Protein AF-0000000067831845 (afdb_homodimer)

Radius of gyration: 21.53 Å; Cα contacts (8 Å, |Δi|>4): 804; chains: 2; bounding box: 47×58×65 Å

Organism: Methylorubrum extorquens (strain ATCC 14718 / DSM 1338 / JCM 2805 / NCIMB 9133 / AM1) (NCBI:txid272630)

pLDDT: mean 91.15, std 13.41, range [24.84, 98.94]

Foldseek 3Di:
DPPVDPPVPPWWDKDKFKKKKKKKFKAPLVVVVVVDDPVVLVVLLCQLVVLLVVQCVVLVKAWDDDDSRMTMIMDTAHDLVSLLSSLQSNVVSLVRSQVSNVVVCVVVVNPMGMAMFIFIDMWIFTFPDDDPDGDTDTDDPRNVVRVCQRVDDDDVPDDAARYKYFPVSLVSYDPVCNVQWDPAWDWDADPVRHITTIIGGPD/DPPVDPPPPPWWDKDKFKKKKKKKFKAPLVVVVVVDDPVRLVVLLCQLVVLLVVQCVVLVKAWDDDDSRMTMIMDTAHDLVSLLSSLQSNVVSLVRSQVSNVVVCVVVVNPMGMAMFIFIDMWIFTFPDDDPDGDTDTDDPRNVVRVCQRVDDDDVPDDAARYKYFPVSLVSYDPVCNVQWDPAWDWDADPVRHITTIIHGPD

Sequence (406 aa):
MAALSAAADEPIPMVKKQALVWFSDVAGFSALSEQLDADGVGDVLRRVIGPQVDEIEAAGGQIDKYMGDGVMAFWLCPGDARLARAVADATGAAERAVARVNEIARREALQIGIRIGLHAGEVAVGDFGGGQRIAFTLVGQVVNAAARYEQYKPKPGARDGAIRLSDTVYGHLPRERRAGFNQDPVAFVDKHDRPFTAYLSHVMAALSAAADEPIPMVKKQALVWFSDVAGFSALSEQLDADGVGDVLRRVIGPQVDEIEAAGGQIDKYMGDGVMAFWLCPGDARLARAVADATGAAERAVARVNEIARREALQIGIRIGLHAGEVAVGDFGGGQRIAFTLVGQVVNAAARYEQYKPKPGARDGAIRLSDTVYGHLPRERRAGFNQDPVAFVDKHDRPFTAYLSHV

Secondary structure (DSSP, 8-state):
--TT------PPPPEEEEEEEEEEEEETHHHHHTTS-HHHHHHHHHHHHHHHHHHHHHTT-EEEEE-SSEEEEEEE--SHHHHHHHHHHHHHHHHHHHHHHHHHHHHHT---EEEEEEEEEEEEEEE---TT---EEEESHHHHHHHHHHH--PPTTS---SEEEEHHHHHHS-HHHHTTB-SSPEEEE-TT--EEEEEEB--/--SS------PPPPEEEEEEEEEEEEETHHHHHTTS-HHHHHHHHHHHHHHHHHHHHHTT-EEEEE-SSEEEEEEE--SHHHHHHHHHHHHHHHHHHHHHHHHHHHHHT---EEEEEEEEEEEEEEE---TT---EEEESHHHHHHHHHHH--PPTTS---SEEEEHHHHHHS-HHHHTTB-SSPEEEE-TT--EEEEEEB--

Structure (mmCIF, N/CA/C/O backbone):
data_AF-0000000067831845-model_v1
#
loop_
_entity.id
_entity.type
_entity.pdbx_description
1 polymer 'Guanylate cyclase domain-containing protein'
#
loop_
_atom_site.group_PDB
_atom_site.id
_atom_site.type_symbol
_atom_site.label_atom_id
_atom_site.label_alt_id
_atom_site.label_comp_id
_atom_site.label_asym_id
_atom_site.label_entity_id
_atom_site.label_seq_id
_atom_site.pdbx_PDB_ins_code
_atom_site.Cartn_x
_atom_site.Cartn_y
_atom_site.Cartn_z
_atom_site.occupancy
_atom_site.B_iso_or_equiv
_atom_site.auth_seq_id
_atom_site.auth_comp_id
_atom_site.auth_asym_id
_atom_site.auth_atom_id
_atom_site.pdbx_PDB_model_num
ATOM 1 N N . MET A 1 1 ? 3.047 -16.844 39.594 1 25.05 1 MET A N 1
ATOM 2 C CA . MET A 1 1 ? 3.832 -16.625 38.375 1 25.05 1 MET A CA 1
ATOM 3 C C . MET A 1 1 ? 2.965 -16.781 37.125 1 25.05 1 MET A C 1
ATOM 5 O O . MET A 1 1 ? 3.416 -16.516 36.031 1 25.05 1 MET A O 1
ATOM 9 N N . ALA A 1 2 ? 1.928 -17.766 37.062 1 28 2 ALA A N 1
ATOM 10 C CA . ALA A 1 2 ? 0.882 -18.359 36.25 1 28 2 ALA A CA 1
ATOM 11 C C . ALA A 1 2 ? -0.062 -17.297 35.688 1 28 2 ALA A C 1
ATOM 13 O O . ALA A 1 2 ? -0.855 -17.562 34.781 1 28 2 ALA A O 1
ATOM 14 N N . ALA A 1 3 ? -0.409 -16.422 36.375 1 30.39 3 ALA A N 1
ATOM 15 C CA . ALA A 1 3 ? -1.528 -15.523 36.125 1 30.39 3 ALA A CA 1
ATOM 16 C C . ALA A 1 3 ? -1.29 -14.68 34.875 1 30.39 3 ALA A C 1
ATOM 18 O O . ALA A 1 3 ? -2.119 -13.844 34.531 1 30.39 3 ALA A O 1
ATOM 19 N N . LEU A 1 4 ? -0.012 -14.328 34.594 1 33.41 4 LEU A N 1
ATOM 20 C CA . LEU A 1 4 ? 0.415 -13.5 33.469 1 33.41 4 LEU A CA 1
ATOM 21 C C . LEU A 1 4 ? 0.089 -14.18 32.156 1 33.41 4 LEU A C 1
ATOM 23 O O . LEU A 1 4 ? 0.843 -14.055 31.172 1 33.41 4 LEU A O 1
ATOM 27 N N . SER A 1 5 ? -0.566 -15.406 32.031 1 32.62 5 SER A N 1
ATOM 28 C CA . SER A 1 5 ? -0.909 -16.562 31.203 1 32.62 5 SER A CA 1
ATOM 29 C C . SER A 1 5 ? -1.462 -16.125 29.859 1 32.62 5 SER A C 1
ATOM 31 O O . SER A 1 5 ? -1.797 -14.953 29.656 1 32.62 5 SER A O 1
ATOM 33 N N . ALA A 1 6 ? -2.467 -17.062 29.234 1 33.34 6 ALA A N 1
ATOM 34 C CA . ALA A 1 6 ? -3.166 -17.359 27.984 1 33.34 6 ALA A CA 1
ATOM 35 C C . ALA A 1 6 ? -4.141 -16.25 27.625 1 33.34 6 ALA A C 1
ATOM 37 O O . ALA A 1 6 ? -5.293 -16.5 27.266 1 33.34 6 ALA A O 1
ATOM 38 N N . ALA A 1 7 ? -4.359 -15.258 28.266 1 34.59 7 ALA A N 1
ATOM 39 C CA . ALA A 1 7 ? -5.375 -14.289 27.859 1 34.59 7 ALA A CA 1
ATOM 40 C C . ALA A 1 7 ? -5.324 -14.031 26.359 1 34.59 7 ALA A C 1
ATOM 42 O O . ALA A 1 7 ? -4.383 -13.414 25.859 1 34.59 7 ALA A O 1
ATOM 43 N N . ALA A 1 8 ? -5.559 -14.953 25.422 1 43.66 8 ALA A N 1
ATOM 44 C CA . ALA A 1 8 ? -5.816 -15.172 24.016 1 43.66 8 ALA A CA 1
ATOM 45 C C . ALA A 1 8 ? -6.34 -13.906 23.344 1 43.66 8 ALA A C 1
ATOM 47 O O . ALA A 1 8 ? -7.457 -13.469 23.609 1 43.66 8 ALA A O 1
ATOM 48 N N . ASP A 1 9 ? -5.602 -12.75 23.172 1 53.59 9 ASP A N 1
ATOM 49 C CA . ASP A 1 9 ? -5.84 -11.359 22.797 1 53.59 9 ASP A CA 1
ATOM 50 C C . ASP A 1 9 ? -6.918 -11.258 21.719 1 53.59 9 ASP A C 1
ATOM 52 O O . ASP A 1 9 ? -6.746 -11.758 20.609 1 53.59 9 ASP A O 1
ATOM 56 N N . GLU A 1 10 ? -8.055 -11.344 22.188 1 65.31 10 GLU A N 1
ATOM 57 C CA . GLU A 1 10 ? -9.234 -11.203 21.328 1 65.31 10 GLU A CA 1
ATOM 58 C C . GLU A 1 10 ? -9 -10.156 20.25 1 65.31 10 GLU A C 1
ATOM 60 O O . GLU A 1 10 ? -8.484 -9.07 20.516 1 65.31 10 GLU A O 1
ATOM 65 N N . PRO A 1 11 ? -9.211 -10.688 19.016 1 76.56 11 PRO A N 1
ATOM 66 C CA . PRO A 1 11 ? -9.086 -9.719 17.922 1 76.56 11 PRO A CA 1
ATOM 67 C C . PRO A 1 11 ? -9.914 -8.453 18.156 1 76.56 11 PRO A C 1
ATOM 69 O O . PRO A 1 11 ? -10.984 -8.516 18.75 1 76.56 11 PRO A O 1
ATOM 72 N N . ILE A 1 12 ? -9.359 -7.293 17.984 1 85.25 12 ILE A N 1
ATOM 73 C CA . ILE A 1 12 ? -10.094 -6.031 17.984 1 85.25 12 ILE A CA 1
ATOM 74 C C . ILE A 1 12 ? -11.195 -6.07 16.938 1 85.25 12 ILE A C 1
ATOM 76 O O . ILE A 1 12 ? -10.914 -6.211 15.742 1 85.25 12 ILE A O 1
ATOM 80 N N . PRO A 1 13 ? -12.391 -5.992 17.391 1 89.81 13 PRO A N 1
ATOM 81 C CA . PRO A 1 13 ? -13.492 -6.117 16.438 1 89.81 13 PRO A CA 1
ATOM 82 C C . PRO A 1 13 ? -13.484 -5.012 15.383 1 89.81 13 PRO A C 1
ATOM 84 O O . PRO A 1 13 ? -13.016 -3.9 15.648 1 89.81 13 PRO A O 1
ATOM 87 N N . MET A 1 14 ? -14.039 -5.312 14.258 1 93 14 MET A N 1
ATOM 88 C CA . MET A 1 14 ? -14.234 -4.305 13.219 1 93 14 MET A CA 1
ATOM 89 C C . MET A 1 14 ? -15.375 -3.365 13.586 1 93 14 MET A C 1
ATOM 91 O O . MET A 1 14 ? -16.469 -3.814 13.953 1 93 14 MET A O 1
ATOM 95 N N . VAL A 1 15 ? -15.172 -2.037 13.5 1 95 15 VAL A N 1
ATOM 96 C CA . VAL A 1 15 ? -16.188 -1.039 13.789 1 95 15 VAL A CA 1
ATOM 97 C C . VAL A 1 15 ? -16.125 0.079 12.75 1 95 15 VAL A C 1
ATOM 99 O O . VAL A 1 15 ? -15.094 0.299 12.125 1 95 15 VAL A O 1
ATOM 102 N N . LYS A 1 16 ? -17.281 0.746 12.547 1 95.12 16 LYS A N 1
ATOM 103 C CA . LYS A 1 16 ? -17.297 1.939 11.711 1 95.12 16 LYS A CA 1
ATOM 104 C C . LYS A 1 16 ? -16.969 3.189 12.523 1 95.12 16 LYS A C 1
ATOM 106 O O . LYS A 1 16 ? -17.547 3.408 13.594 1 95.12 16 LYS A O 1
ATOM 111 N N . LYS A 1 17 ? -16.016 3.91 12.078 1 95.69 17 LYS A N 1
ATOM 112 C CA . LYS A 1 17 ? -15.609 5.145 12.742 1 95.69 17 LYS A CA 1
ATOM 113 C C . LYS A 1 17 ? -15.25 6.227 11.734 1 95.69 17 LYS A C 1
ATOM 115 O O . LYS A 1 17 ? -14.859 5.926 10.602 1 95.69 17 LYS A O 1
ATOM 120 N N . GLN A 1 18 ? -15.461 7.477 12.156 1 97.44 18 GLN A N 1
ATOM 121 C CA . GLN A 1 18 ? -14.906 8.586 11.391 1 97.44 18 GLN A CA 1
ATOM 122 C C . GLN A 1 18 ? -13.391 8.68 11.586 1 97.44 18 GLN A C 1
ATOM 124 O O . GLN A 1 18 ? -12.898 8.594 12.711 1 97.44 18 GLN A O 1
ATOM 129 N N . ALA A 1 19 ? -12.695 8.805 10.445 1 98.25 19 ALA A N 1
ATOM 130 C CA . ALA A 1 19 ? -11.234 8.852 10.531 1 98.25 19 ALA A CA 1
ATOM 131 C C . ALA A 1 19 ? -10.664 9.867 9.547 1 98.25 19 ALA A C 1
ATOM 133 O O . ALA A 1 19 ? -11.266 10.133 8.508 1 98.25 19 ALA A O 1
ATOM 134 N N . LEU A 1 20 ? -9.602 10.492 9.93 1 98.88 20 LEU A N 1
ATOM 135 C CA . LEU A 1 20 ? -8.703 11.203 9.031 1 98.88 20 LEU A CA 1
ATOM 136 C C . LEU A 1 20 ? -7.551 10.297 8.594 1 98.88 20 LEU A C 1
ATOM 138 O O . LEU A 1 20 ? -6.875 9.695 9.43 1 98.88 20 LEU A O 1
ATOM 142 N N . VAL A 1 21 ? -7.359 10.164 7.309 1 98.88 21 VAL A N 1
ATOM 143 C CA . VAL A 1 21 ? -6.363 9.242 6.777 1 98.88 21 VAL A CA 1
ATOM 144 C C . VAL A 1 21 ? -5.242 10.016 6.094 1 98.88 21 VAL A C 1
ATOM 146 O O . VAL A 1 21 ? -5.504 10.961 5.34 1 98.88 21 VAL A O 1
ATOM 149 N N . TRP A 1 22 ?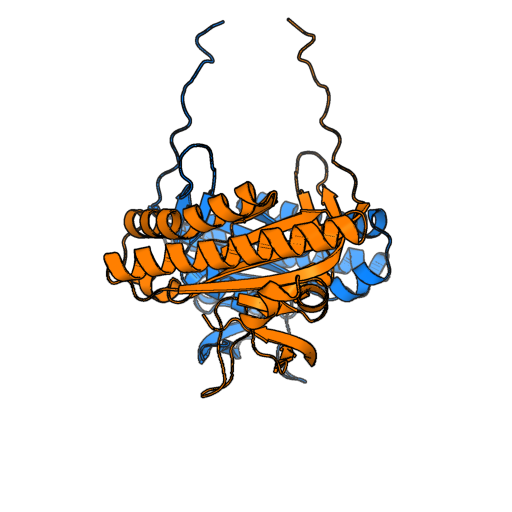 -4.031 9.625 6.398 1 98.94 22 TRP A N 1
ATOM 150 C CA . TRP A 1 22 ? -2.791 10.188 5.879 1 98.94 22 TRP A CA 1
ATOM 151 C C . TRP A 1 22 ? -2.066 9.18 4.992 1 98.94 22 TRP A C 1
ATOM 153 O O . TRP A 1 22 ? -1.832 8.039 5.402 1 98.94 22 TRP A O 1
ATOM 163 N N . PHE A 1 23 ? -1.784 9.547 3.785 1 98.81 23 PHE A N 1
ATOM 164 C CA . PHE A 1 23 ? -0.809 8.859 2.951 1 98.81 23 PHE A CA 1
ATOM 165 C C . PHE A 1 23 ? 0.33 9.789 2.561 1 98.81 23 PHE A C 1
ATOM 167 O O . PHE A 1 23 ? 0.096 10.945 2.201 1 98.81 23 PHE A O 1
ATOM 174 N N . SER A 1 24 ? 1.532 9.289 2.617 1 98.44 24 SER A N 1
ATOM 175 C CA . SER A 1 24 ? 2.666 10.039 2.086 1 98.44 24 SER A CA 1
ATOM 176 C C . SER A 1 24 ? 3.615 9.133 1.311 1 98.44 24 SER A C 1
ATOM 178 O O . SER A 1 24 ? 3.637 7.922 1.529 1 98.44 24 SER A O 1
ATOM 180 N N . ASP A 1 25 ? 4.328 9.695 0.477 1 96.44 25 ASP A N 1
ATOM 181 C CA . ASP A 1 25 ? 5.344 9.023 -0.325 1 96.44 25 ASP A CA 1
ATOM 182 C C . ASP A 1 25 ? 6.496 9.961 -0.664 1 96.44 25 ASP A C 1
ATOM 184 O O . ASP A 1 25 ? 6.301 11.18 -0.776 1 96.44 25 ASP A O 1
ATOM 188 N N . VAL A 1 26 ? 7.633 9.391 -0.814 1 94.5 26 VAL A N 1
ATOM 189 C CA . VAL A 1 26 ? 8.82 10.188 -1.128 1 94.5 26 VAL A CA 1
ATOM 190 C C . VAL A 1 26 ? 8.977 10.305 -2.643 1 94.5 26 VAL A C 1
ATOM 192 O O . VAL A 1 26 ? 9.07 9.297 -3.344 1 94.5 26 VAL A O 1
ATOM 195 N N . ALA A 1 27 ? 8.953 11.5 -3.146 1 89.62 27 ALA A N 1
ATOM 196 C CA . ALA A 1 27 ? 9.227 11.758 -4.559 1 89.62 27 ALA A CA 1
ATOM 197 C C . ALA A 1 27 ? 10.711 11.633 -4.863 1 89.62 27 ALA A C 1
ATOM 199 O O . ALA A 1 27 ? 11.547 12.203 -4.156 1 89.62 27 ALA A O 1
ATOM 200 N N . GLY A 1 28 ? 11.055 10.875 -5.922 1 89.25 28 GLY A N 1
ATOM 201 C CA . GLY A 1 28 ? 12.438 10.766 -6.352 1 89.25 28 GLY A CA 1
ATOM 202 C C . GLY A 1 28 ? 13.18 9.625 -5.68 1 89.25 28 GLY A C 1
ATOM 203 O O . GLY A 1 28 ? 14.359 9.398 -5.969 1 89.25 28 GLY A O 1
ATOM 204 N N . PHE A 1 29 ? 12.562 8.891 -4.824 1 89.88 29 PHE A N 1
ATOM 205 C CA . PHE A 1 29 ? 13.25 7.863 -4.047 1 89.88 29 PHE A CA 1
ATOM 206 C C . PHE A 1 29 ? 13.594 6.664 -4.922 1 89.88 29 PHE A C 1
ATOM 208 O O . PHE A 1 29 ? 14.664 6.066 -4.773 1 89.88 29 PHE A O 1
ATOM 215 N N . SER A 1 30 ? 12.625 6.223 -5.777 1 84 30 SER A N 1
ATOM 216 C CA . SER A 1 30 ? 12.867 5.055 -6.613 1 84 30 SER A CA 1
ATOM 217 C C . SER A 1 30 ? 14.156 5.199 -7.41 1 84 30 SER A C 1
ATOM 219 O O . SER A 1 30 ? 14.992 4.297 -7.422 1 84 30 SER A O 1
ATOM 221 N N . ALA A 1 31 ? 14.336 6.324 -7.992 1 85.25 31 ALA A N 1
ATOM 222 C CA . ALA A 1 31 ? 15.555 6.594 -8.758 1 85.25 31 ALA A CA 1
ATOM 223 C C . ALA A 1 31 ? 16.781 6.641 -7.848 1 85.25 31 ALA A C 1
ATOM 225 O O . ALA A 1 31 ? 17.828 6.09 -8.18 1 85.25 31 ALA A O 1
ATOM 226 N N . LEU A 1 32 ? 16.672 7.254 -6.727 1 89.44 32 LEU A N 1
ATOM 227 C CA . LEU A 1 32 ? 17.766 7.387 -5.77 1 89.44 32 LEU A CA 1
ATOM 228 C C . LEU A 1 32 ? 18.203 6.023 -5.238 1 89.44 32 LEU A C 1
ATOM 230 O O . LEU A 1 32 ? 19.391 5.75 -5.117 1 89.44 32 LEU A O 1
ATOM 234 N N . SER A 1 33 ? 17.234 5.211 -4.906 1 88.56 33 SER A N 1
ATOM 235 C CA . SER A 1 33 ? 17.516 3.916 -4.293 1 88.56 33 SER A CA 1
ATOM 236 C C . SER A 1 33 ? 18.328 3.029 -5.227 1 88.56 33 SER A C 1
ATOM 238 O O . SER A 1 33 ? 19.109 2.188 -4.773 1 88.56 33 SER A O 1
ATOM 240 N N . GLU A 1 34 ? 18.219 3.211 -6.512 1 86.75 34 GLU A N 1
ATOM 241 C CA . GLU A 1 34 ? 18.953 2.424 -7.5 1 86.75 34 GLU A CA 1
ATOM 242 C C . GLU A 1 34 ? 20.438 2.771 -7.488 1 86.75 34 GLU A C 1
ATOM 244 O O . GLU A 1 34 ? 21.266 1.979 -7.934 1 86.75 34 GLU A O 1
ATOM 249 N N . GLN A 1 35 ? 20.75 3.887 -6.965 1 90.38 35 GLN A N 1
ATOM 250 C CA . GLN A 1 35 ? 22.125 4.371 -6.973 1 90.38 35 GLN A CA 1
ATOM 251 C C . GLN A 1 35 ? 22.828 4.07 -5.648 1 90.38 35 GLN A C 1
ATOM 253 O O . GLN A 1 35 ? 24.016 4.344 -5.496 1 90.38 35 GLN A O 1
ATOM 258 N N . LEU A 1 36 ? 22.172 3.479 -4.738 1 93.38 36 LEU A N 1
ATOM 259 C CA . LEU A 1 36 ? 22.703 3.252 -3.396 1 93.38 36 LEU A CA 1
ATOM 260 C C . LEU A 1 36 ? 22.844 1.761 -3.115 1 93.38 36 LEU A C 1
ATOM 262 O O . LEU A 1 36 ? 22.156 0.938 -3.725 1 93.38 36 LEU A O 1
ATOM 266 N N . ASP A 1 37 ? 23.781 1.455 -2.236 1 94.25 37 ASP A N 1
ATOM 267 C CA . ASP A 1 37 ? 23.797 0.099 -1.696 1 94.25 37 ASP A CA 1
ATOM 268 C C . ASP A 1 37 ? 22.703 -0.092 -0.66 1 94.25 37 ASP A C 1
ATOM 270 O O . ASP A 1 37 ? 21.953 0.842 -0.365 1 94.25 37 ASP A O 1
ATOM 274 N N . ALA A 1 38 ? 22.516 -1.315 -0.154 1 93.75 38 ALA A N 1
ATOM 275 C CA . ALA A 1 38 ? 21.391 -1.653 0.716 1 93.75 38 ALA A CA 1
ATOM 276 C C . ALA A 1 38 ? 21.406 -0.812 1.989 1 93.75 38 ALA A C 1
ATOM 278 O O . ALA A 1 38 ? 20.375 -0.312 2.426 1 93.75 38 ALA A O 1
ATOM 279 N N . ASP A 1 39 ? 22.562 -0.652 2.57 1 92.88 39 ASP A N 1
ATOM 280 C CA . ASP A 1 39 ? 22.703 0.165 3.773 1 92.88 39 ASP A CA 1
ATOM 281 C C . ASP A 1 39 ? 22.328 1.617 3.494 1 92.88 39 ASP A C 1
ATOM 283 O O . ASP A 1 39 ? 21.656 2.262 4.312 1 92.88 39 ASP A O 1
ATOM 287 N N . GLY A 1 40 ? 22.812 2.068 2.344 1 93.94 40 GLY A N 1
ATOM 288 C CA . GLY A 1 40 ? 22.484 3.424 1.933 1 93.94 40 GLY A CA 1
ATOM 289 C C . GLY A 1 40 ? 21 3.645 1.76 1 93.94 40 GLY A C 1
ATOM 290 O O . GLY A 1 40 ? 20.469 4.68 2.164 1 93.94 40 GLY A O 1
ATOM 291 N N . VAL A 1 41 ? 20.297 2.666 1.201 1 94.25 41 VAL A N 1
ATOM 292 C CA . VAL A 1 41 ? 18.859 2.74 1.021 1 94.25 41 VAL A CA 1
ATOM 293 C C . VAL A 1 41 ? 18.172 2.848 2.381 1 94.25 41 VAL A C 1
ATOM 295 O O . VAL A 1 41 ? 17.328 3.721 2.59 1 94.25 41 VAL A O 1
ATOM 298 N N . GLY A 1 42 ? 18.516 2.016 3.311 1 93.56 42 GLY A N 1
ATOM 299 C CA . GLY A 1 42 ? 17.938 2.037 4.645 1 93.56 42 GLY A CA 1
ATOM 300 C C . GLY A 1 42 ? 18.172 3.35 5.371 1 93.56 42 GLY A C 1
ATOM 301 O O . GLY A 1 42 ? 17.266 3.867 6.027 1 93.56 42 GLY A O 1
ATOM 302 N N . ASP A 1 43 ? 19.375 3.893 5.215 1 93.38 43 ASP A N 1
ATOM 303 C CA . ASP A 1 43 ? 19.75 5.141 5.875 1 93.38 43 ASP A CA 1
ATOM 304 C C . ASP A 1 43 ? 18.906 6.305 5.363 1 93.38 43 ASP A C 1
ATOM 306 O O . ASP A 1 43 ? 18.391 7.105 6.152 1 93.38 43 ASP A O 1
ATOM 310 N N . VAL A 1 44 ? 18.797 6.371 4.059 1 93.25 44 VAL A N 1
ATOM 311 C CA . VAL A 1 44 ? 18.016 7.461 3.477 1 93.25 44 VAL A CA 1
ATOM 312 C C . VAL A 1 44 ? 16.547 7.324 3.879 1 93.25 44 VAL A C 1
ATOM 314 O O . VAL A 1 44 ? 15.898 8.312 4.23 1 93.25 44 VAL A O 1
ATOM 317 N N . LEU A 1 45 ? 15.992 6.102 3.887 1 93.88 45 LEU A N 1
ATOM 318 C CA . LEU A 1 45 ? 14.617 5.871 4.301 1 93.88 45 LEU A CA 1
ATOM 319 C C . LEU A 1 45 ? 14.391 6.348 5.73 1 93.88 45 LEU A C 1
ATOM 321 O O . LEU A 1 45 ? 13.422 7.059 6.008 1 93.88 45 LEU A O 1
ATOM 325 N N . ARG A 1 46 ? 15.242 5.98 6.574 1 92.62 46 ARG A N 1
ATOM 326 C CA . ARG A 1 46 ? 15.125 6.371 7.973 1 92.62 46 ARG A CA 1
ATOM 327 C C . ARG A 1 46 ? 15.125 7.891 8.125 1 92.62 46 ARG A C 1
ATOM 329 O O . ARG A 1 46 ? 14.352 8.445 8.906 1 92.62 46 ARG A O 1
ATOM 336 N N . ARG A 1 47 ? 15.938 8.508 7.406 1 92.94 47 ARG A N 1
ATOM 337 C CA . ARG A 1 47 ? 16.109 9.953 7.516 1 92.94 47 ARG A CA 1
ATOM 338 C C . ARG A 1 47 ? 14.891 10.695 6.977 1 92.94 47 ARG A C 1
ATOM 340 O O . ARG A 1 47 ? 14.562 11.781 7.453 1 92.94 47 ARG A O 1
ATOM 347 N N . VAL A 1 48 ? 14.273 10.086 6.02 1 93.62 48 VAL A N 1
ATOM 348 C CA . VAL A 1 48 ? 13.172 10.805 5.395 1 93.62 48 VAL A CA 1
ATOM 349 C C . VAL A 1 48 ? 11.844 10.383 6.027 1 93.62 48 VAL A C 1
ATOM 351 O O . VAL A 1 48 ? 10.914 11.18 6.121 1 93.62 48 VAL A O 1
ATOM 354 N N . ILE A 1 49 ? 11.695 9.141 6.438 1 95.56 49 ILE A N 1
ATOM 355 C CA . ILE A 1 49 ? 10.477 8.625 7.047 1 95.56 49 ILE A CA 1
ATOM 356 C C . ILE A 1 49 ? 10.406 9.055 8.508 1 95.56 49 ILE A C 1
ATOM 358 O O . ILE A 1 49 ? 9.328 9.383 9.016 1 95.56 49 ILE A O 1
ATOM 362 N N . GLY A 1 50 ? 11.5 9.094 9.195 1 94.69 50 GLY A N 1
ATOM 363 C CA . GLY A 1 50 ? 11.578 9.453 10.609 1 94.69 50 GLY A CA 1
ATOM 364 C C . GLY A 1 50 ? 10.836 10.734 10.945 1 94.69 50 GLY A C 1
ATOM 365 O O . GLY A 1 50 ? 9.938 10.734 11.789 1 94.69 50 GLY A O 1
ATOM 366 N N . PRO A 1 51 ? 11.227 11.789 10.227 1 95.88 51 PRO A N 1
ATOM 367 C CA . PRO A 1 51 ? 10.562 13.07 10.492 1 95.88 51 PRO A CA 1
ATOM 368 C C . PRO A 1 51 ? 9.055 13 10.297 1 95.88 51 PRO A C 1
ATOM 370 O O . PRO A 1 51 ? 8.305 13.641 11.039 1 95.88 51 PRO A O 1
ATOM 373 N N . GLN A 1 52 ? 8.578 12.289 9.305 1 97.44 52 GLN A N 1
ATOM 374 C CA . GLN A 1 52 ? 7.141 12.141 9.07 1 97.44 52 GLN A CA 1
ATOM 375 C C . GLN A 1 52 ? 6.457 11.438 10.234 1 97.44 52 GLN A C 1
ATOM 377 O O . GLN A 1 52 ? 5.438 11.914 10.742 1 97.44 52 GLN A O 1
ATOM 382 N N . VAL A 1 53 ? 7.07 10.359 10.672 1 97.25 53 VAL A N 1
ATOM 383 C CA . VAL A 1 53 ? 6.52 9.555 11.758 1 97.25 53 VAL A CA 1
ATOM 384 C C . VAL A 1 53 ? 6.488 10.375 13.047 1 97.25 53 VAL A C 1
ATOM 386 O O . VAL A 1 53 ? 5.48 10.383 13.758 1 97.25 53 VAL A O 1
ATOM 389 N N . ASP A 1 54 ? 7.582 11.086 13.32 1 97.31 54 ASP A N 1
ATOM 390 C CA . ASP A 1 54 ? 7.656 11.945 14.492 1 97.31 54 ASP A CA 1
ATOM 391 C C . ASP A 1 54 ? 6.512 12.953 14.508 1 97.31 54 ASP A C 1
ATOM 393 O O . ASP A 1 54 ? 5.844 13.133 15.531 1 97.31 54 ASP A O 1
ATOM 397 N N . GLU A 1 55 ? 6.32 13.594 13.352 1 98.56 55 GLU A N 1
ATOM 398 C CA . GLU A 1 55 ? 5.309 14.641 13.266 1 98.56 55 GLU A CA 1
ATOM 399 C C . GLU A 1 55 ? 3.9 14.062 13.367 1 98.56 55 GLU A C 1
ATOM 401 O O . GLU A 1 55 ? 3.023 14.648 14 1 98.56 55 GLU A O 1
ATOM 406 N N . ILE A 1 56 ? 3.613 12.922 12.719 1 98.56 56 ILE A N 1
ATOM 407 C CA . ILE A 1 56 ? 2.316 12.25 12.773 1 98.56 56 ILE A CA 1
ATOM 408 C C . ILE A 1 56 ? 1.979 11.883 14.219 1 98.56 56 ILE A C 1
ATOM 410 O O . ILE A 1 56 ? 0.892 12.203 14.703 1 98.56 56 ILE A O 1
ATOM 414 N N . GLU A 1 57 ? 2.934 11.297 14.906 1 98.06 57 GLU A N 1
ATOM 415 C CA . GLU A 1 57 ? 2.699 10.836 16.266 1 98.06 57 GLU A CA 1
ATOM 416 C C . GLU A 1 57 ? 2.551 12.016 17.234 1 98.06 57 GLU A C 1
ATOM 418 O O . GLU A 1 57 ? 1.703 11.992 18.125 1 98.06 57 GLU A O 1
ATOM 423 N N . ALA A 1 58 ? 3.369 13.031 17.062 1 98.38 58 ALA A N 1
ATOM 424 C CA . ALA A 1 58 ? 3.262 14.227 17.891 1 98.38 58 ALA A CA 1
ATOM 425 C C . ALA A 1 58 ? 1.893 14.883 17.734 1 98.38 58 ALA A C 1
ATOM 427 O O . ALA A 1 58 ? 1.382 15.5 18.672 1 98.38 58 ALA A O 1
ATOM 428 N N . ALA A 1 59 ? 1.242 14.695 16.547 1 98.56 59 ALA A N 1
ATOM 429 C CA . ALA A 1 59 ? -0.067 15.273 16.266 1 98.56 59 ALA A CA 1
ATOM 430 C C . ALA A 1 59 ? -1.189 14.328 16.688 1 98.56 59 ALA A C 1
ATOM 432 O O . ALA A 1 59 ? -2.365 14.602 16.438 1 98.56 59 ALA A O 1
ATOM 433 N N . GLY A 1 60 ? -0.783 13.203 17.312 1 98.12 60 GLY A N 1
ATOM 434 C CA . GLY A 1 60 ? -1.775 12.281 17.828 1 98.12 60 GLY A CA 1
ATOM 435 C C . GLY A 1 60 ? -2.207 11.234 16.812 1 98.12 60 GLY A C 1
ATOM 436 O O . GLY A 1 60 ? -3.195 10.531 17.031 1 98.12 60 GLY A O 1
ATOM 437 N N . GLY A 1 61 ? -1.511 11.172 15.703 1 98.56 61 GLY A N 1
ATOM 438 C CA . GLY A 1 61 ? -1.82 10.18 14.688 1 98.56 61 GLY A CA 1
ATOM 439 C C . GLY A 1 61 ? -1.241 8.812 15 1 98.56 61 GLY A C 1
ATOM 440 O O . GLY A 1 61 ? -0.297 8.688 15.781 1 98.56 61 GLY A O 1
ATOM 441 N N . GLN A 1 62 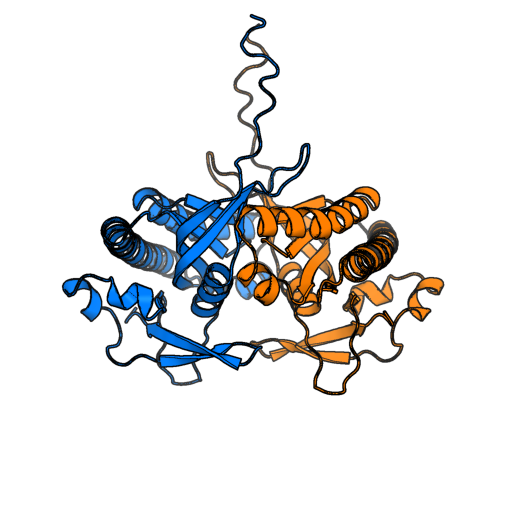? -1.829 7.777 14.438 1 97.75 62 GLN A N 1
ATOM 442 C CA . GLN A 1 62 ? -1.348 6.402 14.531 1 97.75 62 GLN A CA 1
ATOM 443 C C . GLN A 1 62 ? -0.782 5.922 13.203 1 97.75 62 GLN A C 1
ATOM 445 O O . GLN A 1 62 ? -1.422 6.074 12.156 1 97.75 62 GLN A O 1
ATOM 450 N N . ILE A 1 63 ? 0.403 5.328 13.289 1 97.31 63 ILE A N 1
ATOM 451 C CA . ILE A 1 63 ? 0.978 4.73 12.086 1 97.31 63 ILE A CA 1
ATOM 452 C C . ILE A 1 63 ? 0.314 3.385 11.812 1 97.31 63 ILE A C 1
ATOM 454 O O . ILE A 1 63 ? 0.293 2.506 12.672 1 97.31 63 ILE A O 1
ATOM 458 N N . ASP A 1 64 ? -0.269 3.246 10.648 1 97 64 ASP A N 1
ATOM 459 C CA . ASP A 1 64 ? -0.848 1.961 10.266 1 97 64 ASP A CA 1
ATOM 460 C C . ASP A 1 64 ? 0.22 1.019 9.711 1 97 64 ASP A C 1
ATOM 462 O O . ASP A 1 64 ? 0.383 -0.1 10.203 1 97 64 ASP A O 1
ATOM 466 N N . LYS A 1 65 ? 0.919 1.556 8.688 1 95.81 65 LYS A N 1
ATOM 467 C CA . LYS A 1 65 ? 1.95 0.718 8.086 1 95.81 65 LYS A CA 1
ATOM 468 C C . LYS A 1 65 ? 2.941 1.559 7.281 1 95.81 65 LYS A C 1
ATOM 470 O O . LYS A 1 65 ? 2.645 2.699 6.922 1 95.81 65 LYS A O 1
ATOM 475 N N . TYR A 1 66 ? 4.082 0.899 7.074 1 94.81 66 TYR A N 1
ATOM 476 C CA . TYR A 1 66 ? 5.117 1.431 6.195 1 94.81 66 TYR A CA 1
ATOM 477 C C . TYR A 1 66 ? 5.07 0.758 4.828 1 94.81 66 TYR A C 1
ATOM 479 O O . TYR A 1 66 ? 4.871 -0.456 4.734 1 94.81 66 TYR A O 1
ATOM 487 N N . MET A 1 67 ? 5.207 1.523 3.861 1 93.69 67 MET A N 1
ATOM 488 C CA . MET A 1 67 ? 5.148 1.021 2.492 1 93.69 67 MET A CA 1
ATOM 489 C C . MET A 1 67 ? 6.461 1.28 1.759 1 93.69 67 MET A C 1
ATOM 491 O O . MET A 1 67 ? 6.457 1.727 0.61 1 93.69 67 MET A O 1
ATOM 495 N N . GLY A 1 68 ? 7.598 1.065 2.447 1 91.44 68 GLY A N 1
ATOM 496 C CA . GLY A 1 68 ? 8.906 1.439 1.942 1 91.44 68 GLY A CA 1
ATOM 497 C C . GLY A 1 68 ? 9.211 2.916 2.109 1 91.44 68 GLY A C 1
ATOM 498 O O . GLY A 1 68 ? 9.633 3.35 3.184 1 91.44 68 GLY A O 1
ATOM 499 N N . ASP A 1 69 ? 8.883 3.588 0.962 1 92.88 69 ASP A N 1
ATOM 500 C CA . ASP A 1 69 ? 9.125 5.027 1.006 1 92.88 69 ASP A CA 1
ATOM 501 C C . ASP A 1 69 ? 7.836 5.797 1.265 1 92.88 69 ASP A C 1
ATOM 503 O O . ASP A 1 69 ? 7.781 7.012 1.062 1 92.88 69 ASP A O 1
ATOM 507 N N . GLY A 1 70 ? 6.812 5.094 1.663 1 95.38 70 GLY A N 1
ATOM 508 C CA . GLY A 1 70 ? 5.543 5.703 2.021 1 95.38 70 GLY A CA 1
ATOM 509 C C . GLY A 1 70 ? 5.098 5.371 3.434 1 95.38 70 GLY A C 1
ATOM 510 O O . GLY A 1 70 ? 5.609 4.434 4.047 1 95.38 70 GLY A O 1
ATOM 511 N N . VAL A 1 71 ? 4.168 6.168 3.932 1 97.38 71 VAL A N 1
ATOM 512 C CA . VAL A 1 71 ? 3.586 5.969 5.254 1 97.38 71 VAL A CA 1
ATOM 513 C C . VAL A 1 71 ? 2.068 6.102 5.18 1 97.38 71 VAL A C 1
ATOM 515 O O . VAL A 1 71 ? 1.551 7.004 4.516 1 97.38 71 VAL A O 1
ATOM 518 N N . MET A 1 72 ? 1.387 5.188 5.777 1 98.56 72 MET A N 1
ATOM 519 C CA . MET A 1 72 ? -0.045 5.328 6.027 1 98.56 72 MET A CA 1
ATOM 520 C C . MET A 1 72 ? -0.318 5.531 7.516 1 98.56 72 MET A C 1
ATOM 522 O O . MET A 1 72 ? 0.195 4.785 8.352 1 98.56 72 MET A O 1
ATOM 526 N N . ALA A 1 73 ? -1.054 6.492 7.828 1 98.75 73 ALA A N 1
ATOM 527 C CA . ALA A 1 73 ? -1.435 6.789 9.203 1 98.75 73 ALA A CA 1
ATOM 528 C C . ALA A 1 73 ? -2.883 7.262 9.289 1 98.75 73 ALA A C 1
ATOM 530 O O . ALA A 1 73 ? -3.525 7.492 8.258 1 98.75 73 ALA A O 1
ATOM 531 N N . PHE A 1 74 ? -3.348 7.348 10.547 1 98.75 74 PHE A N 1
ATOM 532 C CA . PHE A 1 74 ? -4.738 7.758 10.68 1 98.75 74 PHE A CA 1
ATOM 533 C C . PHE A 1 74 ? -5.004 8.328 12.062 1 98.75 74 PHE A C 1
ATOM 535 O O . PHE A 1 74 ? -4.207 8.133 12.984 1 98.75 74 PHE A O 1
ATOM 542 N N . TRP A 1 75 ? -6.027 9.164 12.164 1 98.69 75 TRP A N 1
ATOM 543 C CA . TRP A 1 75 ? -6.672 9.641 13.383 1 98.69 75 TRP A CA 1
ATOM 544 C C . TRP A 1 75 ? -8.117 9.156 13.461 1 98.69 75 TRP A C 1
ATOM 546 O O . TRP A 1 75 ? -8.875 9.305 12.5 1 98.69 75 TRP A O 1
ATOM 556 N N . LEU A 1 76 ? -8.508 8.531 14.516 1 97.62 76 LEU A N 1
ATOM 557 C CA . LEU A 1 76 ? -9.93 8.273 14.742 1 97.62 76 LEU A CA 1
ATOM 558 C C . LEU A 1 76 ? -10.617 9.508 15.328 1 97.62 76 LEU A C 1
ATOM 560 O O . LEU A 1 76 ? -10.125 10.094 16.297 1 97.62 76 LEU A O 1
ATOM 564 N N . CYS A 1 77 ? -11.625 9.875 14.672 1 96.56 77 CYS A N 1
ATOM 565 C CA . CYS A 1 77 ? -12.25 11.156 14.992 1 96.56 77 CYS A CA 1
ATOM 566 C C . CYS A 1 77 ? -13.734 10.984 15.289 1 96.56 77 CYS A C 1
ATOM 568 O O . CYS A 1 77 ? -14.578 11.367 14.484 1 96.56 77 CYS A O 1
ATOM 570 N N . PRO A 1 78 ? -14.008 10.523 16.531 1 91.38 78 PRO A N 1
ATOM 571 C CA . PRO A 1 78 ? -15.438 10.43 16.844 1 91.38 78 PRO A CA 1
ATOM 572 C C . PRO A 1 78 ? -16.109 11.797 16.984 1 91.38 78 PRO A C 1
ATOM 574 O O . PRO A 1 78 ? -15.961 12.453 18.016 1 91.38 78 PRO A O 1
ATOM 577 N N . GLY A 1 79 ? -16.766 12.32 15.945 1 90.62 79 GLY A N 1
ATOM 578 C CA . GLY A 1 79 ? -17.516 13.57 15.969 1 90.62 79 GLY A CA 1
ATOM 579 C C . GLY A 1 79 ? -16.812 14.703 15.25 1 90.62 79 GLY A C 1
ATOM 580 O O . GLY A 1 79 ? -15.609 14.617 14.984 1 90.62 79 GLY A O 1
ATOM 581 N N . ASP A 1 80 ? -17.5 15.789 15.031 1 91.88 80 ASP A N 1
ATOM 582 C CA . ASP A 1 80 ? -17.031 16.891 14.195 1 91.88 80 ASP A CA 1
ATOM 583 C C . ASP A 1 80 ? -15.922 17.672 14.891 1 91.88 80 ASP A C 1
ATOM 585 O O . ASP A 1 80 ? -14.984 18.141 14.234 1 91.88 80 ASP A O 1
ATOM 589 N N . ALA A 1 81 ? -16.031 17.812 16.172 1 94.69 81 ALA A N 1
ATOM 590 C CA . ALA A 1 81 ? -15.023 18.578 16.906 1 94.69 81 ALA A CA 1
ATOM 591 C C . ALA A 1 81 ? -13.672 17.875 16.875 1 94.69 81 ALA A C 1
ATOM 593 O O . ALA A 1 81 ? -12.633 18.516 16.703 1 94.69 81 ALA A O 1
ATOM 594 N N . ARG A 1 82 ? -13.734 16.578 17.047 1 96.25 82 ARG A N 1
ATOM 595 C CA . ARG A 1 82 ? -12.5 15.805 17.016 1 96.25 82 ARG A CA 1
ATOM 596 C C . ARG A 1 82 ? -11.898 15.789 15.602 1 96.25 82 ARG A C 1
ATOM 598 O O . ARG A 1 82 ? -10.68 15.828 15.445 1 96.25 82 ARG A O 1
ATOM 605 N N . LEU A 1 83 ? -12.773 15.758 14.656 1 97 83 LEU A N 1
ATOM 606 C CA . LEU A 1 83 ? -12.297 15.805 13.281 1 97 83 LEU A CA 1
ATOM 607 C C . LEU A 1 83 ? -11.609 17.141 12.984 1 97 83 LEU A C 1
ATOM 609 O O . LEU A 1 83 ? -10.523 17.156 12.398 1 97 83 LEU A O 1
ATOM 613 N N . ALA A 1 84 ? -12.227 18.203 13.391 1 96.75 84 ALA A N 1
ATOM 614 C CA . ALA A 1 84 ? -11.648 19.531 13.164 1 96.75 84 ALA A CA 1
ATOM 615 C C . ALA A 1 84 ? -10.273 19.641 13.82 1 96.75 84 ALA A C 1
ATOM 617 O O . ALA A 1 84 ? -9.336 20.172 13.219 1 96.75 84 ALA A O 1
ATOM 618 N N . ARG A 1 85 ? -10.172 19.141 14.992 1 97.56 85 ARG A N 1
ATOM 619 C CA . ARG A 1 85 ? -8.891 19.172 15.703 1 97.56 85 ARG A CA 1
ATOM 620 C C . ARG A 1 85 ? -7.852 18.297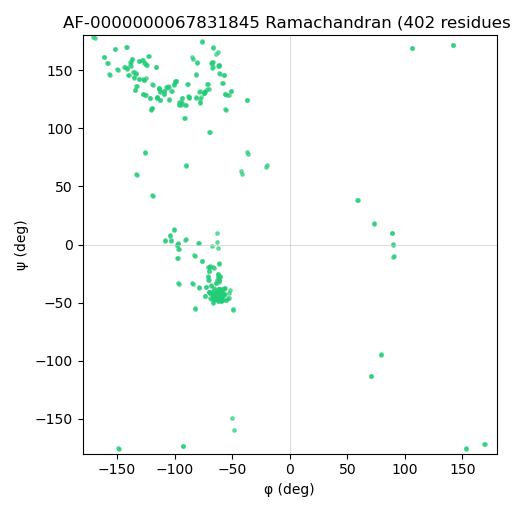 14.992 1 97.56 85 ARG A C 1
ATOM 622 O O . ARG A 1 85 ? -6.711 18.734 14.812 1 97.56 85 ARG A O 1
ATOM 629 N N . ALA A 1 86 ? -8.242 17.109 14.633 1 98.38 86 ALA A N 1
ATOM 630 C CA . ALA A 1 86 ? -7.34 16.203 13.93 1 98.38 86 ALA A CA 1
ATOM 631 C C . ALA A 1 86 ? -6.855 16.828 12.625 1 98.38 86 ALA A C 1
ATOM 633 O O . ALA A 1 86 ? -5.676 16.719 12.273 1 98.38 86 ALA A O 1
ATOM 634 N N . VAL A 1 87 ? -7.77 17.422 11.914 1 98.5 87 VAL A N 1
ATOM 635 C CA . VAL A 1 87 ? -7.441 18.062 10.641 1 98.5 87 VAL A CA 1
ATOM 636 C C . VAL A 1 87 ? -6.414 19.156 10.859 1 98.5 87 VAL A C 1
ATOM 638 O O . VAL A 1 87 ? -5.418 19.25 10.141 1 98.5 87 VAL A O 1
ATOM 641 N N . ALA A 1 88 ? -6.641 20.031 11.836 1 98.19 88 ALA A N 1
ATOM 642 C CA . ALA A 1 88 ? -5.703 21.094 12.148 1 98.19 88 ALA A CA 1
ATOM 643 C C . ALA A 1 88 ? -4.332 20.547 12.523 1 98.19 88 ALA A C 1
ATOM 645 O O . ALA A 1 88 ? -3.311 20.984 11.984 1 98.19 88 ALA A O 1
ATOM 646 N N . ASP A 1 89 ? -4.32 19.562 13.406 1 98.44 89 ASP A N 1
ATOM 647 C CA . ASP A 1 89 ? -3.078 18.969 13.906 1 98.44 89 ASP A CA 1
ATOM 648 C C . ASP A 1 89 ? -2.334 18.234 12.805 1 98.44 89 ASP A C 1
ATOM 650 O O . ASP A 1 89 ? -1.119 18.375 12.656 1 98.44 89 ASP A O 1
ATOM 654 N N . ALA A 1 90 ? -3.051 17.438 12 1 98.75 90 ALA A N 1
ATOM 655 C CA . ALA A 1 90 ? -2.441 16.656 10.93 1 98.75 90 ALA A CA 1
ATOM 656 C C . ALA A 1 90 ? -1.893 17.547 9.828 1 98.75 90 ALA A C 1
ATOM 658 O O . ALA A 1 90 ? -0.832 17.281 9.266 1 98.75 90 ALA A O 1
ATOM 659 N N . THR A 1 91 ? -2.645 18.594 9.484 1 98.5 91 THR A N 1
ATOM 660 C CA . THR A 1 91 ? -2.17 19.516 8.461 1 98.5 91 THR A CA 1
ATOM 661 C C . THR A 1 91 ? -0.903 20.234 8.93 1 98.5 91 THR A C 1
ATOM 663 O O . THR A 1 91 ? 0.049 20.375 8.164 1 98.5 91 THR A O 1
ATOM 666 N N . GLY A 1 92 ? -0.875 20.672 10.188 1 98.12 92 GLY A N 1
ATOM 667 C CA . GLY A 1 92 ? 0.346 21.219 10.75 1 98.12 92 GLY A CA 1
ATOM 668 C C . GLY A 1 92 ? 1.508 20.25 10.727 1 98.12 92 GLY A C 1
ATOM 669 O O . GLY A 1 92 ? 2.633 20.625 10.391 1 98.12 92 GLY A O 1
ATOM 670 N N . ALA A 1 93 ? 1.239 19.031 11.086 1 98.69 93 ALA A N 1
ATOM 671 C CA . ALA A 1 93 ? 2.246 17.969 11.047 1 98.69 93 ALA A CA 1
ATOM 672 C C . ALA A 1 93 ? 2.793 17.797 9.633 1 98.69 93 ALA A C 1
ATOM 674 O O . ALA A 1 93 ? 3.998 17.609 9.445 1 98.69 93 ALA A O 1
ATOM 675 N N . ALA A 1 94 ? 1.895 17.812 8.656 1 98.69 94 ALA A N 1
ATOM 676 C CA . ALA A 1 94 ? 2.291 17.672 7.254 1 98.69 94 ALA A CA 1
ATOM 677 C C . ALA A 1 94 ? 3.234 18.797 6.836 1 98.69 94 ALA A C 1
ATOM 679 O O . ALA A 1 94 ? 4.254 18.562 6.188 1 98.69 94 ALA A O 1
ATOM 680 N N . GLU A 1 95 ? 2.891 20 7.215 1 97.94 95 GLU A N 1
ATOM 681 C CA . GLU A 1 95 ? 3.725 21.156 6.895 1 97.94 95 GLU A CA 1
ATOM 682 C C . GLU A 1 95 ? 5.113 21.031 7.512 1 97.94 95 GLU A C 1
ATOM 684 O O . GLU A 1 95 ? 6.121 21.281 6.852 1 97.94 95 GLU A O 1
ATOM 689 N N . ARG A 1 96 ? 5.172 20.578 8.742 1 98.25 96 ARG A N 1
ATOM 690 C CA . ARG A 1 96 ? 6.453 20.422 9.422 1 98.25 96 ARG A CA 1
ATOM 691 C C . ARG A 1 96 ? 7.258 19.281 8.812 1 98.25 96 ARG A C 1
ATOM 693 O O . ARG A 1 96 ? 8.477 19.375 8.664 1 98.25 96 ARG A O 1
ATOM 700 N N . ALA A 1 97 ? 6.586 18.188 8.484 1 98.25 97 ALA A N 1
ATOM 701 C CA . ALA A 1 97 ? 7.262 17.062 7.848 1 98.25 97 ALA A CA 1
ATOM 702 C C . ALA A 1 97 ? 7.891 17.469 6.52 1 98.25 97 ALA A C 1
ATOM 704 O O . ALA A 1 97 ? 9.047 17.141 6.242 1 98.25 97 ALA A O 1
ATOM 705 N N . VAL A 1 98 ? 7.137 18.203 5.719 1 97.88 98 VAL A N 1
ATOM 706 C CA . VAL A 1 98 ? 7.633 18.688 4.438 1 97.88 98 VAL A CA 1
ATOM 707 C C . VAL A 1 98 ? 8.859 19.562 4.652 1 97.88 98 VAL A C 1
ATOM 709 O O . VAL A 1 98 ? 9.875 19.406 3.979 1 97.88 98 VAL A O 1
ATOM 712 N N . ALA A 1 99 ? 8.781 20.484 5.594 1 97.69 99 ALA A N 1
ATOM 713 C CA . ALA A 1 99 ? 9.883 21.406 5.879 1 97.69 99 ALA A CA 1
ATOM 714 C C . ALA A 1 99 ? 11.133 20.641 6.301 1 97.69 99 ALA A C 1
ATOM 716 O O . ALA A 1 99 ? 12.234 20.922 5.828 1 97.69 99 ALA A O 1
ATOM 717 N N . ARG A 1 100 ? 10.953 19.672 7.168 1 97.75 100 ARG A N 1
ATOM 718 C CA . ARG A 1 100 ? 12.086 18.891 7.676 1 97.75 100 ARG A CA 1
ATOM 719 C C . ARG A 1 100 ? 12.719 18.062 6.57 1 97.75 100 ARG A C 1
ATOM 721 O O . ARG A 1 100 ? 13.945 18 6.453 1 97.75 100 ARG A O 1
ATOM 728 N N . VAL A 1 101 ? 11.914 17.406 5.75 1 96.88 101 VAL A N 1
ATOM 729 C CA . VAL A 1 101 ? 12.43 16.562 4.672 1 96.88 101 VAL A CA 1
ATOM 730 C C . VAL A 1 101 ? 13.141 17.438 3.635 1 96.88 101 VAL A C 1
ATOM 732 O O . VAL A 1 101 ? 14.203 17.062 3.131 1 96.88 101 VAL A O 1
ATOM 735 N N . ASN A 1 102 ? 12.555 18.578 3.316 1 96.12 102 ASN A N 1
ATOM 736 C CA . ASN A 1 102 ? 13.195 19.5 2.383 1 96.12 102 ASN A CA 1
ATOM 737 C C . ASN A 1 102 ? 14.555 19.969 2.895 1 96.12 102 ASN A C 1
ATOM 739 O O . ASN A 1 102 ? 15.492 20.125 2.117 1 96.12 102 ASN A O 1
ATOM 743 N N . GLU A 1 103 ? 14.594 20.25 4.156 1 97.12 103 GLU A N 1
ATOM 744 C CA . GLU A 1 103 ? 15.859 20.672 4.754 1 97.12 103 GLU A CA 1
ATOM 745 C C . GLU A 1 103 ? 16.922 19.578 4.629 1 97.12 103 GLU A C 1
ATOM 747 O O . GLU A 1 103 ? 18.062 19.859 4.289 1 97.12 103 GLU A O 1
ATOM 752 N N . ILE A 1 104 ? 16.531 18.359 4.891 1 95.44 104 ILE A N 1
ATOM 753 C CA . ILE A 1 104 ? 17.438 17.219 4.762 1 95.44 104 ILE A CA 1
ATOM 754 C C . ILE A 1 104 ? 17.891 17.078 3.311 1 95.44 104 ILE A C 1
ATOM 756 O O . ILE A 1 104 ? 19.078 16.906 3.043 1 95.44 104 ILE A O 1
ATOM 760 N N . ALA A 1 105 ? 16.953 17.156 2.414 1 95 105 ALA A N 1
ATOM 761 C CA . ALA A 1 105 ? 17.25 17.031 0.989 1 95 105 ALA A CA 1
ATOM 762 C C . ALA A 1 105 ? 18.266 18.094 0.548 1 95 105 ALA A C 1
ATOM 764 O O . ALA A 1 105 ? 19.203 17.797 -0.179 1 95 105 ALA A O 1
ATOM 765 N N . ARG A 1 106 ? 18.047 19.281 1.022 1 95.69 106 ARG A N 1
ATOM 766 C CA . ARG A 1 106 ? 18.922 20.391 0.674 1 95.69 106 ARG A CA 1
ATOM 767 C C . ARG A 1 106 ? 20.328 20.172 1.262 1 95.69 106 ARG A C 1
ATOM 769 O O . ARG A 1 106 ? 21.328 20.297 0.554 1 95.69 106 ARG A O 1
ATOM 776 N N . ARG A 1 107 ? 20.391 19.859 2.48 1 96.06 107 ARG A N 1
ATOM 777 C CA . ARG A 1 107 ? 21.656 19.719 3.193 1 96.06 107 ARG A CA 1
ATOM 778 C C . ARG A 1 107 ? 22.484 18.578 2.596 1 96.06 107 ARG A C 1
ATOM 780 O O . ARG A 1 107 ? 23.719 18.688 2.523 1 96.06 107 ARG A O 1
ATOM 787 N N . GLU A 1 108 ? 21.844 17.594 2.086 1 93.88 108 GLU A N 1
ATOM 788 C CA . GLU A 1 108 ? 22.547 16.406 1.608 1 93.88 108 GLU A CA 1
ATOM 789 C C . GLU A 1 108 ? 22.531 16.344 0.084 1 93.88 108 GLU A C 1
ATOM 791 O O . GLU A 1 108 ? 22.969 15.344 -0.499 1 93.88 108 GLU A O 1
ATOM 796 N N . ALA A 1 109 ? 22 17.312 -0.6 1 93.5 109 ALA A N 1
ATOM 797 C CA . ALA A 1 109 ? 21.938 17.438 -2.055 1 93.5 109 ALA A CA 1
ATOM 798 C C . ALA A 1 109 ? 21.203 16.234 -2.668 1 93.5 109 ALA A C 1
ATOM 800 O O . ALA A 1 109 ? 21.688 15.641 -3.633 1 93.5 109 ALA A O 1
ATOM 801 N N . LEU A 1 110 ? 20.203 15.828 -1.983 1 92.88 110 LEU A N 1
ATOM 802 C CA . LEU A 1 110 ? 19.359 14.766 -2.51 1 92.88 110 LEU A CA 1
ATOM 803 C C . LEU A 1 110 ? 18.219 15.344 -3.355 1 92.88 110 LEU A C 1
ATOM 805 O O . LEU A 1 110 ? 17.656 16.391 -3.01 1 92.88 110 LEU A O 1
ATOM 809 N N . GLN A 1 111 ? 17.953 14.727 -4.441 1 92.44 111 GLN A N 1
ATOM 810 C CA . GLN A 1 111 ? 16.828 15.133 -5.289 1 92.44 111 GLN A CA 1
ATOM 811 C C . GLN A 1 111 ? 15.555 14.406 -4.895 1 92.44 111 GLN A C 1
ATOM 813 O O . GLN A 1 111 ? 15.008 13.625 -5.676 1 92.44 111 GLN A O 1
ATOM 818 N N . ILE A 1 112 ? 15.031 14.727 -3.688 1 93.81 112 ILE A N 1
ATOM 819 C CA . ILE A 1 112 ? 13.828 14.055 -3.191 1 93.81 112 ILE A CA 1
ATOM 820 C C . ILE A 1 112 ? 12.891 15.086 -2.566 1 93.81 112 ILE A C 1
ATOM 822 O O . ILE A 1 112 ? 13.289 16.219 -2.285 1 93.81 112 ILE A O 1
ATOM 826 N N . GLY A 1 113 ? 11.672 14.797 -2.428 1 93.94 113 GLY A N 1
ATOM 827 C CA . GLY A 1 113 ? 10.609 15.477 -1.704 1 93.94 113 GLY A CA 1
ATOM 828 C C . GLY A 1 113 ? 9.555 14.531 -1.162 1 93.94 113 GLY A C 1
ATOM 829 O O . GLY A 1 113 ? 9.742 13.312 -1.157 1 93.94 113 GLY A O 1
ATOM 830 N N . ILE A 1 114 ? 8.539 15.133 -0.596 1 96.44 114 ILE A N 1
ATOM 831 C CA . ILE A 1 114 ? 7.477 14.266 -0.104 1 96.44 114 ILE A CA 1
ATOM 832 C C . ILE A 1 114 ? 6.121 14.781 -0.584 1 96.44 114 ILE A C 1
ATOM 834 O O . ILE A 1 114 ? 5.938 15.984 -0.756 1 96.44 114 ILE A O 1
ATOM 838 N N . ARG A 1 115 ? 5.258 13.938 -0.907 1 96.94 115 ARG A N 1
ATOM 839 C CA . ARG A 1 115 ? 3.857 14.195 -1.233 1 96.94 115 ARG A CA 1
ATOM 840 C C . ARG A 1 115 ? 2.932 13.609 -0.176 1 96.94 115 ARG A C 1
ATOM 842 O O . ARG A 1 115 ? 3.105 12.461 0.241 1 96.94 115 ARG A O 1
ATOM 849 N N . ILE A 1 116 ? 1.995 14.406 0.268 1 98.56 116 ILE A N 1
ATOM 850 C CA . ILE A 1 116 ? 1.106 13.992 1.347 1 98.56 116 ILE A CA 1
ATOM 851 C C . ILE A 1 116 ? -0.347 14.195 0.927 1 98.56 116 ILE A C 1
ATOM 853 O O . ILE A 1 116 ? -0.709 15.266 0.425 1 98.56 116 ILE A O 1
ATOM 857 N N . GLY A 1 117 ? -1.152 13.195 1.075 1 98.69 117 GLY A N 1
ATOM 858 C CA . GLY A 1 117 ? -2.59 13.289 0.876 1 98.69 117 GLY A CA 1
ATOM 859 C C . GLY A 1 117 ? -3.385 13.086 2.152 1 98.69 117 GLY A C 1
ATOM 860 O O . GLY A 1 117 ? -3.066 12.195 2.949 1 98.69 117 GLY A O 1
ATOM 861 N N . LEU A 1 118 ? -4.383 13.93 2.398 1 98.88 118 LEU A N 1
ATOM 862 C CA . LEU A 1 118 ? -5.27 13.82 3.551 1 98.88 118 LEU A CA 1
ATOM 863 C C . LEU A 1 118 ? -6.73 13.781 3.111 1 98.88 118 LEU A C 1
ATOM 865 O O . LEU A 1 118 ? -7.168 14.609 2.311 1 98.88 118 LEU A O 1
ATOM 869 N N . HIS A 1 119 ? -7.422 12.828 3.586 1 98.69 119 HIS A N 1
ATOM 870 C CA . HIS A 1 119 ? -8.859 12.711 3.387 1 98.69 119 HIS A CA 1
ATOM 871 C C . HIS A 1 119 ? -9.547 12.148 4.629 1 98.69 119 HIS A C 1
ATOM 873 O O . HIS A 1 119 ? -8.898 11.508 5.461 1 98.69 119 HIS A O 1
ATOM 879 N N . ALA A 1 120 ? -10.82 12.5 4.809 1 98.56 120 ALA A N 1
ATOM 880 C CA . ALA A 1 120 ? -11.547 12.07 6.004 1 98.56 120 ALA A CA 1
ATOM 881 C C . ALA A 1 120 ? -12.922 11.523 5.645 1 98.56 120 ALA A C 1
ATOM 883 O O . ALA A 1 120 ? -13.531 11.961 4.668 1 98.56 120 ALA A O 1
ATOM 884 N N . GLY A 1 121 ? -13.344 10.617 6.383 1 97 121 GLY A N 1
ATOM 885 C CA . GLY A 1 121 ? -14.664 10.016 6.246 1 97 121 GLY A CA 1
ATOM 886 C C . GLY A 1 121 ? -14.836 8.758 7.074 1 97 121 GLY A C 1
ATOM 887 O O . GLY A 1 121 ? -14.016 8.461 7.941 1 97 121 GLY A O 1
ATOM 888 N N . GLU A 1 122 ? -15.938 8.078 6.875 1 95.62 122 GLU A N 1
ATOM 889 C CA . GLU A 1 122 ? -16.234 6.852 7.613 1 95.62 122 GLU A CA 1
ATOM 890 C C . GLU A 1 122 ? -15.453 5.668 7.047 1 95.62 122 GLU A C 1
ATOM 892 O O . GLU A 1 122 ? -15.391 5.488 5.828 1 95.62 122 GLU A O 1
ATOM 897 N N . VAL A 1 123 ? -14.82 4.918 7.957 1 95.69 123 VAL A N 1
ATOM 898 C CA . VAL A 1 123 ? -14.062 3.725 7.586 1 95.69 123 VAL A CA 1
ATOM 899 C C . VAL A 1 123 ? -14.469 2.557 8.484 1 95.69 123 VAL A C 1
ATOM 901 O O . VAL A 1 123 ? -15.039 2.758 9.555 1 95.69 123 VAL A O 1
ATOM 904 N N . ALA A 1 124 ? -14.219 1.366 7.988 1 95.75 124 ALA A N 1
ATOM 905 C CA . ALA A 1 124 ? -14.164 0.203 8.867 1 95.75 124 ALA A CA 1
ATOM 906 C C . ALA A 1 124 ? -12.75 0.005 9.422 1 95.75 124 ALA A C 1
ATOM 908 O O . ALA A 1 124 ? -11.773 0.034 8.672 1 95.75 124 ALA A O 1
ATOM 909 N N . VAL A 1 125 ? -12.664 -0.114 10.742 1 95.88 125 VAL A N 1
ATOM 910 C CA . VAL A 1 125 ? -11.352 -0.253 11.359 1 95.88 125 VAL A CA 1
ATOM 911 C C . VAL A 1 125 ? -11.383 -1.385 12.391 1 95.88 125 VAL A C 1
ATOM 913 O O . VAL A 1 125 ? -12.367 -1.556 13.102 1 95.88 125 VAL A O 1
ATOM 916 N N . GLY A 1 126 ? -10.391 -2.203 12.406 1 94.75 126 GLY A N 1
ATOM 917 C CA . GLY A 1 126 ? -10.273 -3.32 13.336 1 94.75 126 GLY A CA 1
ATOM 918 C C . GLY A 1 126 ? -9.438 -4.461 12.789 1 94.75 126 GLY A C 1
ATOM 919 O O . GLY A 1 126 ? -8.734 -4.297 11.789 1 94.75 126 GLY A O 1
ATOM 920 N N . ASP A 1 127 ? -9.359 -5.531 13.508 1 94.12 127 ASP A N 1
ATOM 921 C CA . ASP A 1 127 ? -8.586 -6.711 13.141 1 94.12 127 ASP A CA 1
ATOM 922 C C . ASP A 1 127 ? -9.438 -7.715 12.367 1 94.12 127 ASP A C 1
ATOM 924 O O . ASP A 1 127 ? -10.375 -8.289 12.922 1 94.12 127 ASP A O 1
ATOM 928 N N . PHE A 1 128 ? -9.133 -7.809 11.117 1 91.19 128 PHE A N 1
ATOM 929 C CA . PHE A 1 128 ? -9.914 -8.758 10.328 1 91.19 128 PHE A CA 1
ATOM 930 C C . PHE A 1 128 ? -9.188 -10.086 10.203 1 91.19 128 PHE A C 1
ATOM 932 O O . PHE A 1 128 ? -9.664 -11 9.531 1 91.19 128 PHE A O 1
ATOM 939 N N . GLY A 1 129 ? -8.062 -9.922 10.875 1 85.19 129 GLY A N 1
ATOM 940 C CA . GLY A 1 129 ? -7.332 -11.18 10.844 1 85.19 129 GLY A CA 1
ATOM 941 C C . GLY A 1 129 ? -8.07 -12.312 11.516 1 85.19 129 GLY A C 1
ATOM 942 O O . GLY A 1 129 ? -9.156 -12.109 12.078 1 85.19 129 GLY A O 1
ATOM 943 N N . GLY A 1 130 ? -7.723 -13.688 11.375 1 75.56 130 GLY A N 1
ATOM 944 C CA . GLY A 1 130 ? -8.25 -14.883 12.008 1 75.56 130 GLY A CA 1
ATOM 945 C C . GLY A 1 130 ? -7.176 -15.742 12.648 1 75.56 130 GLY A C 1
ATOM 946 O O . GLY A 1 130 ? -6.016 -15.695 12.242 1 75.56 130 GLY A O 1
ATOM 947 N N . GLY A 1 131 ? -7.625 -16.219 13.727 1 76.75 131 GLY A N 1
ATOM 948 C CA . GLY A 1 131 ? -6.695 -17.125 14.391 1 76.75 131 GLY A CA 1
ATOM 949 C C . GLY A 1 131 ? -5.496 -16.406 14.984 1 76.75 131 GLY A C 1
ATOM 950 O O . GLY A 1 131 ? -5.648 -15.477 15.773 1 76.75 131 GLY A O 1
ATOM 951 N N . GLN A 1 132 ? -4.293 -16.719 14.367 1 79.81 132 GLN A N 1
ATOM 952 C CA . GLN A 1 132 ? -3.051 -16.172 14.891 1 79.81 132 GLN A CA 1
ATOM 953 C C . GLN A 1 132 ? -2.559 -15.008 14.031 1 79.81 132 GLN A C 1
ATOM 955 O O . GLN A 1 132 ? -1.554 -14.367 14.352 1 79.81 132 GLN A O 1
ATOM 960 N N . ARG A 1 133 ? -3.348 -14.703 13.062 1 84 133 ARG A N 1
ATOM 961 C CA . ARG A 1 133 ? -2.963 -13.625 12.156 1 84 133 ARG A CA 1
ATOM 962 C C . ARG A 1 133 ? -3.559 -12.297 12.602 1 84 133 ARG A C 1
ATOM 964 O O . ARG A 1 133 ? -4.766 -12.195 12.828 1 84 133 ARG A O 1
ATOM 971 N N . ILE A 1 134 ? -2.654 -11.344 12.836 1 86.38 134 ILE A N 1
ATOM 972 C CA . ILE A 1 134 ? -3.133 -10 13.117 1 86.38 134 ILE A CA 1
ATOM 973 C C . ILE A 1 134 ? -3.123 -9.172 11.828 1 86.38 134 ILE A C 1
ATOM 975 O O . ILE A 1 134 ? -2.076 -8.992 11.203 1 86.38 134 ILE A O 1
ATOM 979 N N . ALA A 1 135 ? -4.289 -8.641 11.477 1 92.56 135 ALA A N 1
ATOM 980 C CA . ALA A 1 135 ? -4.441 -7.789 10.305 1 92.56 135 ALA A CA 1
ATOM 981 C C . ALA A 1 135 ? -5.246 -6.535 10.633 1 92.56 135 ALA A C 1
ATOM 983 O O . ALA A 1 135 ? -6.324 -6.32 10.078 1 92.56 135 ALA A O 1
ATOM 984 N N . PHE A 1 136 ? -4.711 -5.801 11.539 1 93.44 136 PHE A N 1
ATOM 985 C CA . PHE A 1 136 ? -5.352 -4.559 11.961 1 93.44 136 PHE A CA 1
ATOM 986 C C . PHE A 1 136 ? -5.109 -3.457 10.938 1 93.44 136 PHE A C 1
ATOM 988 O O . PHE A 1 136 ? -3.967 -3.205 10.547 1 93.44 136 PHE A O 1
ATOM 995 N N . THR A 1 137 ? -6.133 -2.85 10.461 1 96.25 137 THR A N 1
ATOM 996 C CA . THR A 1 137 ? -5.992 -1.76 9.5 1 96.25 137 THR A CA 1
ATOM 997 C C . THR A 1 137 ? -7.324 -1.047 9.289 1 96.25 137 THR A C 1
ATOM 999 O O . THR A 1 137 ? -8.32 -1.375 9.945 1 96.25 137 THR A O 1
ATOM 1002 N N . LEU A 1 138 ? -7.336 -0.056 8.508 1 96.12 138 LEU A N 1
ATOM 1003 C CA . LEU A 1 138 ? -8.531 0.631 8.023 1 96.12 138 LEU A CA 1
ATOM 1004 C C . LEU A 1 138 ? -8.898 0.155 6.625 1 96.12 138 LEU A C 1
ATOM 1006 O O . LEU A 1 138 ? -8.023 -0.028 5.773 1 96.12 138 LEU A O 1
ATOM 1010 N N . VAL A 1 139 ? -10.227 0.035 6.504 1 94.69 139 VAL A N 1
ATOM 1011 C CA . VAL A 1 139 ? -10.734 -0.378 5.199 1 94.69 139 VAL A CA 1
ATOM 1012 C C . VAL A 1 139 ? -11.922 0.494 4.809 1 94.69 139 VAL A C 1
ATOM 1014 O O . VAL A 1 139 ? -12.727 0.875 5.664 1 94.69 139 VAL A O 1
ATOM 1017 N N . GLY A 1 140 ? -12.008 0.795 3.49 1 91 140 GLY A N 1
ATOM 1018 C CA . GLY A 1 140 ? -13.125 1.567 2.969 1 91 140 GLY A CA 1
ATOM 1019 C C . GLY A 1 140 ? -12.719 2.541 1.88 1 91 140 GLY A C 1
ATOM 1020 O O . GLY A 1 140 ? -11.531 2.77 1.654 1 91 140 GLY A O 1
ATOM 1021 N N . GLN A 1 141 ? -13.648 3.158 1.239 1 90.56 141 GLN A N 1
ATOM 1022 C CA . GLN A 1 141 ? -13.422 4.07 0.123 1 90.56 141 GLN A CA 1
ATOM 1023 C C . GLN A 1 141 ? -12.578 5.266 0.555 1 90.56 141 GLN A C 1
ATOM 1025 O O . GLN A 1 141 ? -11.789 5.789 -0.23 1 90.56 141 GLN A O 1
ATOM 1030 N N . VAL A 1 142 ? -12.711 5.641 1.785 1 95.12 142 VAL A N 1
ATOM 1031 C CA . VAL A 1 142 ? -11.992 6.785 2.324 1 95.12 142 VAL A CA 1
ATOM 1032 C C . VAL A 1 142 ? -10.484 6.531 2.248 1 95.12 142 VAL A C 1
ATOM 1034 O O . VAL A 1 142 ? -9.711 7.438 1.918 1 95.12 142 VAL A O 1
ATOM 1037 N N . VAL A 1 143 ? -10.125 5.309 2.549 1 96.44 143 VAL A N 1
ATOM 1038 C CA . VAL A 1 143 ? -8.711 4.945 2.523 1 96.44 143 VAL A CA 1
ATOM 1039 C C . VAL A 1 143 ? -8.188 5.023 1.094 1 96.44 143 VAL A C 1
ATOM 1041 O O . VAL A 1 143 ? -7.133 5.621 0.843 1 96.44 143 VAL A O 1
ATOM 1044 N N . ASN A 1 144 ? -8.938 4.492 0.163 1 93.12 144 ASN A N 1
ATOM 1045 C CA . ASN A 1 144 ? -8.547 4.543 -1.243 1 93.12 144 ASN A CA 1
ATOM 1046 C C . ASN A 1 144 ? -8.445 5.98 -1.744 1 93.12 144 ASN A C 1
ATOM 1048 O O . ASN A 1 144 ? -7.508 6.32 -2.473 1 93.12 144 ASN A O 1
ATOM 1052 N N . ALA A 1 145 ? -9.344 6.75 -1.366 1 95.88 145 ALA A N 1
ATOM 1053 C CA . ALA A 1 145 ? -9.375 8.141 -1.795 1 95.88 145 ALA A CA 1
ATOM 1054 C C . ALA A 1 145 ? -8.156 8.906 -1.263 1 95.88 145 ALA A C 1
ATOM 1056 O O . ALA A 1 145 ? -7.543 9.688 -1.988 1 95.88 145 ALA A O 1
ATOM 1057 N N . ALA A 1 146 ? -7.859 8.672 -0.011 1 98 146 ALA A N 1
ATOM 1058 C CA . ALA A 1 146 ? -6.695 9.336 0.57 1 98 146 ALA A CA 1
ATOM 1059 C C . ALA A 1 146 ? -5.434 9.016 -0.227 1 98 146 ALA A C 1
ATOM 1061 O O . ALA A 1 146 ? -4.598 9.898 -0.457 1 98 146 ALA A O 1
ATOM 1062 N N . ALA A 1 147 ? -5.266 7.781 -0.612 1 96.5 147 ALA A N 1
ATOM 1063 C CA . ALA A 1 147 ? -4.129 7.375 -1.432 1 96.5 147 ALA A CA 1
ATOM 1064 C C . ALA A 1 147 ? -4.125 8.109 -2.77 1 96.5 147 ALA A C 1
ATOM 1066 O O . ALA A 1 147 ? -3.064 8.492 -3.271 1 96.5 147 ALA A O 1
ATOM 1067 N N . ARG A 1 148 ? -5.277 8.32 -3.35 1 95.94 148 ARG A N 1
ATOM 1068 C CA . ARG A 1 148 ? -5.383 9 -4.637 1 95.94 148 ARG A CA 1
ATOM 1069 C C . ARG A 1 148 ? -4.949 10.453 -4.527 1 95.94 148 ARG A C 1
ATOM 1071 O O . ARG A 1 148 ? -4.348 11 -5.457 1 95.94 148 ARG A O 1
ATOM 1078 N N . TYR A 1 149 ? -5.273 11.078 -3.441 1 97.19 149 TYR A N 1
ATOM 1079 C CA . TYR A 1 149 ? -4.816 12.445 -3.23 1 97.19 149 TYR A CA 1
ATOM 1080 C C . TYR A 1 149 ? -3.295 12.508 -3.174 1 97.19 149 TYR A C 1
ATOM 1082 O O . TYR A 1 149 ? -2.682 13.398 -3.777 1 97.19 149 TYR A O 1
ATOM 1090 N N . GLU A 1 150 ? -2.723 11.594 -2.467 1 97.25 150 GLU A N 1
ATOM 1091 C CA . GLU A 1 150 ? -1.266 11.523 -2.408 1 97.25 150 GLU A CA 1
ATOM 1092 C C . GLU A 1 150 ? -0.669 11.273 -3.789 1 97.25 150 GLU A C 1
ATOM 1094 O O . GLU A 1 150 ? 0.356 11.852 -4.145 1 97.25 150 GLU A O 1
ATOM 1099 N N . GLN A 1 151 ? -1.333 10.43 -4.586 1 92.88 151 GLN A N 1
ATOM 1100 C CA . GLN A 1 151 ? -0.8 9.961 -5.859 1 92.88 151 GLN A CA 1
ATOM 1101 C C . GLN A 1 151 ? -1.052 10.977 -6.969 1 92.88 151 GLN A C 1
ATOM 1103 O O . GLN A 1 151 ? -0.503 10.852 -8.062 1 92.88 151 GLN A O 1
ATOM 1108 N N . TYR A 1 152 ? -1.821 11.953 -6.699 1 91.62 152 TYR A N 1
ATOM 1109 C CA . TYR A 1 152 ? -2.18 12.938 -7.711 1 91.62 152 TYR A CA 1
ATOM 1110 C C . TYR A 1 152 ? -0.934 13.57 -8.32 1 91.62 152 TYR A C 1
ATOM 1112 O O . TYR A 1 152 ? -0.027 13.992 -7.598 1 91.62 152 TYR A O 1
ATOM 1120 N N . LYS A 1 153 ? -0.886 13.586 -9.562 1 85.94 153 LYS A N 1
ATOM 1121 C CA . LYS A 1 153 ? 0.148 14.273 -10.328 1 85.94 153 LYS A CA 1
ATOM 1122 C C . LYS A 1 153 ? -0.458 15.344 -11.234 1 85.94 153 LYS A C 1
ATOM 1124 O O . LYS A 1 153 ? -1.228 15.031 -12.141 1 85.94 153 LYS A O 1
ATOM 1129 N N . PRO A 1 154 ? -0.125 16.5 -11.008 1 86.62 154 PRO A N 1
ATOM 1130 C CA . PRO A 1 154 ? -0.672 17.562 -11.867 1 86.62 154 PRO A CA 1
ATOM 1131 C C . PRO A 1 154 ? -0.171 17.469 -13.305 1 86.62 154 PRO A C 1
ATOM 1133 O O . PRO A 1 154 ? 0.909 16.922 -13.555 1 86.62 154 PRO A O 1
ATOM 1136 N N . LYS A 1 155 ? -1.054 18 -14.133 1 83 155 LYS A N 1
ATOM 1137 C CA . LYS A 1 155 ? -0.622 18.125 -15.523 1 83 155 LYS A CA 1
ATOM 1138 C C . LYS A 1 155 ? 0.602 19.031 -15.633 1 83 155 LYS A C 1
ATOM 1140 O O . LYS A 1 155 ? 0.836 19.875 -14.766 1 83 155 LYS A O 1
ATOM 1145 N N . PRO A 1 156 ? 1.327 18.734 -16.719 1 83.06 156 PRO A N 1
ATOM 1146 C CA . PRO A 1 156 ? 2.484 19.609 -16.906 1 83.06 156 PRO A CA 1
ATOM 1147 C C . PRO A 1 156 ? 2.105 21.094 -16.891 1 83.06 156 PRO A C 1
ATOM 1149 O O . PRO A 1 156 ? 1.148 21.484 -17.562 1 83.06 156 PRO A O 1
ATOM 1152 N N . GLY A 1 157 ? 2.805 21.797 -16.094 1 83.25 157 GLY A N 1
ATOM 1153 C CA . GLY A 1 157 ? 2.566 23.234 -16.031 1 83.25 157 GLY A CA 1
ATOM 1154 C C . GLY A 1 157 ? 1.521 23.625 -15 1 83.25 157 GLY A C 1
ATOM 1155 O O . GLY A 1 157 ? 1.356 24.797 -14.688 1 83.25 157 GLY A O 1
ATOM 1156 N N . ALA A 1 158 ? 0.897 22.641 -14.531 1 83.12 158 ALA A N 1
ATOM 1157 C CA . ALA A 1 158 ? -0.143 22.922 -13.547 1 83.12 158 ALA A CA 1
ATOM 1158 C C . ALA A 1 158 ? 0.45 23.062 -12.148 1 83.12 158 ALA A C 1
ATOM 1160 O O . ALA A 1 158 ? 1.592 22.656 -11.906 1 83.12 158 ALA A O 1
ATOM 1161 N N . ARG A 1 159 ? -0.33 23.703 -11.336 1 82 159 ARG A N 1
ATOM 1162 C CA . ARG A 1 159 ? 0.086 23.875 -9.953 1 82 159 ARG A CA 1
ATOM 1163 C C . ARG A 1 159 ? 0.344 22.531 -9.273 1 82 159 ARG A C 1
ATOM 1165 O O . ARG A 1 159 ? -0.39 21.562 -9.5 1 82 159 ARG A O 1
ATOM 1172 N N . ASP A 1 160 ? 1.414 22.562 -8.5 1 85.38 160 ASP A N 1
ATOM 1173 C CA . ASP A 1 160 ? 1.743 21.391 -7.688 1 85.38 160 ASP A CA 1
ATOM 1174 C C . ASP A 1 160 ? 1.903 21.781 -6.219 1 85.38 160 ASP A C 1
ATOM 1176 O O . ASP A 1 160 ? 1.942 22.969 -5.883 1 85.38 160 ASP A O 1
ATOM 1180 N N . GLY A 1 161 ? 1.716 20.844 -5.32 1 92.88 161 GLY A N 1
ATOM 1181 C CA . GLY A 1 161 ? 1.903 21.031 -3.893 1 92.88 161 GLY A CA 1
ATOM 1182 C C . GLY A 1 161 ? 2.197 19.734 -3.152 1 92.88 161 GLY A C 1
ATOM 1183 O O . GLY A 1 161 ? 1.651 18.688 -3.488 1 92.88 161 GLY A O 1
ATOM 1184 N N . ALA A 1 162 ? 3.018 19.969 -2.145 1 96.25 162 ALA A N 1
ATOM 1185 C CA . ALA A 1 162 ? 3.467 18.781 -1.412 1 96.25 162 ALA A CA 1
ATOM 1186 C C . ALA A 1 162 ? 2.33 18.172 -0.593 1 96.25 162 ALA A C 1
ATOM 1188 O O . ALA A 1 162 ? 2.338 16.984 -0.296 1 96.25 162 ALA A O 1
ATOM 1189 N N . ILE A 1 163 ? 1.403 19.031 -0.217 1 98.31 163 ILE A N 1
ATOM 1190 C CA . ILE A 1 163 ? 0.272 18.609 0.599 1 98.31 163 ILE A CA 1
ATOM 1191 C C . ILE A 1 163 ? -1.024 18.766 -0.19 1 98.31 163 ILE A C 1
ATOM 1193 O O . ILE A 1 163 ? -1.32 19.859 -0.69 1 98.31 163 ILE A O 1
ATOM 1197 N N . ARG A 1 164 ? -1.801 17.719 -0.29 1 98.31 164 ARG A N 1
ATOM 1198 C CA . ARG A 1 164 ? -3.059 17.703 -1.029 1 98.31 164 ARG A CA 1
ATOM 1199 C C . ARG A 1 164 ? -4.223 17.344 -0.113 1 98.31 164 ARG A C 1
ATOM 1201 O O . ARG A 1 164 ? -4.297 16.219 0.402 1 98.31 164 ARG A O 1
ATOM 1208 N N . LEU A 1 165 ? -5.125 18.25 0.047 1 98.44 165 LEU A N 1
ATOM 1209 C CA . LEU A 1 165 ? -6.281 18.078 0.92 1 98.44 165 LEU A CA 1
ATOM 1210 C C . LEU A 1 165 ? -7.547 17.844 0.106 1 98.44 165 LEU A C 1
ATOM 1212 O O . LEU A 1 165 ? -7.781 18.516 -0.9 1 98.44 165 LEU A O 1
ATOM 1216 N N . SER A 1 166 ? -8.32 16.891 0.557 1 98.44 166 SER A N 1
ATOM 1217 C CA . SER A 1 166 ? -9.664 16.766 0.001 1 98.44 166 SER A CA 1
ATOM 1218 C C . SER A 1 166 ? -10.531 17.969 0.379 1 98.44 166 SER A C 1
ATOM 1220 O O . SER A 1 166 ? -10.164 18.75 1.255 1 98.44 166 SER A O 1
ATOM 1222 N N . ASP A 1 167 ? -11.711 18.047 -0.267 1 97.19 167 ASP A N 1
ATOM 1223 C CA . ASP A 1 167 ? -12.68 19.094 0.059 1 97.19 167 ASP A CA 1
ATOM 1224 C C . ASP A 1 167 ? -13.156 18.969 1.503 1 97.19 167 ASP A C 1
ATOM 1226 O O . ASP A 1 167 ? -13.32 19.969 2.201 1 97.19 167 ASP A O 1
ATOM 1230 N N . THR A 1 168 ? -13.352 17.75 1.955 1 97.38 168 THR A N 1
ATOM 1231 C CA . THR A 1 168 ? -13.773 17.5 3.326 1 97.38 168 THR A CA 1
ATOM 1232 C C . THR A 1 168 ? -12.734 18.016 4.32 1 97.38 168 THR A C 1
ATOM 1234 O O . THR A 1 168 ? -13.078 18.703 5.277 1 97.38 168 THR A O 1
ATOM 1237 N N . VAL A 1 169 ? -11.492 17.734 4.094 1 98.38 169 VAL A N 1
ATOM 1238 C CA . VAL A 1 169 ? -10.422 18.156 4.996 1 98.38 169 VAL A CA 1
ATOM 1239 C C . VAL A 1 169 ? -10.266 19.672 4.953 1 98.38 169 VAL A C 1
ATOM 1241 O O . VAL A 1 169 ? -10.195 20.328 5.996 1 98.38 169 VAL A O 1
ATOM 1244 N N . TYR A 1 170 ? -10.242 20.188 3.795 1 98.06 170 TYR A N 1
ATOM 1245 C CA . TYR A 1 170 ? -10.109 21.641 3.646 1 98.06 170 TYR A CA 1
ATOM 1246 C C . TYR A 1 170 ? -11.25 22.359 4.348 1 98.06 170 TYR A C 1
ATOM 1248 O O . TYR A 1 170 ? -11.031 23.406 4.977 1 98.06 170 TYR A O 1
ATOM 1256 N N . GLY A 1 171 ? -12.414 21.875 4.23 1 96.38 171 GLY A N 1
ATOM 1257 C CA . GLY A 1 171 ? -13.578 22.484 4.852 1 96.38 171 GLY A CA 1
ATOM 1258 C C . GLY A 1 171 ? -13.5 22.516 6.363 1 96.38 171 GLY A C 1
ATOM 1259 O O . GLY A 1 171 ? -14.117 23.375 7.004 1 96.38 171 GLY A O 1
ATOM 1260 N N . HIS A 1 172 ? -12.727 21.594 6.957 1 97 172 HIS A N 1
ATOM 1261 C CA . HIS A 1 172 ? -12.594 21.531 8.406 1 97 172 HIS A CA 1
ATOM 1262 C C . HIS A 1 172 ? -11.344 22.266 8.891 1 97 172 HIS A C 1
ATOM 1264 O O . HIS A 1 172 ? -11.094 22.344 10.094 1 97 172 HIS A O 1
ATOM 1270 N N . LEU A 1 173 ? -10.57 22.75 7.992 1 96.31 173 LEU A N 1
ATOM 1271 C CA . LEU A 1 173 ? -9.344 23.453 8.328 1 96.31 173 LEU A CA 1
ATOM 1272 C C . LEU A 1 173 ? -9.656 24.828 8.922 1 96.31 173 LEU A C 1
ATOM 1274 O O . LEU A 1 173 ? -10.531 25.547 8.422 1 96.31 173 LEU A O 1
ATOM 1278 N N . PRO A 1 174 ? -8.969 25.234 9.953 1 95.25 174 PRO A N 1
ATOM 1279 C CA . PRO A 1 174 ? -9.148 26.594 10.453 1 95.25 174 PRO A CA 1
ATOM 1280 C C . PRO A 1 174 ? -8.891 27.656 9.391 1 95.25 174 PRO A C 1
ATOM 1282 O O . PRO A 1 174 ? -7.984 27.5 8.562 1 95.25 174 PRO A O 1
ATOM 1285 N N . ARG A 1 175 ? -9.594 28.672 9.461 1 93.5 175 ARG A N 1
ATOM 1286 C CA . ARG A 1 175 ? -9.555 29.734 8.453 1 93.5 175 ARG A CA 1
ATOM 1287 C C . ARG A 1 175 ? -8.133 30.281 8.289 1 93.5 175 ARG A C 1
ATOM 1289 O O . ARG A 1 175 ? -7.699 30.547 7.168 1 93.5 175 ARG A O 1
ATOM 1296 N N . GLU A 1 176 ? -7.43 30.375 9.352 1 92.69 176 GLU A N 1
ATOM 1297 C CA . GLU A 1 176 ? -6.098 30.969 9.336 1 92.69 176 GLU A CA 1
ATOM 1298 C C . GLU A 1 176 ? -5.102 30.078 8.594 1 92.69 176 GLU A C 1
ATOM 1300 O O . GLU A 1 176 ? -4.066 30.562 8.133 1 92.69 176 GLU A O 1
ATOM 1305 N N . ARG A 1 177 ? -5.434 28.828 8.422 1 93.25 177 ARG A N 1
ATOM 1306 C CA . ARG A 1 177 ? -4.516 27.922 7.762 1 93.25 177 ARG A CA 1
ATOM 1307 C C . ARG A 1 177 ? -4.867 27.75 6.289 1 93.25 177 ARG A C 1
ATOM 1309 O O . ARG A 1 177 ? -4.066 27.234 5.504 1 93.25 177 ARG A O 1
ATOM 1316 N N . ARG A 1 178 ? -5.977 28.203 5.91 1 95.5 178 ARG A N 1
ATOM 1317 C CA . ARG A 1 178 ? -6.461 28.016 4.547 1 95.5 178 ARG A CA 1
ATOM 1318 C C . ARG A 1 178 ? -5.645 28.844 3.557 1 95.5 178 ARG A C 1
ATOM 1320 O O . ARG A 1 178 ? -5.566 28.5 2.375 1 95.5 178 ARG A O 1
ATOM 1327 N N . ALA A 1 179 ? -5.023 29.875 4.062 1 93.88 179 ALA A N 1
ATOM 1328 C CA . ALA A 1 179 ? -4.23 30.75 3.211 1 93.88 179 ALA A CA 1
ATOM 1329 C C . ALA A 1 179 ? -3.012 30.031 2.648 1 93.88 179 ALA A C 1
ATOM 1331 O O . ALA A 1 179 ? -2.42 30.469 1.661 1 93.88 179 ALA A O 1
ATOM 1332 N N . GLY A 1 180 ? -2.645 28.953 3.275 1 95.38 180 GLY A N 1
ATOM 1333 C CA . GLY A 1 180 ? -1.502 28.172 2.82 1 95.38 180 GLY A CA 1
ATOM 1334 C C . GLY A 1 180 ? -1.823 27.281 1.643 1 95.38 180 GLY A C 1
ATOM 1335 O O . GLY A 1 180 ? -0.941 26.594 1.118 1 95.38 180 GLY A O 1
ATOM 1336 N N . PHE A 1 181 ? -3.043 27.344 1.173 1 96.81 181 PHE A N 1
ATOM 1337 C CA . PHE A 1 181 ? -3.506 26.5 0.078 1 96.81 181 PHE A CA 1
ATOM 1338 C C . PHE A 1 181 ? -4.145 27.344 -1.021 1 96.81 181 PHE A C 1
ATOM 1340 O O . PHE A 1 181 ? -4.52 28.5 -0.791 1 96.81 181 PHE A O 1
ATOM 1347 N N . ASN A 1 182 ? -4.172 26.688 -2.215 1 93.94 182 ASN A N 1
ATOM 1348 C CA . ASN A 1 182 ? -4.887 27.359 -3.293 1 93.94 182 ASN A CA 1
ATOM 1349 C C . ASN A 1 182 ? -6.359 27.562 -2.945 1 93.94 182 ASN A C 1
ATOM 1351 O O . ASN A 1 182 ? -6.973 26.719 -2.297 1 93.94 182 ASN A O 1
ATOM 1355 N N . GLN A 1 183 ? -6.887 28.641 -3.439 1 89.88 183 GLN A N 1
ATOM 1356 C CA . GLN A 1 183 ? -8.273 28.984 -3.121 1 89.88 183 GLN A CA 1
ATOM 1357 C C . GLN A 1 183 ? -9.242 28.266 -4.059 1 89.88 183 GLN A C 1
ATOM 1359 O O . GLN A 1 183 ? -10.352 27.906 -3.658 1 89.88 183 GLN A O 1
ATOM 1364 N N . ASP A 1 184 ? -8.781 28.078 -5.32 1 92.44 184 ASP A N 1
ATOM 1365 C CA . ASP A 1 184 ? -9.594 27.328 -6.281 1 92.44 184 ASP A CA 1
ATOM 1366 C C . ASP A 1 184 ? -9.164 25.859 -6.34 1 92.44 184 ASP A C 1
ATOM 1368 O O . ASP A 1 184 ? -8.039 25.562 -6.723 1 92.44 184 ASP A O 1
ATOM 1372 N N . PRO A 1 185 ? -10.078 25.062 -6.047 1 93.88 185 PRO A N 1
ATOM 1373 C CA . PRO A 1 185 ? -9.711 23.641 -6.016 1 93.88 185 PRO A CA 1
ATOM 1374 C C . PRO A 1 185 ? -9.398 23.078 -7.402 1 93.88 185 PRO A C 1
ATOM 1376 O O . PRO A 1 185 ? -9.852 23.625 -8.414 1 93.88 185 PRO A O 1
ATOM 1379 N N . VAL A 1 186 ? -8.633 22.047 -7.406 1 94.94 186 VAL A N 1
ATOM 1380 C CA . VAL A 1 186 ? -8.273 21.312 -8.625 1 94.94 186 VAL A CA 1
ATOM 1381 C C . VAL A 1 186 ? -9.086 20.031 -8.711 1 94.94 186 VAL A C 1
ATOM 1383 O O . VAL A 1 186 ? -9.18 19.281 -7.746 1 94.94 186 VAL A O 1
ATOM 1386 N N . ALA A 1 187 ? -9.656 19.828 -9.898 1 94.56 187 ALA A N 1
ATOM 1387 C CA . ALA A 1 187 ? -10.422 18.609 -10.125 1 94.56 187 ALA A CA 1
ATOM 1388 C C . ALA A 1 187 ? -9.586 17.562 -10.883 1 94.56 187 ALA A C 1
ATOM 1390 O O . ALA A 1 187 ? -8.82 17.922 -11.781 1 94.56 187 ALA A O 1
ATOM 1391 N N . PHE A 1 188 ? -9.742 16.25 -10.445 1 93.94 188 PHE A N 1
ATOM 1392 C CA . PHE A 1 188 ? -9.102 15.156 -11.164 1 93.94 188 PHE A CA 1
ATOM 1393 C C . PHE A 1 188 ? -9.898 13.867 -11.008 1 93.94 188 PHE A C 1
ATOM 1395 O O . PHE A 1 188 ? -10.891 13.828 -10.281 1 93.94 188 PHE A O 1
ATOM 1402 N N . VAL A 1 189 ? -9.578 12.852 -11.789 1 90.75 189 VAL A N 1
ATOM 1403 C CA . VAL A 1 189 ? -10.242 11.555 -11.703 1 90.75 189 VAL A CA 1
ATOM 1404 C C . VAL A 1 189 ? -9.203 10.453 -11.484 1 90.75 189 VAL A C 1
ATOM 1406 O O . VAL A 1 189 ? -8.023 10.641 -11.789 1 90.75 189 VAL A O 1
ATOM 1409 N N . ASP A 1 190 ? -9.734 9.367 -10.852 1 83.88 190 ASP A N 1
ATOM 1410 C CA . ASP A 1 190 ? -8.812 8.242 -10.727 1 83.88 190 ASP A CA 1
ATOM 1411 C C . ASP A 1 190 ? -8.961 7.277 -11.898 1 83.88 190 ASP A C 1
ATOM 1413 O O . ASP A 1 190 ? -9.609 7.605 -12.898 1 83.88 190 ASP A O 1
ATOM 1417 N N . LYS A 1 191 ? -8.234 6.062 -11.844 1 71.25 191 LYS A N 1
ATOM 1418 C CA . LYS A 1 191 ? -8.195 5.082 -12.93 1 71.25 191 LYS A CA 1
ATOM 1419 C C . LYS A 1 191 ? -9.586 4.535 -13.219 1 71.25 191 LYS A C 1
ATOM 1421 O O . LYS A 1 191 ? -9.812 3.941 -14.281 1 71.25 191 LYS A O 1
ATOM 1426 N N . HIS A 1 192 ? -10.586 4.746 -12.258 1 75.19 192 HIS A N 1
ATOM 1427 C CA . HIS A 1 192 ? -11.961 4.301 -12.453 1 75.19 192 HIS A CA 1
ATOM 1428 C C . HIS A 1 192 ? -12.875 5.473 -12.797 1 75.19 192 HIS A C 1
ATOM 1430 O O . HIS A 1 192 ? -14.102 5.348 -12.727 1 75.19 192 HIS A O 1
ATOM 1436 N N . ASP A 1 193 ? -12.266 6.668 -13.008 1 84.5 193 ASP A N 1
ATOM 1437 C CA . ASP A 1 193 ? -12.953 7.891 -13.422 1 84.5 193 ASP A CA 1
ATOM 1438 C C . ASP A 1 193 ? -13.758 8.484 -12.273 1 84.5 193 ASP A C 1
ATOM 1440 O O . ASP A 1 193 ? -14.719 9.227 -12.5 1 84.5 193 ASP A O 1
ATOM 1444 N N . ARG A 1 194 ? -13.469 8.086 -11.133 1 89.31 194 ARG A N 1
ATOM 1445 C CA . ARG A 1 194 ? -14.078 8.727 -9.961 1 89.31 194 ARG A CA 1
ATOM 1446 C C . ARG A 1 194 ? -13.531 10.133 -9.766 1 89.31 194 ARG A C 1
ATOM 1448 O O . ARG A 1 194 ? -12.312 10.344 -9.781 1 89.31 194 ARG A O 1
ATOM 1455 N N . PRO A 1 195 ? -14.398 11.086 -9.531 1 95.06 195 PRO A N 1
ATOM 1456 C CA . PRO A 1 195 ? -13.953 12.477 -9.422 1 95.06 195 PRO A CA 1
ATOM 1457 C C . PRO A 1 195 ? -13.398 12.805 -8.039 1 95.06 195 PRO A C 1
ATOM 1459 O O . PRO A 1 195 ? -13.922 12.328 -7.027 1 95.06 195 PRO A O 1
ATOM 1462 N N . PHE A 1 196 ? -12.43 13.672 -8.047 1 96.94 196 PHE A N 1
ATOM 1463 C CA . PHE A 1 196 ? -11.805 14.188 -6.832 1 96.94 196 PHE A CA 1
ATOM 1464 C C . PHE A 1 196 ? -11.602 15.695 -6.926 1 96.94 196 PHE A C 1
ATOM 1466 O O . PHE A 1 196 ? -11.477 16.25 -8.023 1 96.94 196 PHE A O 1
ATOM 1473 N N . THR A 1 197 ? -11.672 16.344 -5.801 1 96.75 197 THR A N 1
ATOM 1474 C CA . THR A 1 197 ? -11.367 17.766 -5.645 1 96.75 197 THR A CA 1
ATOM 1475 C C . THR A 1 197 ? -10.25 17.969 -4.625 1 96.75 197 THR A C 1
ATOM 1477 O O . THR A 1 197 ? -10.367 17.547 -3.473 1 96.75 197 THR A O 1
ATOM 1480 N N . ALA A 1 198 ? -9.227 18.688 -5.078 1 97.19 198 ALA A N 1
ATOM 1481 C CA . ALA A 1 198 ? -8.055 18.797 -4.207 1 97.19 198 ALA A CA 1
ATOM 1482 C C . ALA A 1 198 ? -7.672 20.25 -3.977 1 97.19 198 ALA A C 1
ATOM 1484 O O . ALA A 1 198 ? -7.781 21.078 -4.883 1 97.19 198 ALA A O 1
ATOM 1485 N N . TYR A 1 199 ? -7.27 20.578 -2.797 1 97.81 199 TYR A N 1
ATOM 1486 C CA . TYR A 1 199 ? -6.586 21.812 -2.434 1 97.81 199 TYR A CA 1
ATOM 1487 C C . TYR A 1 199 ? -5.102 21.562 -2.193 1 97.81 199 TYR A C 1
ATOM 1489 O O . TYR A 1 199 ? -4.73 20.703 -1.387 1 97.81 199 TYR A O 1
ATOM 1497 N N . LEU A 1 200 ? -4.285 22.297 -2.889 1 97.44 200 LEU A N 1
ATOM 1498 C CA . LEU A 1 200 ? -2.846 22.047 -2.916 1 97.44 200 LEU A CA 1
ATOM 1499 C C . LEU A 1 200 ? -2.102 23.125 -2.121 1 97.44 200 LEU A C 1
ATOM 1501 O O . LEU A 1 200 ? -2.406 24.312 -2.232 1 97.44 200 LEU A O 1
ATOM 1505 N N . SER A 1 201 ? -1.167 22.641 -1.326 1 97.25 201 SER A N 1
ATOM 1506 C CA . SER A 1 201 ? -0.386 23.594 -0.544 1 97.25 201 SER A CA 1
ATOM 1507 C C . SER A 1 201 ? 0.494 24.453 -1.442 1 97.25 201 SER A C 1
ATOM 1509 O O . SER A 1 201 ? 0.817 24.062 -2.566 1 97.25 201 SER A O 1
AT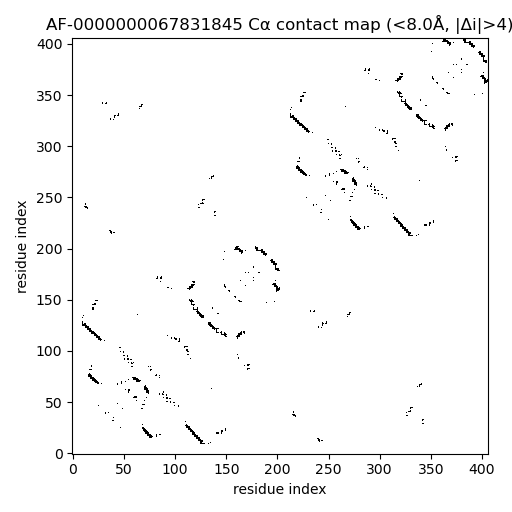OM 1511 N N . HIS A 1 202 ? 0.867 25.625 -0.926 1 92.69 202 HIS A N 1
ATOM 1512 C CA . HIS A 1 202 ? 1.768 26.516 -1.655 1 92.69 202 HIS A CA 1
ATOM 1513 C C . HIS A 1 202 ? 3.205 26.016 -1.59 1 92.69 202 HIS A C 1
ATOM 1515 O O . HIS A 1 202 ? 4.055 26.438 -2.375 1 92.69 202 HIS A O 1
ATOM 1521 N N . VAL A 1 203 ? 3.4 25.125 -0.705 1 83.19 203 VAL A N 1
ATOM 1522 C CA . VAL A 1 203 ? 4.742 24.562 -0.6 1 83.19 203 VAL A CA 1
ATOM 1523 C C . VAL A 1 203 ? 4.816 23.266 -1.401 1 83.19 203 VAL A C 1
ATOM 1525 O O . VAL A 1 203 ? 3.805 22.594 -1.6 1 83.19 203 VAL A O 1
ATOM 1528 N N . MET B 1 1 ? 16.281 -16.594 36.656 1 24.84 1 MET B N 1
ATOM 1529 C CA . MET B 1 1 ? 15.055 -16.062 36.094 1 24.84 1 MET B CA 1
ATOM 1530 C C . MET B 1 1 ? 15.352 -14.922 35.125 1 24.84 1 MET B C 1
ATOM 1532 O O . MET B 1 1 ? 14.445 -14.422 34.469 1 24.84 1 MET B O 1
ATOM 1536 N N . ALA B 1 2 ? 16.422 -14.016 35.344 1 27.02 2 ALA B N 1
ATOM 1537 C CA . ALA B 1 2 ? 17.156 -12.867 34.844 1 27.02 2 ALA B CA 1
ATOM 1538 C C . ALA B 1 2 ? 17.594 -13.086 33.375 1 27.02 2 ALA B C 1
ATOM 1540 O O . ALA B 1 2 ? 18.078 -12.164 32.719 1 27.02 2 ALA B O 1
ATOM 1541 N N . ALA B 1 3 ? 17.953 -14.125 33.062 1 30.61 3 ALA B N 1
ATOM 1542 C CA . ALA B 1 3 ? 18.688 -14.438 31.859 1 30.61 3 ALA B CA 1
ATOM 1543 C C . ALA B 1 3 ? 17.844 -14.141 30.609 1 30.61 3 ALA B C 1
ATOM 1545 O O . ALA B 1 3 ? 18.281 -14.383 29.484 1 30.61 3 ALA B O 1
ATOM 1546 N N . LEU B 1 4 ? 16.531 -14.344 30.766 1 33.44 4 LEU B N 1
ATOM 1547 C CA . LEU B 1 4 ? 15.633 -14.156 29.625 1 33.44 4 LEU B CA 1
ATOM 1548 C C . LEU B 1 4 ? 15.641 -12.703 29.156 1 33.44 4 LEU B C 1
ATOM 1550 O O . LEU B 1 4 ? 14.594 -12.055 29.125 1 33.44 4 LEU B O 1
ATOM 1554 N N . SER B 1 5 ? 16.547 -11.773 29.609 1 32.06 5 SER B N 1
ATOM 1555 C CA . SER B 1 5 ? 16.875 -10.359 29.766 1 32.06 5 SER B CA 1
ATOM 1556 C C . SER B 1 5 ? 16.656 -9.594 28.453 1 32.06 5 SER B C 1
ATOM 1558 O O . SER B 1 5 ? 16.531 -10.195 27.391 1 32.06 5 SER B O 1
ATOM 1560 N N . ALA B 1 6 ? 17.375 -8.297 28.328 1 33.34 6 ALA B N 1
ATOM 1561 C CA . ALA B 1 6 ? 17.547 -7.102 27.516 1 33.34 6 ALA B CA 1
ATOM 1562 C C . ALA B 1 6 ? 18.078 -7.457 26.125 1 33.34 6 ALA B C 1
ATOM 1564 O O . ALA B 1 6 ? 19 -6.812 25.609 1 33.34 6 ALA B O 1
ATOM 1565 N N . ALA B 1 7 ? 18.391 -8.531 25.703 1 34.84 7 ALA B N 1
ATOM 1566 C CA . ALA B 1 7 ? 18.969 -8.82 24.406 1 34.84 7 ALA B CA 1
ATOM 1567 C C . ALA B 1 7 ? 18.297 -8 23.312 1 34.84 7 ALA B C 1
ATOM 1569 O O . ALA B 1 7 ? 17.141 -8.258 22.969 1 34.84 7 ALA B O 1
ATOM 1570 N N . ALA B 1 8 ? 18.281 -6.648 23.25 1 43.62 8 ALA B N 1
ATOM 1571 C CA . ALA B 1 8 ? 18 -5.453 22.453 1 43.62 8 ALA B CA 1
ATOM 1572 C C . ALA B 1 8 ? 17.969 -5.777 20.969 1 43.62 8 ALA B C 1
ATOM 1574 O O . ALA B 1 8 ? 19 -6.094 20.375 1 43.62 8 ALA B O 1
ATOM 1575 N N . ASP B 1 9 ? 17 -6.551 20.359 1 53.44 9 ASP B N 1
ATOM 1576 C CA . ASP B 1 9 ? 16.766 -7.191 19.078 1 53.44 9 ASP B CA 1
ATOM 1577 C C . ASP B 1 9 ? 17.297 -6.336 17.922 1 53.44 9 ASP B C 1
ATOM 1579 O O . ASP B 1 9 ? 16.797 -5.23 17.688 1 53.44 9 ASP B O 1
ATOM 1583 N N . GLU B 1 10 ? 18.516 -6.41 17.781 1 65.19 10 GLU B N 1
ATOM 1584 C CA . GLU B 1 10 ? 19.203 -5.719 16.703 1 65.19 10 GLU B CA 1
ATOM 1585 C C . GLU B 1 10 ? 18.391 -5.73 15.414 1 65.19 10 GLU B C 1
ATOM 1587 O O . GLU B 1 10 ? 17.844 -6.766 15.031 1 65.19 10 GLU B O 1
ATOM 1592 N N . PRO B 1 11 ? 18.188 -4.484 14.961 1 76.56 11 PRO B N 1
ATOM 1593 C CA . PRO B 1 11 ? 17.469 -4.422 13.688 1 76.56 11 PRO B CA 1
ATOM 1594 C C . PRO B 1 11 ? 18.094 -5.324 12.625 1 76.56 11 PRO B C 1
ATOM 1596 O O . PRO B 1 11 ? 19.312 -5.512 12.594 1 76.56 11 PRO B O 1
ATOM 1599 N N . ILE B 1 12 ? 17.328 -6.117 11.93 1 85.12 12 ILE B N 1
ATOM 1600 C CA . ILE B 1 12 ? 17.766 -6.867 10.758 1 85.12 12 ILE B CA 1
ATOM 1601 C C . ILE B 1 12 ? 18.359 -5.914 9.727 1 85.12 12 ILE B C 1
ATOM 1603 O O . ILE B 1 12 ? 17.656 -5.027 9.219 1 85.12 12 ILE B O 1
ATOM 1607 N N . PRO B 1 13 ? 19.609 -6.082 9.469 1 89.62 13 PRO B N 1
ATOM 1608 C CA . PRO B 1 13 ? 20.25 -5.137 8.547 1 89.62 13 PRO B CA 1
ATOM 1609 C C . PRO B 1 13 ? 19.641 -5.168 7.152 1 89.62 13 PRO B C 1
ATOM 1611 O O . PRO B 1 13 ? 19.141 -6.211 6.715 1 89.62 13 PRO B O 1
ATOM 1614 N N . MET B 1 14 ? 19.75 -4.094 6.48 1 92.94 14 MET B N 1
ATOM 1615 C CA . MET B 1 14 ? 19.344 -4.027 5.074 1 92.94 14 MET B CA 1
ATOM 1616 C C . MET B 1 14 ? 20.359 -4.734 4.188 1 92.94 14 MET B C 1
ATOM 1618 O O . MET B 1 14 ? 21.562 -4.484 4.293 1 92.94 14 MET B O 1
ATOM 1622 N N . VAL B 1 15 ? 19.922 -5.625 3.293 1 95 15 VAL B N 1
ATOM 1623 C CA . VAL B 1 15 ? 20.797 -6.34 2.365 1 95 15 VAL B CA 1
ATOM 1624 C C . VAL B 1 15 ? 20.141 -6.406 0.988 1 95 15 VAL B C 1
ATOM 1626 O O . VAL B 1 15 ? 18.906 -6.301 0.871 1 95 15 VAL B O 1
ATOM 1629 N N . LYS B 1 16 ? 20.969 -6.539 -0.049 1 95.06 16 LYS B N 1
ATOM 1630 C CA . LYS B 1 16 ? 20.453 -6.781 -1.392 1 95.06 16 LYS B CA 1
ATOM 1631 C C . LYS B 1 16 ? 20.266 -8.273 -1.647 1 95.06 16 LYS B C 1
ATOM 1633 O O . LYS B 1 16 ? 21.188 -9.07 -1.389 1 95.06 16 LYS B O 1
ATOM 1638 N N . LYS B 1 17 ? 19.109 -8.625 -2.051 1 95.62 17 LYS B N 1
ATOM 1639 C CA . LYS B 1 17 ? 18.797 -10.016 -2.354 1 95.62 17 LYS B CA 1
ATOM 1640 C C . LYS B 1 17 ? 17.891 -10.125 -3.576 1 95.62 17 LYS B C 1
ATOM 1642 O O . LYS B 1 17 ? 17.141 -9.195 -3.887 1 95.62 17 LYS B O 1
ATOM 1647 N N . GLN B 1 18 ? 18.031 -11.266 -4.273 1 97.44 18 GLN B N 1
ATOM 1648 C CA . GLN B 1 18 ? 17.047 -11.602 -5.281 1 97.44 18 GLN B CA 1
ATOM 1649 C C . GLN B 1 18 ? 15.734 -12.055 -4.637 1 97.44 18 GLN B C 1
ATOM 1651 O O . GLN B 1 18 ? 15.742 -12.867 -3.707 1 97.44 18 GLN B O 1
ATOM 1656 N N . ALA B 1 19 ? 14.633 -11.461 -5.117 1 98.25 19 ALA B N 1
ATOM 1657 C CA . ALA B 1 19 ? 13.344 -11.805 -4.527 1 98.25 19 ALA B CA 1
ATOM 1658 C C . ALA B 1 19 ? 12.266 -11.922 -5.602 1 98.25 19 ALA B C 1
ATOM 1660 O O . ALA B 1 19 ? 12.352 -11.281 -6.648 1 98.25 19 ALA B O 1
ATOM 1661 N N . LEU B 1 20 ? 11.359 -12.812 -5.395 1 98.88 20 LEU B N 1
ATOM 1662 C CA . LEU B 1 20 ? 10.062 -12.828 -6.074 1 98.88 20 LEU B CA 1
ATOM 1663 C C . LEU B 1 20 ? 9.008 -12.102 -5.254 1 98.88 20 LEU B C 1
ATOM 1665 O O . LEU B 1 20 ? 8.836 -12.383 -4.066 1 98.88 20 LEU B O 1
ATOM 1669 N N . VAL B 1 21 ? 8.344 -11.141 -5.855 1 98.88 21 VAL B N 1
ATOM 1670 C CA . VAL B 1 21 ? 7.398 -10.297 -5.137 1 98.88 21 VAL B CA 1
ATOM 1671 C C . VAL B 1 21 ? 5.984 -10.555 -5.648 1 98.88 21 VAL B C 1
ATOM 1673 O O . VAL B 1 21 ? 5.758 -10.641 -6.859 1 98.88 21 VAL B O 1
ATOM 1676 N N . TRP B 1 22 ? 5.078 -10.703 -4.711 1 98.94 22 TRP B N 1
ATOM 1677 C CA . TRP B 1 22 ? 3.654 -10.945 -4.926 1 98.94 22 TRP B CA 1
ATOM 1678 C C . TRP B 1 22 ? 2.824 -9.742 -4.473 1 98.94 22 TRP B C 1
ATOM 1680 O O . TRP B 1 22 ? 2.973 -9.273 -3.342 1 98.94 22 TRP B O 1
ATOM 1690 N N . PHE B 1 23 ? 2.029 -9.219 -5.344 1 98.81 23 PHE B N 1
ATOM 1691 C CA . PHE B 1 23 ? 0.938 -8.32 -4.98 1 98.81 23 PHE B CA 1
ATOM 1692 C C . PHE B 1 23 ? -0.405 -8.898 -5.414 1 98.81 23 PHE B C 1
ATOM 1694 O O . PHE B 1 23 ? -0.535 -9.414 -6.523 1 98.81 23 PHE B O 1
ATOM 1701 N N . SER B 1 24 ? -1.373 -8.781 -4.559 1 98.44 24 SER B N 1
ATOM 1702 C CA . SER B 1 24 ? -2.736 -9.125 -4.949 1 98.44 24 SER B CA 1
ATOM 1703 C C . SER B 1 24 ? -3.74 -8.117 -4.406 1 98.44 24 SER B C 1
ATOM 1705 O O . SER B 1 24 ? -3.463 -7.422 -3.428 1 98.44 24 SER B O 1
ATOM 1707 N N . ASP B 1 25 ? -4.824 -8.055 -5.023 1 96.38 25 ASP B N 1
ATOM 1708 C CA . ASP B 1 25 ? -5.941 -7.203 -4.633 1 96.38 25 ASP B CA 1
ATOM 1709 C C . ASP B 1 25 ? -7.277 -7.82 -5.039 1 96.38 25 ASP B C 1
ATOM 1711 O O . ASP B 1 25 ? -7.348 -8.562 -6.02 1 96.38 25 ASP B O 1
ATOM 1715 N N . VAL B 1 26 ? -8.266 -7.512 -4.293 1 94.44 26 VAL B N 1
ATOM 1716 C CA . VAL B 1 26 ? -9.594 -8.047 -4.566 1 94.44 26 VAL B CA 1
ATOM 1717 C C . VAL B 1 26 ? -10.352 -7.094 -5.492 1 94.44 26 VAL B C 1
ATOM 1719 O O . VAL B 1 26 ? -10.547 -5.922 -5.164 1 94.44 26 VAL B O 1
ATOM 1722 N N . ALA B 1 27 ? -10.742 -7.566 -6.637 1 89.56 27 ALA B N 1
ATOM 1723 C CA . ALA B 1 27 ? -11.586 -6.809 -7.559 1 89.56 27 ALA B CA 1
ATOM 1724 C C . ALA B 1 27 ? -13.031 -6.766 -7.066 1 89.56 27 ALA B C 1
ATOM 1726 O O . ALA B 1 27 ? -13.602 -7.797 -6.707 1 89.56 27 ALA B O 1
ATOM 1727 N N . GLY B 1 28 ? -13.625 -5.551 -7.031 1 89.25 28 GLY B N 1
ATOM 1728 C CA . GLY B 1 28 ? -15.023 -5.414 -6.664 1 89.25 28 GLY B CA 1
ATOM 1729 C C . GLY B 1 28 ? -15.234 -5.223 -5.172 1 89.25 28 GLY B C 1
ATOM 1730 O O . GLY B 1 28 ? -16.359 -5.066 -4.715 1 89.25 28 GLY B O 1
ATOM 1731 N N . PHE B 1 29 ? -14.203 -5.191 -4.387 1 89.94 29 PHE B N 1
ATOM 1732 C CA . PHE B 1 29 ? -14.336 -5.141 -2.934 1 89.94 29 PHE B CA 1
ATOM 1733 C C . PHE B 1 29 ? -14.789 -3.758 -2.479 1 89.94 29 PHE B C 1
ATOM 1735 O O . PHE B 1 29 ? -15.594 -3.635 -1.554 1 89.94 29 PHE B O 1
ATOM 1742 N N . SER B 1 30 ? -14.172 -2.691 -3.068 1 83.94 30 SER B N 1
ATOM 1743 C CA . SER B 1 30 ? -14.523 -1.339 -2.648 1 83.94 30 SER B CA 1
ATOM 1744 C C . SER B 1 30 ? -16.031 -1.111 -2.727 1 83.94 30 SER B C 1
ATOM 1746 O O . SER B 1 30 ? -16.641 -0.618 -1.775 1 83.94 30 SER B O 1
ATOM 1748 N N . ALA B 1 31 ? -16.625 -1.514 -3.793 1 85.12 31 ALA B N 1
ATOM 1749 C CA . ALA B 1 31 ? -18.062 -1.383 -3.963 1 85.12 31 ALA B CA 1
ATOM 1750 C C . ALA B 1 31 ? -18.812 -2.262 -2.967 1 85.12 31 ALA B C 1
ATOM 1752 O O . ALA B 1 31 ? -19.797 -1.829 -2.367 1 85.12 31 ALA B O 1
ATOM 1753 N N . LEU B 1 32 ? -18.391 -3.447 -2.754 1 89.38 32 LEU B N 1
ATOM 1754 C CA . LEU B 1 32 ? -19.016 -4.398 -1.845 1 89.38 32 LEU B CA 1
ATOM 1755 C C . LEU B 1 32 ? -18.953 -3.896 -0.406 1 89.38 32 LEU B C 1
ATOM 1757 O O . LEU B 1 32 ? -19.938 -3.996 0.33 1 89.38 32 LEU B O 1
ATOM 1761 N N . SER B 1 33 ? -17.828 -3.398 -0.023 1 88.69 33 SER B N 1
ATOM 1762 C CA . SER B 1 33 ? -17.609 -2.975 1.358 1 88.69 33 SER B CA 1
ATOM 1763 C C . SER B 1 33 ? -18.562 -1.849 1.742 1 88.69 33 SER B C 1
ATOM 1765 O O . SER B 1 33 ? -18.938 -1.716 2.908 1 88.69 33 SER B O 1
ATOM 1767 N N . GLU B 1 34 ? -18.984 -1.05 0.805 1 86.94 34 GLU B N 1
ATOM 1768 C CA . GLU B 1 34 ? -19.906 0.06 1.057 1 86.94 34 GLU B CA 1
ATOM 1769 C C . GLU B 1 34 ? -21.297 -0.445 1.405 1 86.94 34 GLU B C 1
ATOM 1771 O O . GLU B 1 34 ? -22.094 0.274 2.021 1 86.94 34 GLU B O 1
ATOM 1776 N N . GLN B 1 35 ? -21.578 -1.651 1.072 1 90.38 35 GLN B N 1
ATOM 1777 C CA . GLN B 1 35 ? -22.906 -2.217 1.27 1 90.38 35 GLN B CA 1
ATOM 1778 C C . GLN B 1 35 ? -22.969 -3.053 2.545 1 90.38 35 GLN B C 1
ATOM 1780 O O . GLN B 1 35 ? -24.031 -3.557 2.916 1 90.38 35 GLN B O 1
ATOM 1785 N N . LEU B 1 36 ? -21.922 -3.16 3.242 1 93.38 36 LEU B N 1
ATOM 1786 C CA . LEU B 1 36 ? -21.828 -4.031 4.41 1 93.38 36 LEU B CA 1
ATOM 1787 C C . LEU B 1 36 ? -21.594 -3.215 5.68 1 93.38 36 LEU B C 1
ATOM 1789 O O . LEU B 1 36 ? -21.062 -2.1 5.617 1 93.38 36 LEU B O 1
ATOM 1793 N N . ASP B 1 37 ? -22.031 -3.771 6.789 1 94.25 37 ASP B N 1
ATOM 1794 C CA . ASP B 1 37 ? -21.594 -3.209 8.062 1 94.25 37 ASP B CA 1
ATOM 1795 C C . ASP B 1 37 ? -20.156 -3.607 8.375 1 94.25 37 ASP B C 1
ATOM 1797 O O . ASP B 1 37 ? -19.531 -4.344 7.613 1 94.25 37 ASP B O 1
ATOM 1801 N N . ALA B 1 38 ? -19.594 -3.08 9.461 1 93.81 38 ALA B N 1
ATOM 1802 C CA . ALA B 1 38 ? -18.188 -3.258 9.773 1 93.81 38 ALA B CA 1
ATOM 1803 C C . ALA B 1 38 ? -17.844 -4.734 9.953 1 93.81 38 ALA B C 1
ATOM 1805 O O . ALA B 1 38 ? -16.812 -5.207 9.453 1 93.81 38 ALA B O 1
ATOM 1806 N N . ASP B 1 39 ? -18.688 -5.441 10.648 1 93 39 ASP B N 1
ATOM 1807 C CA . ASP B 1 39 ? -18.469 -6.871 10.852 1 93 39 ASP B CA 1
ATOM 1808 C C . ASP B 1 39 ? -18.484 -7.621 9.516 1 93 39 ASP B C 1
ATOM 1810 O O . ASP B 1 39 ? -17.672 -8.523 9.297 1 93 39 ASP B O 1
ATOM 1814 N N . GLY B 1 40 ? -19.469 -7.227 8.711 1 94 40 GLY B N 1
ATOM 1815 C CA . GLY B 1 40 ? -19.562 -7.824 7.383 1 94 40 GLY B CA 1
ATOM 1816 C C . GLY B 1 40 ? -18.328 -7.602 6.539 1 94 40 GLY B C 1
ATOM 1817 O O . GLY B 1 40 ? -17.859 -8.516 5.852 1 94 40 GLY B O 1
ATOM 1818 N N . VAL B 1 41 ? -17.75 -6.414 6.613 1 94.31 41 VAL B N 1
ATOM 1819 C CA . VAL B 1 41 ? -16.531 -6.09 5.883 1 94.31 41 VAL B CA 1
ATOM 1820 C C . VAL B 1 41 ? -15.391 -6.996 6.348 1 94.31 41 VAL B C 1
ATOM 1822 O O . VAL B 1 41 ? -14.695 -7.598 5.531 1 94.31 41 VAL B O 1
ATOM 1825 N N . GLY B 1 42 ? -15.188 -7.125 7.625 1 93.56 42 GLY B N 1
ATOM 1826 C CA . GLY B 1 42 ? -14.141 -7.973 8.18 1 93.56 42 GLY B CA 1
ATOM 1827 C C . GLY B 1 42 ? -14.289 -9.43 7.793 1 93.56 42 GLY B C 1
ATOM 1828 O O . GLY B 1 42 ? -13.305 -10.094 7.465 1 93.56 42 GLY B O 1
ATOM 1829 N N . ASP B 1 43 ? -15.547 -9.906 7.797 1 93.44 43 ASP B N 1
ATOM 1830 C CA . ASP B 1 43 ? -15.836 -11.297 7.465 1 93.44 43 ASP B CA 1
ATOM 1831 C C . ASP B 1 43 ? -15.469 -11.602 6.016 1 93.44 43 ASP B C 1
ATOM 1833 O O . ASP B 1 43 ? -14.844 -12.625 5.727 1 93.44 43 ASP B O 1
ATOM 1837 N N . VAL B 1 44 ? -15.891 -10.727 5.152 1 93.25 44 VAL B N 1
ATOM 1838 C CA . VAL B 1 44 ? -15.602 -10.938 3.738 1 93.25 44 VAL B CA 1
ATOM 1839 C C . VAL B 1 44 ? -14.094 -10.875 3.498 1 93.25 44 VAL B C 1
ATOM 1841 O O . VAL B 1 44 ? -13.547 -11.703 2.764 1 93.25 44 VAL B O 1
ATOM 1844 N N . LEU B 1 45 ? -13.383 -9.938 4.125 1 93.88 45 LEU B N 1
ATOM 1845 C CA . LEU B 1 45 ? -11.938 -9.828 3.994 1 93.88 45 LEU B CA 1
ATOM 1846 C C . LEU B 1 45 ? -11.25 -11.125 4.43 1 93.88 45 LEU B C 1
ATOM 1848 O O . LEU B 1 45 ? -10.398 -11.648 3.719 1 93.88 45 LEU B O 1
ATOM 1852 N N . ARG B 1 46 ? -11.633 -11.602 5.523 1 92.75 46 ARG B N 1
ATOM 1853 C CA . ARG B 1 46 ? -11.039 -12.828 6.043 1 92.75 46 ARG B CA 1
ATOM 1854 C C . ARG B 1 46 ? -11.25 -13.992 5.078 1 92.75 46 ARG B C 1
ATOM 1856 O O . ARG B 1 46 ? -10.336 -14.789 4.852 1 92.75 46 ARG B O 1
ATOM 1863 N N . ARG B 1 47 ? -12.367 -14.062 4.527 1 93 47 ARG B N 1
ATOM 1864 C CA . ARG B 1 47 ? -12.727 -15.172 3.654 1 93 47 ARG B CA 1
ATOM 1865 C C . ARG B 1 47 ? -11.969 -15.102 2.332 1 93 47 ARG B C 1
ATOM 1867 O O . ARG B 1 47 ? -11.672 -16.125 1.727 1 93 47 ARG B O 1
ATOM 1874 N N . VAL B 1 48 ? -11.672 -13.898 1.938 1 93.69 48 VAL B N 1
ATOM 1875 C CA . VAL B 1 48 ? -11.055 -13.781 0.623 1 93.69 48 VAL B CA 1
ATOM 1876 C C . VAL B 1 48 ? -9.531 -13.688 0.774 1 93.69 48 VAL B C 1
ATOM 1878 O O . VAL B 1 48 ? -8.789 -14.148 -0.094 1 93.69 48 VAL B O 1
ATOM 1881 N N . ILE B 1 49 ? -9.023 -13.078 1.826 1 95.62 49 ILE B N 1
ATOM 1882 C CA . ILE B 1 49 ? -7.598 -12.938 2.07 1 95.62 49 ILE B CA 1
ATOM 1883 C C . ILE B 1 49 ? -7.031 -14.242 2.625 1 95.62 49 ILE B C 1
ATOM 1885 O O . ILE B 1 49 ? -5.918 -14.641 2.275 1 95.62 49 ILE B O 1
ATOM 1889 N N . GLY B 1 50 ? -7.75 -14.938 3.443 1 94.69 50 GLY B N 1
ATOM 1890 C CA . GLY B 1 50 ? -7.324 -16.172 4.078 1 94.69 50 GLY B CA 1
ATOM 1891 C C . GLY B 1 50 ? -6.746 -17.172 3.096 1 94.69 50 GLY B C 1
ATOM 1892 O O . GLY B 1 50 ? -5.605 -17.609 3.246 1 94.69 50 GLY B O 1
ATOM 1893 N N . PRO B 1 51 ? -7.566 -17.5 2.084 1 95.88 51 PRO B N 1
ATOM 1894 C CA . PRO B 1 51 ? -7.082 -18.469 1.092 1 95.88 51 PRO B CA 1
ATOM 1895 C C . PRO B 1 51 ? -5.781 -18.016 0.426 1 95.88 51 PRO B C 1
ATOM 1897 O O . PRO B 1 51 ? -4.922 -18.859 0.127 1 95.88 51 PRO B O 1
ATOM 1900 N N . GLN B 1 52 ? -5.617 -16.75 0.134 1 97.44 52 GLN B N 1
ATOM 1901 C CA . GLN B 1 52 ? -4.395 -16.25 -0.474 1 97.44 52 GLN B CA 1
ATOM 1902 C C . GLN B 1 52 ? -3.195 -16.453 0.446 1 97.44 52 GLN B C 1
ATOM 1904 O O . GLN B 1 52 ? -2.156 -16.953 0.017 1 97.44 52 GLN B O 1
ATOM 1909 N N . VAL B 1 53 ? -3.395 -16.094 1.709 1 97.25 53 VAL B N 1
ATOM 1910 C CA . VAL B 1 53 ? -2.33 -16.203 2.701 1 97.25 53 VAL B CA 1
ATOM 1911 C C . VAL B 1 53 ? -1.937 -17.656 2.891 1 97.25 53 VAL B C 1
ATOM 1913 O O . VAL B 1 53 ? -0.749 -17.984 2.916 1 97.25 53 VAL B O 1
ATOM 1916 N N . ASP B 1 54 ? -2.941 -18.531 2.992 1 97.31 54 ASP B N 1
ATOM 1917 C CA . ASP B 1 54 ? -2.693 -19.969 3.129 1 97.31 54 ASP B CA 1
ATOM 1918 C C . ASP B 1 54 ? -1.829 -20.484 1.983 1 97.31 54 ASP B C 1
ATOM 1920 O O . ASP B 1 54 ? -0.852 -21.203 2.211 1 97.31 54 ASP B O 1
ATOM 1924 N N . GLU B 1 55 ? -2.219 -20.094 0.759 1 98.62 55 GLU B N 1
ATOM 1925 C CA . GLU B 1 55 ? -1.519 -20.578 -0.422 1 98.62 55 GLU B CA 1
ATOM 1926 C C . GLU B 1 55 ? -0.107 -20.016 -0.509 1 98.62 55 GLU B C 1
ATOM 1928 O O . GLU B 1 55 ? 0.833 -20.719 -0.886 1 98.62 55 GLU B O 1
ATOM 1933 N N . ILE B 1 56 ? 0.1 -18.719 -0.214 1 98.56 56 ILE B N 1
ATOM 1934 C CA . ILE B 1 56 ? 1.404 -18.062 -0.229 1 98.56 56 ILE B CA 1
ATOM 1935 C C . ILE B 1 56 ? 2.34 -18.75 0.757 1 98.56 56 ILE B C 1
ATOM 1937 O O . ILE B 1 56 ? 3.459 -19.125 0.401 1 98.56 56 ILE B O 1
ATOM 1941 N N . GLU B 1 57 ? 1.851 -18.984 1.97 1 98.06 57 GLU B N 1
ATOM 1942 C CA . GLU B 1 57 ? 2.68 -19.578 3.016 1 98.06 57 GLU B CA 1
ATOM 1943 C C . GLU B 1 57 ? 2.988 -21.047 2.711 1 98.06 57 GLU B C 1
ATOM 1945 O O . GLU B 1 57 ? 4.113 -21.5 2.93 1 98.06 57 GLU B O 1
ATOM 1950 N N . ALA B 1 58 ? 2.004 -21.766 2.215 1 98.38 58 ALA B N 1
ATOM 1951 C CA . ALA B 1 58 ? 2.221 -23.172 1.835 1 98.38 58 ALA B CA 1
ATOM 1952 C C . ALA B 1 58 ? 3.285 -23.281 0.748 1 98.38 58 ALA B C 1
ATOM 1954 O O . ALA B 1 58 ? 4.012 -24.281 0.683 1 98.38 58 ALA B O 1
ATOM 1955 N N . ALA B 1 59 ? 3.445 -22.219 -0.085 1 98.56 59 ALA B N 1
ATOM 1956 C CA . ALA B 1 59 ? 4.414 -22.203 -1.178 1 98.56 59 ALA B CA 1
ATOM 1957 C C . ALA B 1 59 ? 5.758 -21.641 -0.711 1 98.56 59 ALA B C 1
ATOM 1959 O O . ALA B 1 59 ? 6.668 -21.453 -1.518 1 98.56 59 ALA B O 1
ATOM 1960 N N . GLY B 1 60 ? 5.828 -21.359 0.611 1 98.12 60 GLY B N 1
ATOM 1961 C CA . GLY B 1 60 ? 7.09 -20.906 1.175 1 98.12 60 GLY B CA 1
ATOM 1962 C C . GLY B 1 60 ? 7.258 -19.391 1.122 1 98.12 60 GLY B C 1
ATOM 1963 O O . GLY B 1 60 ? 8.352 -18.875 1.347 1 98.12 60 GLY B O 1
ATOM 1964 N N . GLY B 1 61 ? 6.199 -18.703 0.773 1 98.62 61 GLY B N 1
ATOM 1965 C CA . GLY B 1 61 ? 6.246 -17.25 0.735 1 98.62 61 GLY B CA 1
ATOM 1966 C C . GLY B 1 61 ? 6.082 -16.609 2.102 1 98.62 61 GLY B C 1
ATOM 1967 O O . GLY B 1 61 ? 5.559 -17.234 3.025 1 98.62 61 GLY B O 1
ATOM 1968 N N . GLN B 1 62 ? 6.566 -15.383 2.26 1 97.81 62 GLN B N 1
ATOM 1969 C CA . GLN B 1 62 ? 6.406 -14.578 3.469 1 97.81 62 GLN B CA 1
ATOM 1970 C C . GLN B 1 62 ? 5.457 -13.414 3.23 1 97.81 62 GLN B C 1
ATOM 1972 O O . GLN B 1 62 ? 5.605 -12.672 2.252 1 97.81 62 GLN B O 1
ATOM 1977 N N . ILE B 1 63 ? 4.52 -13.266 4.16 1 97.38 63 ILE B N 1
ATOM 1978 C CA . ILE B 1 63 ? 3.629 -12.117 4.086 1 97.38 63 ILE B CA 1
ATOM 1979 C C . ILE B 1 63 ? 4.352 -10.867 4.598 1 97.38 63 ILE B C 1
ATOM 1981 O O . ILE B 1 63 ? 4.855 -10.859 5.719 1 97.38 63 ILE B O 1
ATOM 1985 N N . ASP B 1 64 ? 4.449 -9.867 3.773 1 97 64 ASP B N 1
ATOM 1986 C CA . ASP B 1 64 ? 5.039 -8.602 4.215 1 97 64 ASP B CA 1
ATOM 1987 C C . ASP B 1 64 ? 4.016 -7.75 4.961 1 97 64 ASP B C 1
ATOM 1989 O O . ASP B 1 64 ? 4.246 -7.355 6.105 1 97 64 ASP B O 1
ATOM 1993 N N . LYS B 1 65 ? 2.895 -7.527 4.242 1 95.81 65 LYS B N 1
ATOM 1994 C CA . LYS B 1 65 ? 1.866 -6.703 4.871 1 95.81 65 LYS B CA 1
ATOM 1995 C C . LYS B 1 65 ? 0.513 -6.898 4.195 1 95.81 65 LYS B C 1
ATOM 1997 O O . LYS B 1 65 ? 0.444 -7.387 3.064 1 95.81 65 LYS B O 1
ATOM 2002 N N . TYR B 1 66 ? -0.49 -6.488 4.984 1 94.81 66 TYR B N 1
ATOM 2003 C CA . TYR B 1 66 ? -1.86 -6.422 4.488 1 94.81 66 TYR B CA 1
ATOM 2004 C C . TYR B 1 66 ? -2.236 -4.988 4.121 1 94.81 66 TYR B C 1
ATOM 2006 O O . TYR B 1 66 ? -1.882 -4.047 4.828 1 94.81 66 TYR B O 1
ATOM 2014 N N . MET B 1 67 ? -2.877 -4.879 3.061 1 93.75 67 MET B N 1
ATOM 2015 C CA . MET B 1 67 ? -3.275 -3.564 2.566 1 93.75 67 MET B CA 1
ATOM 2016 C C . MET B 1 67 ? -4.793 -3.461 2.453 1 93.75 67 MET B C 1
ATOM 2018 O O . MET B 1 67 ? -5.312 -2.98 1.444 1 93.75 67 MET B O 1
ATOM 2022 N N . GLY B 1 68 ? -5.508 -3.977 3.469 1 91.38 68 GLY B N 1
ATOM 2023 C CA . GLY B 1 68 ? -6.957 -4.113 3.412 1 91.38 68 GLY B CA 1
ATOM 2024 C C . GLY B 1 68 ? -7.41 -5.312 2.604 1 91.38 68 GLY B C 1
ATOM 2025 O O . GLY B 1 68 ? -7.418 -6.441 3.104 1 91.38 68 GLY B O 1
ATOM 2026 N N . ASP B 1 69 ? -7.688 -4.926 1.325 1 93 69 ASP B N 1
ATOM 2027 C CA . ASP B 1 69 ? -8.141 -6 0.448 1 93 69 ASP B CA 1
ATOM 2028 C C . ASP B 1 69 ? -7 -6.5 -0.438 1 93 69 ASP B C 1
ATOM 2030 O O . ASP B 1 69 ? -7.234 -7.223 -1.41 1 93 69 ASP B O 1
ATOM 2034 N N . GLY B 1 70 ? -5.801 -6.098 -0.118 1 95.44 70 GLY B N 1
ATOM 2035 C CA . GLY B 1 70 ? -4.617 -6.555 -0.829 1 95.44 70 GLY B CA 1
ATOM 2036 C C . GLY B 1 70 ? -3.605 -7.238 0.073 1 95.44 70 GLY B C 1
ATOM 2037 O O . GLY B 1 70 ? -3.668 -7.102 1.297 1 95.44 70 GLY B O 1
ATOM 2038 N N . VAL B 1 71 ? -2.697 -7.984 -0.545 1 97.44 71 VAL B N 1
ATOM 2039 C CA . VAL B 1 71 ? -1.619 -8.672 0.158 1 97.44 71 VAL B CA 1
ATOM 2040 C C . VAL B 1 71 ? -0.3 -8.453 -0.579 1 97.44 71 VAL B C 1
ATOM 2042 O O . VAL B 1 71 ? -0.249 -8.531 -1.81 1 97.44 71 VAL B O 1
ATOM 2045 N N . MET B 1 72 ? 0.699 -8.117 0.141 1 98.56 72 MET B N 1
ATOM 2046 C CA . MET B 1 72 ? 2.068 -8.141 -0.368 1 98.56 72 MET B CA 1
ATOM 2047 C C . MET B 1 72 ? 2.865 -9.273 0.272 1 98.56 72 MET B C 1
ATOM 2049 O O . MET B 1 72 ? 2.859 -9.43 1.495 1 98.56 72 MET B O 1
ATOM 2053 N N . ALA B 1 73 ? 3.488 -10.031 -0.498 1 98.75 73 ALA B N 1
ATOM 2054 C CA . ALA B 1 73 ? 4.324 -11.133 -0.03 1 98.75 73 ALA B CA 1
ATOM 2055 C C . ALA B 1 73 ? 5.582 -11.273 -0.882 1 98.75 73 ALA B C 1
ATOM 2057 O O . ALA B 1 73 ? 5.715 -10.609 -1.914 1 98.75 73 ALA B O 1
ATOM 2058 N N . PHE B 1 74 ? 6.484 -12.125 -0.381 1 98.75 74 PHE B N 1
ATOM 2059 C CA . PHE B 1 74 ? 7.727 -12.266 -1.136 1 98.75 74 PHE B CA 1
ATOM 2060 C C . PHE B 1 74 ? 8.414 -13.586 -0.806 1 98.75 74 PHE B C 1
ATOM 2062 O O . PHE B 1 74 ? 8.094 -14.227 0.198 1 98.75 74 PHE B O 1
ATOM 2069 N N . TRP B 1 75 ? 9.234 -14.062 -1.72 1 98.69 75 TRP B N 1
ATOM 2070 C CA . TRP B 1 75 ? 10.219 -15.133 -1.575 1 98.69 75 TRP B CA 1
ATOM 2071 C C . TRP B 1 75 ? 11.633 -14.609 -1.76 1 98.69 75 TRP B C 1
ATOM 2073 O O . TRP B 1 75 ? 11.922 -13.898 -2.729 1 98.69 75 TRP B O 1
ATOM 2083 N N . LEU B 1 76 ? 12.508 -14.844 -0.848 1 97.62 76 LEU B N 1
ATOM 2084 C CA . LEU B 1 76 ? 13.922 -14.578 -1.09 1 97.62 76 LEU B CA 1
ATOM 2085 C C . LEU B 1 76 ? 14.562 -15.727 -1.866 1 97.62 76 LEU B C 1
ATOM 2087 O O . LEU B 1 76 ? 14.406 -16.891 -1.502 1 97.62 76 LEU B O 1
ATOM 2091 N N . CYS B 1 77 ? 15.172 -15.352 -2.922 1 96.62 77 CYS B N 1
ATOM 2092 C CA . CYS B 1 77 ? 15.633 -16.359 -3.867 1 96.62 77 CYS B CA 1
ATOM 2093 C C . CYS B 1 77 ? 17.125 -16.188 -4.148 1 96.62 77 CYS B C 1
ATOM 2095 O O . CYS B 1 77 ? 17.516 -15.758 -5.234 1 96.62 77 CYS B O 1
ATOM 2097 N N . PRO B 1 78 ? 17.938 -16.688 -3.195 1 91.44 78 PRO B N 1
ATOM 2098 C CA . PRO B 1 78 ? 19.375 -16.594 -3.5 1 91.44 78 PRO B CA 1
ATOM 2099 C C . PRO B 1 78 ? 19.797 -17.531 -4.633 1 91.44 78 PRO B C 1
ATOM 2101 O O . PRO B 1 78 ? 19.953 -18.734 -4.418 1 91.44 78 PRO B O 1
ATOM 2104 N N . GLY B 1 79 ? 19.891 -17.062 -5.887 1 90.69 79 GLY B N 1
ATOM 2105 C CA . GLY B 1 79 ? 20.359 -17.812 -7.043 1 90.69 79 GLY B CA 1
ATOM 2106 C C . GLY B 1 79 ? 19.234 -18.219 -7.98 1 90.69 79 GLY B C 1
ATOM 2107 O O . GLY B 1 79 ? 18.062 -18.188 -7.605 1 90.69 79 GLY B O 1
ATOM 2108 N N . ASP B 1 80 ? 19.578 -18.703 -9.148 1 92 80 ASP B N 1
ATOM 2109 C CA . ASP B 1 80 ? 18.641 -18.969 -10.234 1 92 80 ASP B CA 1
ATOM 2110 C C . ASP B 1 80 ? 17.781 -20.188 -9.93 1 92 80 ASP B C 1
ATOM 2112 O O . ASP B 1 80 ? 16.594 -20.203 -10.266 1 92 80 ASP B O 1
ATOM 2116 N N . ALA B 1 81 ? 18.344 -21.156 -9.305 1 94.69 81 ALA B N 1
ATOM 2117 C CA . ALA B 1 81 ? 17.594 -22.375 -9.008 1 94.69 81 ALA B CA 1
ATOM 2118 C C . ALA B 1 81 ? 16.484 -22.094 -8 1 94.69 81 ALA B C 1
ATOM 2120 O O . ALA B 1 81 ? 15.367 -22.594 -8.148 1 94.69 81 ALA B O 1
ATOM 2121 N N . ARG B 1 82 ? 16.828 -21.297 -7.008 1 96.31 82 ARG B N 1
ATOM 2122 C CA . ARG B 1 82 ? 15.836 -20.953 -6.004 1 96.31 82 ARG B CA 1
ATOM 2123 C C . ARG B 1 82 ? 14.75 -20.062 -6.598 1 96.31 82 ARG B C 1
ATOM 2125 O O . ARG B 1 82 ? 13.578 -20.188 -6.242 1 96.31 82 ARG B O 1
ATOM 2132 N N . LEU B 1 83 ? 15.172 -19.234 -7.496 1 97.06 83 LEU B N 1
ATOM 2133 C CA . LEU B 1 83 ? 14.195 -18.391 -8.164 1 97.06 83 LEU B CA 1
ATOM 2134 C C . LEU B 1 83 ? 13.227 -19.219 -9 1 97.06 83 LEU B C 1
ATOM 2136 O O . LEU B 1 83 ? 12.016 -19.016 -8.945 1 97.06 83 LEU 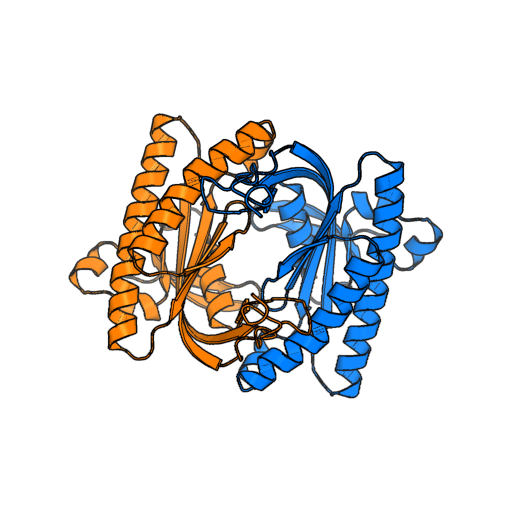B O 1
ATOM 2140 N N . ALA B 1 84 ? 13.758 -20.141 -9.75 1 96.81 84 ALA B N 1
ATOM 2141 C CA . ALA B 1 84 ? 12.922 -21.016 -10.578 1 96.81 84 ALA B CA 1
ATOM 2142 C C . ALA B 1 84 ? 11.914 -21.781 -9.727 1 96.81 84 ALA B C 1
ATOM 2144 O O . ALA B 1 84 ? 10.734 -21.875 -10.086 1 96.81 84 ALA B O 1
ATOM 2145 N N . ARG B 1 85 ? 12.367 -22.266 -8.625 1 97.56 85 ARG B N 1
ATOM 2146 C CA . ARG B 1 85 ? 11.492 -23 -7.719 1 97.56 85 ARG B CA 1
ATOM 2147 C C . ARG B 1 85 ? 10.422 -22.078 -7.129 1 97.56 85 ARG B C 1
ATOM 2149 O O . ARG B 1 85 ? 9.242 -22.438 -7.086 1 97.56 85 ARG B O 1
ATOM 2156 N N . ALA B 1 86 ? 10.836 -20.938 -6.664 1 98.38 86 ALA B N 1
ATOM 2157 C CA . ALA B 1 86 ? 9.898 -19.969 -6.098 1 98.38 86 ALA B CA 1
ATOM 2158 C C . ALA B 1 86 ? 8.836 -19.562 -7.121 1 98.38 86 ALA B C 1
ATOM 2160 O O . ALA B 1 86 ? 7.656 -19.453 -6.789 1 98.38 86 ALA B O 1
ATOM 2161 N N . VAL B 1 87 ? 9.281 -19.344 -8.328 1 98.5 87 VAL B N 1
ATOM 2162 C CA . VAL B 1 87 ? 8.375 -18.938 -9.398 1 98.5 87 VAL B CA 1
ATOM 2163 C C . VAL B 1 87 ? 7.344 -20.047 -9.641 1 98.5 87 VAL B C 1
ATOM 2165 O O . VAL B 1 87 ? 6.145 -19.766 -9.734 1 98.5 87 VAL B O 1
ATOM 2168 N N . ALA B 1 88 ? 7.789 -21.281 -9.742 1 98.19 88 ALA B N 1
ATOM 2169 C CA . ALA B 1 88 ? 6.875 -22.406 -9.938 1 98.19 88 ALA B CA 1
ATOM 2170 C C . ALA B 1 88 ? 5.883 -22.516 -8.781 1 98.19 88 ALA B C 1
ATOM 2172 O O . ALA B 1 88 ? 4.672 -22.625 -9.008 1 98.19 88 ALA B O 1
ATOM 2173 N N . ASP B 1 89 ? 6.391 -22.453 -7.555 1 98.44 89 ASP B N 1
ATOM 2174 C CA . ASP B 1 89 ? 5.566 -22.609 -6.359 1 98.44 89 ASP B CA 1
ATOM 2175 C C . ASP B 1 89 ? 4.59 -21.438 -6.211 1 98.44 89 ASP B C 1
ATOM 2177 O O . ASP B 1 89 ? 3.41 -21.656 -5.918 1 98.44 89 ASP B O 1
ATOM 2181 N N . ALA B 1 90 ? 5.062 -20.203 -6.418 1 98.75 90 ALA B N 1
ATOM 2182 C CA . ALA B 1 90 ? 4.227 -19.016 -6.266 1 98.75 90 ALA B CA 1
ATOM 2183 C C . ALA B 1 90 ? 3.143 -18.969 -7.34 1 98.75 90 ALA B C 1
ATOM 2185 O O . ALA B 1 90 ? 2.01 -18.562 -7.07 1 98.75 90 ALA B O 1
ATOM 2186 N N . THR B 1 91 ? 3.506 -19.328 -8.57 1 98.44 91 THR B N 1
ATOM 2187 C CA . THR B 1 91 ? 2.518 -19.344 -9.641 1 98.44 91 THR B CA 1
ATOM 2188 C C . THR B 1 91 ? 1.432 -20.391 -9.359 1 98.44 91 THR B C 1
ATOM 2190 O O . THR B 1 91 ? 0.244 -20.109 -9.547 1 98.44 91 THR B O 1
ATOM 2193 N N . GLY B 1 92 ? 1.824 -21.562 -8.906 1 98.06 92 GLY B N 1
ATOM 2194 C CA . GLY B 1 92 ? 0.848 -22.562 -8.477 1 98.06 92 GLY B CA 1
ATOM 2195 C C . GLY B 1 92 ? -0.042 -22.062 -7.352 1 98.06 92 GLY B C 1
ATOM 2196 O O . GLY B 1 92 ? -1.256 -22.281 -7.371 1 98.06 92 GLY B O 1
ATOM 2197 N N . ALA B 1 93 ? 0.554 -21.422 -6.391 1 98.69 93 ALA B N 1
ATOM 2198 C CA . ALA B 1 93 ? -0.192 -20.828 -5.281 1 98.69 93 ALA B CA 1
ATOM 2199 C C . ALA B 1 93 ? -1.211 -19.812 -5.789 1 98.69 93 ALA B C 1
ATOM 2201 O O . ALA B 1 93 ? -2.342 -19.766 -5.301 1 98.69 93 ALA B O 1
ATOM 2202 N N . ALA B 1 94 ? -0.788 -18.984 -6.738 1 98.69 94 ALA B N 1
ATOM 2203 C CA . ALA B 1 94 ? -1.673 -17.984 -7.32 1 98.69 94 ALA B CA 1
ATOM 2204 C C . ALA B 1 94 ? -2.881 -18.641 -7.988 1 98.69 94 ALA B C 1
ATOM 2206 O O . ALA B 1 94 ? -4.016 -18.188 -7.801 1 98.69 94 ALA B O 1
ATOM 2207 N N . GLU B 1 95 ? -2.633 -19.672 -8.734 1 97.94 95 GLU B N 1
ATOM 2208 C CA . GLU B 1 95 ? -3.711 -20.391 -9.406 1 97.94 95 GLU B CA 1
ATOM 2209 C C . GLU B 1 95 ? -4.699 -20.969 -8.391 1 97.94 95 GLU B C 1
ATOM 2211 O O . GLU B 1 95 ? -5.914 -20.875 -8.578 1 97.94 95 GLU B O 1
ATOM 2216 N N . ARG B 1 96 ? -4.195 -21.531 -7.332 1 98.25 96 ARG B N 1
ATOM 2217 C CA . ARG B 1 96 ? -5.051 -22.125 -6.305 1 98.25 96 ARG B CA 1
ATOM 2218 C C . ARG B 1 96 ? -5.824 -21.031 -5.559 1 98.25 96 ARG B C 1
ATOM 2220 O O . ARG B 1 96 ? -7.004 -21.219 -5.242 1 98.25 96 ARG B O 1
ATOM 2227 N N . ALA B 1 97 ? -5.156 -19.938 -5.258 1 98.25 97 ALA B N 1
ATOM 2228 C CA . ALA B 1 97 ? -5.824 -18.828 -4.586 1 98.25 97 ALA B CA 1
ATOM 2229 C C . ALA B 1 97 ? -6.988 -18.297 -5.422 1 98.25 97 ALA B C 1
ATOM 2231 O O . ALA B 1 97 ? -8.086 -18.062 -4.898 1 98.25 97 ALA B O 1
ATOM 2232 N N . VAL B 1 98 ? -6.742 -18.109 -6.707 1 97.94 98 VAL B N 1
ATOM 2233 C CA . VAL B 1 98 ? -7.777 -17.641 -7.617 1 97.94 98 VAL B CA 1
ATOM 2234 C C . VAL B 1 98 ? -8.953 -18.609 -7.621 1 97.94 98 VAL B C 1
ATOM 2236 O O . VAL B 1 98 ? -10.109 -18.203 -7.516 1 97.94 98 VAL B O 1
ATOM 2239 N N . ALA B 1 99 ? -8.664 -19.891 -7.734 1 97.69 99 ALA B N 1
ATOM 2240 C CA . ALA B 1 99 ? -9.711 -20.922 -7.766 1 97.69 99 ALA B CA 1
ATOM 2241 C C . ALA B 1 99 ? -10.539 -20.891 -6.488 1 97.69 99 ALA B C 1
ATOM 2243 O O . ALA B 1 99 ? -11.773 -20.953 -6.539 1 97.69 99 ALA B O 1
ATOM 2244 N N . ARG B 1 100 ? -9.883 -20.797 -5.367 1 97.75 100 ARG B N 1
ATOM 2245 C CA . ARG B 1 100 ? -10.57 -20.812 -4.078 1 97.75 100 ARG B CA 1
ATOM 2246 C C . ARG B 1 100 ? -11.438 -19.562 -3.912 1 97.75 100 ARG B C 1
ATOM 2248 O O . ARG B 1 100 ? -12.578 -19.656 -3.457 1 97.75 100 ARG B O 1
ATOM 2255 N N . VAL B 1 101 ? -10.922 -18.406 -4.258 1 96.88 101 VAL B N 1
ATOM 2256 C CA . VAL B 1 101 ? -11.672 -17.156 -4.117 1 96.88 101 VAL B CA 1
ATOM 2257 C C . VAL B 1 101 ? -12.867 -17.156 -5.066 1 96.88 101 VAL B C 1
ATOM 2259 O O . VAL B 1 101 ? -13.961 -16.734 -4.695 1 96.88 101 VAL B O 1
ATOM 2262 N N . ASN B 1 102 ? -12.656 -17.625 -6.289 1 96.06 102 ASN B N 1
ATOM 2263 C CA . ASN B 1 102 ? -13.758 -17.734 -7.242 1 96.06 102 ASN B CA 1
ATOM 2264 C C . ASN B 1 102 ? -14.867 -18.641 -6.727 1 96.06 102 ASN B C 1
ATOM 2266 O O . ASN B 1 102 ? -16.047 -18.375 -6.93 1 96.06 102 ASN B O 1
ATOM 2270 N N . GLU B 1 103 ? -14.461 -19.734 -6.16 1 97.06 103 GLU B N 1
ATOM 2271 C CA . GLU B 1 103 ? -15.438 -20.656 -5.594 1 97.06 103 GLU B CA 1
ATOM 2272 C C . GLU B 1 103 ? -16.25 -19.984 -4.492 1 97.06 103 GLU B C 1
ATOM 2274 O O . GLU B 1 103 ? -17.484 -20.141 -4.438 1 97.06 103 GLU B O 1
ATOM 2279 N N . ILE B 1 104 ? -15.586 -19.266 -3.623 1 95.44 104 ILE B N 1
ATOM 2280 C CA . ILE B 1 104 ? -16.25 -18.531 -2.551 1 95.44 104 ILE B CA 1
ATOM 2281 C C . ILE B 1 104 ? -17.219 -17.516 -3.146 1 95.44 104 ILE B C 1
ATOM 2283 O O . ILE B 1 104 ? -18.359 -17.391 -2.711 1 95.44 104 ILE B O 1
ATOM 2287 N N . ALA B 1 105 ? -16.75 -16.766 -4.102 1 94.94 105 ALA B N 1
ATOM 2288 C CA . ALA B 1 105 ? -17.562 -15.75 -4.758 1 94.94 105 ALA B CA 1
ATOM 2289 C C . ALA B 1 105 ? -18.828 -16.344 -5.363 1 94.94 105 ALA B C 1
ATOM 2291 O O . ALA B 1 105 ? -19.922 -15.797 -5.215 1 94.94 105 ALA B O 1
ATOM 2292 N N . ARG B 1 106 ? -18.641 -17.453 -5.977 1 95.56 106 ARG B N 1
ATOM 2293 C CA . ARG B 1 106 ? -19.766 -18.141 -6.609 1 95.56 106 ARG B CA 1
ATOM 2294 C C . ARG B 1 106 ? -20.766 -18.641 -5.566 1 95.56 106 ARG B C 1
ATOM 2296 O O . ARG B 1 106 ? -21.969 -18.422 -5.684 1 95.56 106 ARG B O 1
ATOM 2303 N N . ARG B 1 107 ? -20.297 -19.297 -4.602 1 96 107 ARG B N 1
ATOM 2304 C CA . ARG B 1 107 ? -21.125 -19.906 -3.57 1 96 107 ARG B CA 1
ATOM 2305 C C . ARG B 1 107 ? -21.922 -18.844 -2.812 1 96 107 ARG B C 1
ATOM 2307 O O . ARG B 1 107 ? -23.062 -19.078 -2.434 1 96 107 ARG B O 1
ATOM 2314 N N . GLU B 1 108 ? -21.359 -17.688 -2.684 1 93.81 108 GLU B N 1
ATOM 2315 C CA . GLU B 1 108 ? -21.984 -16.656 -1.864 1 93.81 108 GLU B CA 1
ATOM 2316 C C . GLU B 1 108 ? -22.562 -15.539 -2.73 1 93.81 108 GLU B C 1
ATOM 2318 O O . GLU B 1 108 ? -23.016 -14.516 -2.215 1 93.81 108 GLU B O 1
ATOM 2323 N N . ALA B 1 109 ? -22.5 -15.648 -4.035 1 93.31 109 ALA B N 1
ATOM 2324 C CA . ALA B 1 109 ? -23.031 -14.703 -5.012 1 93.31 109 ALA B CA 1
ATOM 2325 C C . ALA B 1 109 ? -22.406 -13.32 -4.832 1 93.31 109 ALA B C 1
ATOM 2327 O O . ALA B 1 109 ? -23.109 -12.312 -4.805 1 93.31 109 ALA B O 1
ATOM 2328 N N . LEU B 1 110 ? -21.172 -13.344 -4.527 1 92.81 110 LEU B N 1
ATOM 2329 C CA . LEU B 1 110 ? -20.422 -12.094 -4.434 1 92.81 110 LEU B CA 1
ATOM 2330 C C . LEU B 1 110 ? -19.844 -11.711 -5.789 1 92.81 110 LEU B C 1
ATOM 2332 O O . LEU B 1 110 ? -19.359 -12.57 -6.531 1 92.81 110 LEU B O 1
ATOM 2336 N N . GLN B 1 111 ? -19.922 -10.469 -6.113 1 92.31 111 GLN B N 1
ATOM 2337 C CA . GLN B 1 111 ? -19.328 -9.961 -7.344 1 92.31 111 GLN B CA 1
ATOM 2338 C C . GLN B 1 111 ? -17.891 -9.508 -7.109 1 92.31 111 GLN B C 1
ATOM 2340 O O . GLN B 1 111 ? -17.578 -8.328 -7.246 1 92.31 111 GLN B O 1
ATOM 2345 N N . ILE B 1 112 ? -17 -10.484 -6.816 1 93.69 112 ILE B N 1
ATOM 2346 C CA . ILE B 1 112 ? -15.609 -10.156 -6.527 1 93.69 112 ILE B CA 1
ATOM 2347 C C . ILE B 1 112 ? -14.688 -11.148 -7.238 1 93.69 112 ILE B C 1
ATOM 2349 O O . ILE B 1 112 ? -15.133 -12.203 -7.691 1 93.69 112 ILE B O 1
ATOM 2353 N N . GLY B 1 113 ? -13.469 -10.828 -7.445 1 93.81 113 GLY B N 1
ATOM 2354 C CA . GLY B 1 113 ? -12.344 -11.625 -7.902 1 93.81 113 GLY B CA 1
ATOM 2355 C C . GLY B 1 113 ? -11.016 -11.164 -7.336 1 93.81 113 GLY B C 1
ATOM 2356 O O . GLY B 1 113 ? -10.977 -10.344 -6.418 1 93.81 113 GLY B O 1
ATOM 2357 N N . ILE B 1 114 ? -9.984 -11.812 -7.809 1 96.38 114 ILE B N 1
ATOM 2358 C CA . ILE B 1 114 ? -8.68 -11.367 -7.324 1 96.38 114 ILE B CA 1
ATOM 2359 C C . ILE B 1 114 ? -7.734 -11.164 -8.5 1 96.38 114 ILE B C 1
ATOM 2361 O O . ILE B 1 114 ? -7.836 -11.852 -9.523 1 96.38 114 ILE B O 1
ATOM 2365 N N . ARG B 1 115 ? -6.93 -10.211 -8.461 1 96.94 115 ARG B N 1
ATOM 2366 C CA . ARG B 1 115 ? -5.84 -9.922 -9.383 1 96.94 115 ARG B CA 1
ATOM 2367 C C . ARG B 1 115 ? -4.484 -10.086 -8.703 1 96.94 115 ARG B C 1
ATOM 2369 O O . ARG B 1 115 ? -4.285 -9.609 -7.586 1 96.94 115 ARG B O 1
ATOM 2376 N N . ILE B 1 116 ? -3.604 -10.797 -9.359 1 98.56 116 ILE B N 1
ATOM 2377 C CA . ILE B 1 116 ? -2.305 -11.094 -8.766 1 98.56 116 ILE B CA 1
ATOM 2378 C C . ILE B 1 116 ? -1.191 -10.703 -9.734 1 98.56 116 ILE B C 1
ATOM 2380 O O . ILE B 1 116 ? -1.246 -11.031 -10.922 1 98.56 116 ILE B O 1
ATOM 2384 N N . GLY B 1 117 ? -0.23 -9.969 -9.273 1 98.69 117 GLY B N 1
ATOM 2385 C CA . GLY B 1 117 ? 0.975 -9.656 -10.023 1 98.69 117 GLY B CA 1
ATOM 2386 C C . GLY B 1 117 ? 2.229 -10.266 -9.422 1 98.69 117 GLY B C 1
ATOM 2387 O O . GLY B 1 117 ? 2.406 -10.266 -8.203 1 98.69 117 GLY B O 1
ATOM 2388 N N . LEU B 1 118 ? 3.082 -10.859 -10.258 1 98.88 118 LEU B N 1
ATOM 2389 C CA . LEU B 1 118 ? 4.355 -11.438 -9.844 1 98.88 118 LEU B CA 1
ATOM 2390 C C . LEU B 1 118 ? 5.508 -10.852 -10.648 1 98.88 118 LEU B C 1
ATOM 2392 O O . LEU B 1 118 ? 5.445 -10.797 -11.875 1 98.88 118 LEU B O 1
ATOM 2396 N N . HIS B 1 119 ? 6.48 -10.398 -9.977 1 98.75 119 HIS B N 1
ATOM 2397 C CA . HIS B 1 119 ? 7.723 -9.922 -10.57 1 98.75 119 HIS B CA 1
ATOM 2398 C C . HIS B 1 119 ? 8.93 -10.281 -9.703 1 98.75 119 HIS B C 1
ATOM 2400 O O . HIS B 1 119 ? 8.781 -10.516 -8.5 1 98.75 119 HIS B O 1
ATOM 2406 N N . ALA B 1 120 ? 10.094 -10.43 -10.344 1 98.56 120 ALA B N 1
ATOM 2407 C CA . ALA B 1 120 ? 11.289 -10.844 -9.609 1 98.56 120 ALA B CA 1
ATOM 2408 C C . ALA B 1 120 ? 12.492 -9.977 -9.984 1 98.56 120 ALA B C 1
ATOM 2410 O O . ALA B 1 120 ? 12.578 -9.492 -11.117 1 98.56 120 ALA B O 1
ATOM 2411 N N . GLY B 1 121 ? 13.312 -9.773 -9.078 1 97 121 GLY B N 1
ATOM 2412 C CA . GLY B 1 121 ? 14.547 -9.031 -9.266 1 97 121 GLY B CA 1
ATOM 2413 C C . GLY B 1 121 ? 15.25 -8.711 -7.957 1 97 121 GLY B C 1
ATOM 2414 O O . GLY B 1 121 ? 14.898 -9.25 -6.906 1 97 121 GLY B O 1
ATOM 2415 N N . GLU B 1 122 ? 16.281 -7.902 -8.039 1 95.62 122 GLU B N 1
ATOM 2416 C CA . GLU B 1 122 ? 17.047 -7.516 -6.859 1 95.62 122 GLU B CA 1
ATOM 2417 C C . GLU B 1 122 ? 16.328 -6.434 -6.062 1 95.62 122 GLU B C 1
ATOM 2419 O O . GLU B 1 122 ? 15.82 -5.465 -6.641 1 95.62 122 GLU B O 1
ATOM 2424 N N . VAL B 1 123 ? 16.234 -6.664 -4.746 1 95.69 123 VAL B N 1
ATOM 2425 C CA . VAL B 1 123 ? 15.609 -5.703 -3.842 1 95.69 123 VAL B CA 1
ATOM 2426 C C . VAL B 1 123 ? 16.516 -5.449 -2.646 1 95.69 123 VAL B C 1
ATOM 2428 O O . VAL B 1 123 ? 17.422 -6.238 -2.369 1 95.69 123 VAL B O 1
ATOM 2431 N N . ALA B 1 124 ? 16.312 -4.309 -2.014 1 95.62 124 ALA B N 1
ATOM 2432 C CA . ALA B 1 124 ? 16.797 -4.121 -0.652 1 95.62 124 ALA B CA 1
ATOM 2433 C C . ALA B 1 124 ? 15.781 -4.613 0.374 1 95.62 124 ALA B C 1
ATOM 2435 O O . ALA B 1 124 ? 14.602 -4.277 0.292 1 95.62 124 ALA B O 1
ATOM 2436 N N . VAL B 1 125 ? 16.234 -5.477 1.275 1 95.81 125 VAL B N 1
ATOM 2437 C CA . VAL B 1 125 ? 15.32 -6.035 2.264 1 95.81 125 VAL B CA 1
ATOM 2438 C C . VAL B 1 125 ? 15.945 -5.953 3.654 1 95.81 125 VAL B C 1
ATOM 2440 O O . VAL B 1 125 ? 17.141 -6.164 3.812 1 95.81 125 VAL B O 1
ATOM 2443 N N . GLY B 1 126 ? 15.195 -5.559 4.633 1 94.69 126 GLY B N 1
ATOM 2444 C CA . GLY B 1 126 ? 15.648 -5.445 6.012 1 94.69 126 GLY B CA 1
ATOM 2445 C C . GLY 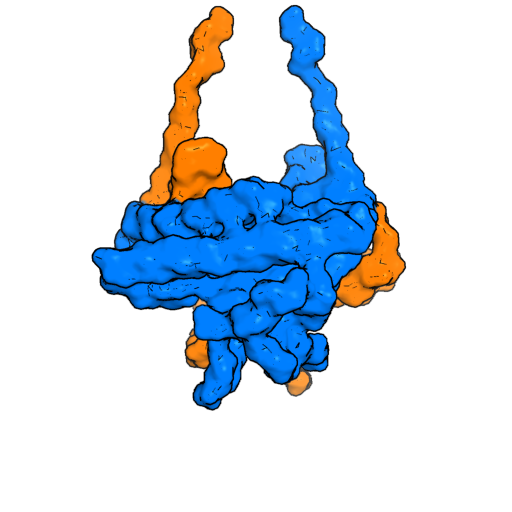B 1 126 ? 14.867 -4.414 6.809 1 94.69 126 GLY B C 1
ATOM 2446 O O . GLY B 1 126 ? 13.82 -3.947 6.367 1 94.69 126 GLY B O 1
ATOM 2447 N N . ASP B 1 127 ? 15.258 -4.195 8.023 1 94.12 127 ASP B N 1
ATOM 2448 C CA . ASP B 1 127 ? 14.625 -3.246 8.93 1 94.12 127 ASP B CA 1
ATOM 2449 C C . ASP B 1 127 ? 15.273 -1.868 8.828 1 94.12 127 ASP B C 1
ATOM 2451 O O . ASP B 1 127 ? 16.438 -1.698 9.195 1 94.12 127 ASP B O 1
ATOM 2455 N N . PHE B 1 128 ? 14.539 -0.974 8.258 1 91.44 128 PHE B N 1
ATOM 2456 C CA . PHE B 1 128 ? 15.109 0.364 8.141 1 91.44 128 PHE B CA 1
ATOM 2457 C C . PHE B 1 128 ? 14.625 1.259 9.281 1 91.44 128 PHE B C 1
ATOM 2459 O O . PHE B 1 128 ? 14.93 2.451 9.312 1 91.44 128 PHE B O 1
ATOM 2466 N N . GLY B 1 129 ? 13.836 0.476 10.031 1 85.06 129 GLY B N 1
ATOM 2467 C CA . GLY B 1 129 ? 13.375 1.247 11.172 1 85.06 129 GLY B CA 1
ATOM 2468 C C . GLY B 1 129 ? 14.5 1.675 12.102 1 85.06 129 GLY B C 1
ATOM 2469 O O . GLY B 1 129 ? 15.656 1.297 11.898 1 85.06 129 GLY B O 1
ATOM 2470 N N . GLY B 1 130 ? 14.359 2.695 13.086 1 75.44 130 GLY B N 1
ATOM 2471 C CA . GLY B 1 130 ? 15.281 3.158 14.102 1 75.44 130 GLY B CA 1
ATOM 2472 C C . GLY B 1 130 ? 14.695 3.123 15.5 1 75.44 130 GLY B C 1
ATOM 2473 O O . GLY B 1 130 ? 13.477 3.17 15.672 1 75.44 130 GLY B O 1
ATOM 2474 N N . GLY B 1 131 ? 15.602 2.781 16.312 1 76.5 131 GLY B N 1
ATOM 2475 C CA . GLY B 1 131 ? 15.164 2.787 17.703 1 76.5 131 GLY B CA 1
ATOM 2476 C C . GLY B 1 131 ? 14.188 1.67 18.016 1 76.5 131 GLY B C 1
ATOM 2477 O O . GLY B 1 131 ? 14.477 0.497 17.781 1 76.5 131 GLY B O 1
ATOM 2478 N N . GLN B 1 132 ? 12.906 2.105 18.328 1 79.88 132 GLN B N 1
ATOM 2479 C CA . GLN B 1 132 ? 11.891 1.14 18.734 1 79.88 132 GLN B CA 1
ATOM 2480 C C . GLN B 1 132 ? 10.914 0.864 17.594 1 79.88 132 GLN B C 1
ATOM 2482 O O . GLN B 1 132 ? 10.016 0.033 17.734 1 79.88 132 GLN B O 1
ATOM 2487 N N . ARG B 1 133 ? 11.219 1.453 16.5 1 83.94 133 ARG B N 1
ATOM 2488 C CA . ARG B 1 133 ? 10.336 1.289 15.352 1 83.94 133 ARG B CA 1
ATOM 2489 C C . ARG B 1 133 ? 10.812 0.154 14.453 1 83.94 133 ARG B C 1
ATOM 2491 O O . ARG B 1 133 ? 11.969 0.136 14.031 1 83.94 133 ARG B O 1
ATOM 2498 N N . ILE B 1 134 ? 9.922 -0.831 14.297 1 86.25 134 ILE B N 1
ATOM 2499 C CA . ILE B 1 134 ? 10.227 -1.881 13.328 1 86.25 134 ILE B CA 1
ATOM 2500 C C . ILE B 1 134 ? 9.586 -1.548 11.984 1 86.25 134 ILE B C 1
ATOM 2502 O O . ILE B 1 134 ? 8.367 -1.403 11.891 1 86.25 134 ILE B O 1
ATOM 2506 N N . ALA B 1 135 ? 10.414 -1.464 10.961 1 92.5 135 ALA B N 1
ATOM 2507 C CA . ALA B 1 135 ? 9.953 -1.199 9.602 1 92.5 135 ALA B CA 1
ATOM 2508 C C . ALA B 1 135 ? 10.594 -2.168 8.609 1 92.5 135 ALA B C 1
ATOM 2510 O O . ALA B 1 135 ? 11.305 -1.748 7.691 1 92.5 135 ALA B O 1
ATOM 2511 N N . PHE B 1 136 ? 10.344 -3.404 8.852 1 93.25 136 PHE B N 1
ATOM 2512 C CA . PHE B 1 136 ? 10.867 -4.449 7.984 1 93.25 136 PHE B CA 1
ATOM 2513 C C . PHE B 1 136 ? 10.055 -4.543 6.699 1 93.25 136 PHE B C 1
ATOM 2515 O O . PHE B 1 136 ? 8.828 -4.621 6.738 1 93.25 136 PHE B O 1
ATOM 2522 N N . THR B 1 137 ? 10.688 -4.48 5.586 1 96.25 137 THR B N 1
ATOM 2523 C CA . THR B 1 137 ? 10 -4.594 4.309 1 96.25 137 THR B CA 1
ATOM 2524 C C . THR B 1 137 ? 11 -4.715 3.162 1 96.25 137 THR B C 1
ATOM 2526 O O . THR B 1 137 ? 12.211 -4.77 3.391 1 96.25 137 THR B O 1
ATOM 2529 N N . LEU B 1 138 ? 10.539 -4.855 1.999 1 96.06 138 LEU B N 1
ATOM 2530 C CA . LEU B 1 138 ? 11.305 -4.789 0.762 1 96.06 138 LEU B CA 1
ATOM 2531 C C . LEU B 1 138 ? 11.172 -3.42 0.11 1 96.06 138 LEU B C 1
ATOM 2533 O O . LEU B 1 138 ? 10.086 -2.848 0.072 1 96.06 138 LEU B O 1
ATOM 2537 N N . VAL B 1 139 ? 12.344 -3.025 -0.404 1 94.62 139 VAL B N 1
ATOM 2538 C CA . VAL B 1 139 ? 12.359 -1.741 -1.097 1 94.62 139 VAL B CA 1
ATOM 2539 C C . VAL B 1 139 ? 13.133 -1.872 -2.408 1 94.62 139 VAL B C 1
ATOM 2541 O O . VAL B 1 139 ? 14.125 -2.596 -2.48 1 94.62 139 VAL B O 1
ATOM 2544 N N . GLY B 1 140 ? 12.641 -1.134 -3.445 1 90.88 140 GLY B N 1
ATOM 2545 C CA . GLY B 1 140 ? 13.312 -1.117 -4.734 1 90.88 140 GLY B CA 1
ATOM 2546 C C . GLY B 1 140 ? 12.352 -1.105 -5.91 1 90.88 140 GLY B C 1
ATOM 2547 O O . GLY B 1 140 ? 11.156 -1.314 -5.734 1 90.88 140 GLY B O 1
ATOM 2548 N N . GLN B 1 141 ? 12.836 -0.934 -7.082 1 90.5 141 GLN B N 1
ATOM 2549 C CA . GLN B 1 141 ? 12.039 -0.831 -8.297 1 90.5 141 GLN B CA 1
ATOM 2550 C C . GLN B 1 141 ? 11.242 -2.111 -8.547 1 90.5 141 GLN B C 1
ATOM 2552 O O . GLN B 1 141 ? 10.133 -2.068 -9.07 1 90.5 141 GLN B O 1
ATOM 2557 N N . VAL B 1 142 ? 11.789 -3.209 -8.117 1 95.06 142 VAL B N 1
ATOM 2558 C CA . VAL B 1 142 ? 11.148 -4.508 -8.312 1 95.06 142 VAL B CA 1
ATOM 2559 C C . VAL B 1 142 ? 9.805 -4.535 -7.59 1 95.06 142 VAL B C 1
ATOM 2561 O O . VAL B 1 142 ? 8.828 -5.07 -8.117 1 95.06 142 VAL B O 1
ATOM 2564 N N . VAL B 1 143 ? 9.805 -3.961 -6.41 1 96.44 143 VAL B N 1
ATOM 2565 C CA . VAL B 1 143 ? 8.578 -3.938 -5.617 1 96.44 143 VAL B CA 1
ATOM 2566 C C . VAL B 1 143 ? 7.523 -3.084 -6.32 1 96.44 143 VAL B C 1
ATOM 2568 O O . VAL B 1 143 ? 6.375 -3.504 -6.473 1 96.44 143 VAL B O 1
ATOM 2571 N N . ASN B 1 144 ? 7.926 -1.935 -6.805 1 93.06 144 ASN B N 1
ATOM 2572 C CA . ASN B 1 144 ? 7.016 -1.056 -7.527 1 93.06 144 ASN B CA 1
ATOM 2573 C C . ASN B 1 144 ? 6.477 -1.725 -8.789 1 93.06 144 ASN B C 1
ATOM 2575 O O . ASN B 1 144 ? 5.289 -1.616 -9.094 1 93.06 144 ASN B O 1
ATOM 2579 N N . ALA B 1 145 ? 7.312 -2.367 -9.453 1 95.75 145 ALA B N 1
ATOM 2580 C CA . ALA B 1 145 ? 6.93 -3.033 -10.695 1 95.75 145 ALA B CA 1
ATOM 2581 C C . ALA B 1 145 ? 5.914 -4.141 -10.43 1 95.75 145 ALA B C 1
ATOM 2583 O O . ALA B 1 145 ? 4.938 -4.289 -11.172 1 95.75 145 ALA B O 1
ATOM 2584 N N . ALA B 1 146 ? 6.176 -4.906 -9.406 1 98 146 ALA B N 1
ATOM 2585 C CA . ALA B 1 146 ? 5.238 -5.969 -9.062 1 98 146 ALA B CA 1
ATOM 2586 C C . ALA B 1 146 ? 3.838 -5.414 -8.82 1 98 146 ALA B C 1
ATOM 2588 O O . ALA B 1 146 ? 2.846 -6.008 -9.242 1 98 146 ALA B O 1
ATOM 2589 N N . ALA B 1 147 ? 3.744 -4.316 -8.125 1 96.5 147 ALA B N 1
ATOM 2590 C CA . ALA B 1 147 ? 2.461 -3.66 -7.883 1 96.5 147 ALA B CA 1
ATOM 2591 C C . ALA B 1 147 ? 1.805 -3.242 -9.195 1 96.5 147 ALA B C 1
ATOM 2593 O O . ALA B 1 147 ? 0.584 -3.34 -9.344 1 96.5 147 ALA B O 1
ATOM 2594 N N . ARG B 1 148 ? 2.576 -2.785 -10.148 1 95.88 148 ARG B N 1
ATOM 2595 C CA . ARG B 1 148 ? 2.047 -2.34 -11.438 1 95.88 148 ARG B CA 1
ATOM 2596 C C . ARG B 1 148 ? 1.448 -3.506 -12.211 1 95.88 148 ARG B C 1
ATOM 2598 O O . ARG B 1 148 ? 0.445 -3.344 -12.914 1 95.88 148 ARG B O 1
ATOM 2605 N N . TYR B 1 149 ? 2.064 -4.641 -12.125 1 97.19 149 TYR B N 1
ATOM 2606 C CA . TYR B 1 149 ? 1.502 -5.82 -12.773 1 97.19 149 TYR B CA 1
ATOM 2607 C C . TYR B 1 149 ? 0.139 -6.164 -12.18 1 97.19 149 TYR B C 1
ATOM 2609 O O . TYR B 1 149 ? -0.803 -6.469 -12.922 1 97.19 149 TYR B O 1
ATOM 2617 N N . GLU B 1 150 ? 0.053 -6.117 -10.891 1 97.19 150 GLU B N 1
ATOM 2618 C CA . GLU B 1 150 ? -1.228 -6.355 -10.234 1 97.19 150 GLU B CA 1
ATOM 2619 C C . GLU B 1 150 ? -2.266 -5.32 -10.648 1 97.19 150 GLU B C 1
ATOM 2621 O O . GLU B 1 150 ? -3.434 -5.652 -10.867 1 97.19 150 GLU B O 1
ATOM 2626 N N . GLN B 1 151 ? -1.833 -4.062 -10.812 1 92.75 151 GLN B N 1
ATOM 2627 C CA . GLN B 1 151 ? -2.734 -2.939 -11.039 1 92.75 151 GLN B CA 1
ATOM 2628 C C . GLN B 1 151 ? -3.115 -2.828 -12.508 1 92.75 151 GLN B C 1
ATOM 2630 O O . GLN B 1 151 ? -4.012 -2.062 -12.867 1 92.75 151 GLN B O 1
ATOM 2635 N N . TYR B 1 152 ? -2.49 -3.574 -13.32 1 91.44 152 TYR B N 1
ATOM 2636 C CA . TYR B 1 152 ? -2.738 -3.496 -14.758 1 91.44 152 TYR B CA 1
ATOM 2637 C C . TYR B 1 152 ? -4.215 -3.719 -15.07 1 91.44 152 TYR B C 1
ATOM 2639 O O . TYR B 1 152 ? -4.824 -4.664 -14.57 1 91.44 152 TYR B O 1
ATOM 2647 N N . LYS B 1 153 ? -4.746 -2.865 -15.812 1 85.88 153 LYS B N 1
ATOM 2648 C CA . LYS B 1 153 ? -6.102 -2.979 -16.344 1 85.88 153 LYS B CA 1
ATOM 2649 C C . LYS B 1 153 ? -6.098 -2.988 -17.859 1 85.88 153 LYS B C 1
ATOM 2651 O O . LYS B 1 153 ? -5.707 -2.004 -18.5 1 85.88 153 LYS B O 1
ATOM 2656 N N . PRO B 1 154 ? -6.523 -4.008 -18.391 1 86.5 154 PRO B N 1
ATOM 2657 C CA . PRO B 1 154 ? -6.551 -4.051 -19.859 1 86.5 154 PRO B CA 1
ATOM 2658 C C . PRO B 1 154 ? -7.551 -3.07 -20.469 1 86.5 154 PRO B C 1
ATOM 2660 O O . PRO B 1 154 ? -8.531 -2.707 -19.812 1 86.5 154 PRO B O 1
ATOM 2663 N N . LYS B 1 155 ? -7.156 -2.709 -21.672 1 82.94 155 LYS B N 1
ATOM 2664 C CA . LYS B 1 155 ? -8.117 -1.906 -22.422 1 82.94 155 LYS B CA 1
ATOM 2665 C C . LYS B 1 155 ? -9.414 -2.672 -22.656 1 82.94 155 LYS B C 1
ATOM 2667 O O . LYS B 1 155 ? -9.422 -3.906 -22.641 1 82.94 155 LYS B O 1
ATOM 2672 N N . PRO B 1 156 ? -10.445 -1.826 -22.828 1 83 156 PRO B N 1
ATOM 2673 C CA . PRO B 1 156 ? -11.703 -2.521 -23.109 1 83 156 PRO B CA 1
ATOM 2674 C C . PRO B 1 156 ? -11.602 -3.484 -24.297 1 83 156 PRO B C 1
ATOM 2676 O O . PRO B 1 156 ? -11.062 -3.125 -25.344 1 83 156 PRO B O 1
ATOM 2679 N N . GLY B 1 157 ? -12.031 -4.656 -24.031 1 83.38 157 GLY B N 1
ATOM 2680 C CA . GLY B 1 157 ? -12.023 -5.652 -25.094 1 83.38 157 GLY B CA 1
ATOM 2681 C C . GLY B 1 157 ? -10.734 -6.453 -25.156 1 83.38 157 GLY B C 1
ATOM 2682 O O . GLY B 1 157 ? -10.656 -7.461 -25.859 1 83.38 157 GLY B O 1
ATOM 2683 N N . ALA B 1 158 ? -9.82 -5.996 -24.422 1 83.19 158 ALA B N 1
ATOM 2684 C CA . ALA B 1 158 ? -8.539 -6.691 -24.438 1 83.19 158 ALA B CA 1
ATOM 2685 C C . ALA B 1 158 ? -8.547 -7.867 -23.453 1 83.19 158 ALA B C 1
ATOM 2687 O O . ALA B 1 158 ? -9.414 -7.957 -22.594 1 83.19 158 ALA B O 1
ATOM 2688 N N . ARG B 1 159 ? -7.621 -8.727 -23.703 1 81.94 159 ARG B N 1
ATOM 2689 C CA . ARG B 1 159 ? -7.477 -9.898 -22.844 1 81.94 159 ARG B CA 1
ATOM 2690 C C . ARG B 1 159 ? -7.227 -9.477 -21.391 1 81.94 159 ARG B C 1
ATOM 2692 O O . ARG B 1 159 ? -6.504 -8.516 -21.141 1 81.94 159 ARG B O 1
ATOM 2699 N N . ASP B 1 160 ? -7.891 -10.227 -20.547 1 85.25 160 ASP B N 1
ATOM 2700 C CA . ASP B 1 160 ? -7.68 -10.047 -19.109 1 85.25 160 ASP B CA 1
ATOM 2701 C C . ASP B 1 160 ? -7.312 -11.367 -18.438 1 85.25 160 ASP B C 1
ATOM 2703 O O . ASP B 1 160 ? -7.406 -12.43 -19.047 1 85.25 160 ASP B O 1
ATOM 2707 N N . GLY B 1 161 ? -6.645 -11.32 -17.297 1 92.75 161 GLY B N 1
ATOM 2708 C CA . GLY B 1 161 ? -6.285 -12.477 -16.5 1 92.75 161 GLY B CA 1
ATOM 2709 C C . GLY B 1 161 ? -6.043 -12.148 -15.039 1 92.75 161 GLY B C 1
ATOM 2710 O O . GLY B 1 161 ? -5.504 -11.086 -14.719 1 92.75 161 GLY B O 1
ATOM 2711 N N . ALA B 1 162 ? -6.422 -13.148 -14.273 1 96.25 162 ALA B N 1
ATOM 2712 C CA . ALA B 1 162 ? -6.34 -12.922 -12.836 1 96.25 162 ALA B CA 1
ATOM 2713 C C . ALA B 1 162 ? -4.887 -12.875 -12.367 1 96.25 162 ALA B C 1
ATOM 2715 O O . ALA B 1 162 ? -4.574 -12.258 -11.352 1 96.25 162 ALA B O 1
ATOM 2716 N N . ILE B 1 163 ? -4.039 -13.578 -13.102 1 98.31 163 ILE B N 1
ATOM 2717 C CA . ILE B 1 163 ? -2.623 -13.648 -12.766 1 98.31 163 ILE B CA 1
ATOM 2718 C C . ILE B 1 163 ? -1.79 -12.992 -13.859 1 98.31 163 ILE B C 1
ATOM 2720 O O . ILE B 1 163 ? -1.905 -13.352 -15.031 1 98.31 163 ILE B O 1
ATOM 2724 N N . ARG B 1 164 ? -0.952 -12.062 -13.5 1 98.31 164 ARG B N 1
ATOM 2725 C CA . ARG B 1 164 ? -0.103 -11.32 -14.422 1 98.31 164 ARG B CA 1
ATOM 2726 C C . ARG B 1 164 ? 1.372 -11.5 -14.086 1 98.31 164 ARG B C 1
ATOM 2728 O O . ARG B 1 164 ? 1.829 -11.07 -13.023 1 98.31 164 ARG B O 1
ATOM 2735 N N . LEU B 1 165 ? 2.09 -12.102 -14.977 1 98.44 165 LEU B N 1
ATOM 2736 C CA . LEU B 1 165 ? 3.508 -12.398 -14.789 1 98.44 165 LEU B CA 1
ATOM 2737 C C . LEU B 1 165 ? 4.371 -11.445 -15.602 1 98.44 165 LEU B C 1
ATOM 2739 O O . LEU B 1 165 ? 4.074 -11.172 -16.766 1 98.44 165 LEU B O 1
ATOM 2743 N N . SER B 1 166 ? 5.418 -10.953 -14.977 1 98.44 166 SER B N 1
ATOM 2744 C CA . SER B 1 166 ? 6.434 -10.242 -15.75 1 98.44 166 SER B CA 1
ATOM 2745 C C . SER B 1 166 ? 7.164 -11.195 -16.703 1 98.44 166 SER B C 1
ATOM 2747 O O . SER B 1 166 ? 7.043 -12.414 -16.578 1 98.44 166 SER B O 1
ATOM 2749 N N . ASP B 1 167 ? 7.957 -10.594 -17.609 1 97.19 167 ASP B N 1
ATOM 2750 C CA . ASP B 1 167 ? 8.789 -11.375 -18.516 1 97.19 167 ASP B CA 1
ATOM 2751 C C . ASP B 1 167 ? 9.812 -12.211 -17.75 1 97.19 167 ASP B C 1
ATOM 2753 O O . ASP B 1 167 ? 10.062 -13.367 -18.094 1 97.19 167 ASP B O 1
ATOM 2757 N N . THR B 1 168 ? 10.359 -11.648 -16.688 1 97.38 168 THR B N 1
ATOM 2758 C CA . THR B 1 168 ? 11.328 -12.359 -15.867 1 97.38 168 THR B CA 1
ATOM 2759 C C . THR B 1 168 ? 10.688 -13.586 -15.227 1 97.38 168 THR B C 1
ATOM 2761 O O . THR B 1 168 ? 11.258 -14.68 -15.273 1 97.38 168 THR B O 1
ATOM 2764 N N . VAL B 1 169 ? 9.523 -13.453 -14.688 1 98.38 169 VAL B N 1
ATOM 2765 C CA . VAL B 1 169 ? 8.844 -14.562 -14.016 1 98.38 169 VAL B CA 1
ATOM 2766 C C . VAL B 1 169 ? 8.43 -15.609 -15.039 1 98.38 169 VAL B C 1
ATOM 2768 O O . VAL B 1 169 ? 8.664 -16.812 -14.844 1 98.38 169 VAL B O 1
ATOM 2771 N N . TYR B 1 170 ? 7.863 -15.18 -16.094 1 98.06 170 TYR B N 1
ATOM 2772 C CA . TYR B 1 170 ? 7.438 -16.109 -17.125 1 98.06 170 TYR B CA 1
ATOM 2773 C C . TYR B 1 170 ? 8.617 -16.906 -17.672 1 98.06 170 TYR B C 1
ATOM 2775 O O . TYR B 1 170 ? 8.5 -18.109 -17.938 1 98.06 170 TYR B O 1
ATOM 2783 N N . GLY B 1 171 ? 9.703 -16.266 -17.859 1 96.38 171 GLY B N 1
ATOM 2784 C CA . GLY B 1 171 ? 10.898 -16.922 -18.375 1 96.38 171 GLY B CA 1
ATOM 2785 C C . GLY B 1 171 ? 11.414 -18.016 -17.469 1 96.38 171 GLY B C 1
ATOM 2786 O O . GLY B 1 171 ? 12.078 -18.953 -17.922 1 96.38 171 GLY B O 1
ATOM 2787 N N . HIS B 1 172 ? 11.109 -17.938 -16.156 1 97.06 172 HIS B N 1
ATOM 2788 C CA . HIS B 1 172 ? 11.57 -18.922 -15.188 1 97.06 172 HIS B CA 1
ATOM 2789 C C . HIS B 1 172 ? 10.508 -19.969 -14.914 1 97.06 172 HIS B C 1
ATOM 2791 O O . HIS B 1 172 ? 10.734 -20.922 -14.156 1 97.06 172 HIS B O 1
ATOM 2797 N N . LEU B 1 173 ? 9.367 -19.812 -15.484 1 96.31 173 LEU B N 1
ATOM 2798 C CA . LEU B 1 173 ? 8.273 -20.766 -15.305 1 96.31 173 LEU B CA 1
ATOM 2799 C C . LEU B 1 173 ? 8.555 -22.078 -16.031 1 96.31 173 LEU B C 1
ATOM 2801 O O . LEU B 1 173 ? 9.023 -22.062 -17.172 1 96.31 173 LEU B O 1
ATOM 2805 N N . PRO B 1 174 ? 8.266 -23.188 -15.414 1 95.12 174 PRO B N 1
ATOM 2806 C CA . PRO B 1 174 ? 8.391 -24.453 -16.141 1 95.12 174 PRO B CA 1
ATOM 2807 C C . PRO B 1 174 ? 7.555 -24.5 -17.422 1 95.12 174 PRO B C 1
ATOM 2809 O O . PRO B 1 174 ? 6.441 -23.969 -17.438 1 95.12 174 PRO B O 1
ATOM 2812 N N . ARG B 1 175 ? 8.039 -25.141 -18.359 1 93.31 175 ARG B N 1
ATOM 2813 C CA . ARG B 1 175 ? 7.422 -25.172 -19.688 1 93.31 175 ARG B CA 1
ATOM 2814 C C . ARG B 1 175 ? 5.984 -25.672 -19.609 1 93.31 175 ARG B C 1
ATOM 2816 O O . ARG B 1 175 ? 5.102 -25.172 -20.297 1 93.31 175 ARG B O 1
ATOM 2823 N N . GLU B 1 176 ? 5.75 -26.609 -18.766 1 92.56 176 GLU B N 1
ATOM 2824 C CA . GLU B 1 176 ? 4.438 -27.25 -18.672 1 92.56 176 GLU B CA 1
ATOM 2825 C C . GLU B 1 176 ? 3.396 -26.281 -18.109 1 92.56 176 GLU B C 1
ATOM 2827 O O . GLU B 1 176 ? 2.195 -26.469 -18.312 1 92.56 176 GLU B O 1
ATOM 2832 N N . ARG B 1 177 ? 3.854 -25.234 -17.453 1 93.12 177 ARG B N 1
ATOM 2833 C CA . ARG B 1 177 ? 2.92 -24.297 -16.844 1 93.12 177 ARG B CA 1
ATOM 2834 C C . ARG B 1 177 ? 2.686 -23.094 -17.75 1 93.12 177 ARG B C 1
ATOM 2836 O O . ARG B 1 177 ? 1.744 -22.328 -17.547 1 93.12 177 ARG B O 1
ATOM 2843 N N . ARG B 1 178 ? 3.465 -22.953 -18.734 1 95.5 178 ARG B N 1
ATOM 2844 C CA . ARG B 1 178 ? 3.396 -21.781 -19.609 1 95.5 178 ARG B CA 1
ATOM 2845 C C . ARG B 1 178 ? 2.131 -21.812 -20.453 1 95.5 178 ARG B C 1
ATOM 2847 O O . ARG B 1 178 ? 1.65 -20.766 -20.906 1 95.5 178 ARG B O 1
ATOM 2854 N N . ALA B 1 179 ? 1.588 -22.984 -20.625 1 93.81 179 ALA B N 1
ATOM 2855 C CA . ALA B 1 179 ? 0.386 -23.156 -21.438 1 93.81 179 ALA B CA 1
ATOM 2856 C C . ALA B 1 179 ? -0.813 -22.469 -20.797 1 93.81 179 ALA B C 1
ATOM 2858 O O . ALA B 1 179 ? -1.812 -22.188 -21.453 1 93.81 179 ALA B O 1
ATOM 2859 N N . GLY B 1 180 ? -0.71 -22.219 -19.531 1 95.31 180 GLY B N 1
ATOM 2860 C CA . GLY B 1 180 ? -1.79 -21.562 -18.812 1 95.31 180 GLY B CA 1
ATOM 2861 C C . GLY B 1 180 ? -1.812 -20.062 -19.016 1 95.31 180 GLY B C 1
ATOM 2862 O O . GLY B 1 180 ? -2.701 -19.375 -18.5 1 95.31 180 GLY B O 1
ATOM 2863 N N . PHE B 1 181 ? -0.911 -19.562 -19.812 1 96.81 181 PHE B N 1
ATOM 2864 C CA . PHE B 1 181 ? -0.78 -18.141 -20.062 1 96.81 181 PHE B CA 1
ATOM 2865 C C . PHE B 1 181 ? -0.782 -17.844 -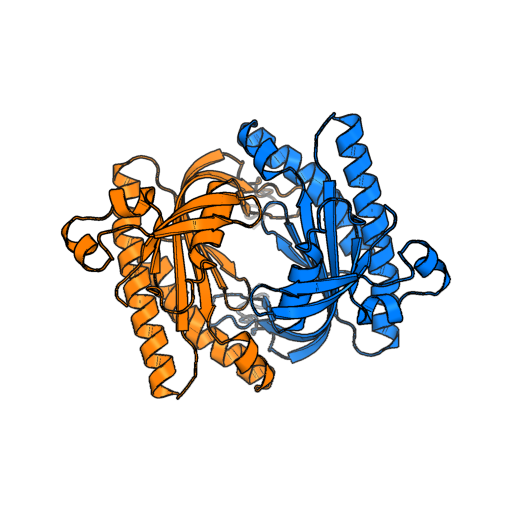21.562 1 96.81 181 PHE B C 1
ATOM 2867 O O . PHE B 1 181 ? -0.55 -18.75 -22.375 1 96.81 181 PHE B O 1
ATOM 2874 N N . ASN B 1 182 ? -1.117 -16.547 -21.844 1 94.06 182 ASN B N 1
ATOM 2875 C CA . ASN B 1 182 ? -1.008 -16.141 -23.234 1 94.06 182 ASN B CA 1
ATOM 2876 C C . ASN B 1 182 ? 0.424 -16.281 -23.75 1 94.06 182 ASN B C 1
ATOM 2878 O O . ASN B 1 182 ? 1.378 -16.031 -23 1 94.06 182 ASN B O 1
ATOM 2882 N N . GLN B 1 183 ? 0.539 -16.594 -24.984 1 89.94 183 GLN B N 1
ATOM 2883 C CA . GLN B 1 183 ? 1.857 -16.797 -25.578 1 89.94 183 GLN B CA 1
ATOM 2884 C C . GLN B 1 183 ? 2.488 -15.484 -26.016 1 89.94 183 GLN B C 1
ATOM 2886 O O . GLN B 1 183 ? 3.707 -15.32 -25.938 1 89.94 183 GLN B O 1
ATOM 2891 N N . ASP B 1 184 ? 1.601 -14.547 -26.469 1 92.5 184 ASP B N 1
ATOM 2892 C CA . ASP B 1 184 ? 2.09 -13.219 -26.844 1 92.5 184 ASP B CA 1
ATOM 2893 C C . ASP B 1 184 ? 1.932 -12.234 -25.688 1 92.5 184 ASP B C 1
ATOM 2895 O O . ASP B 1 184 ? 0.813 -11.953 -25.25 1 92.5 184 ASP B O 1
ATOM 2899 N N . PRO B 1 185 ? 3.012 -11.719 -25.297 1 93.94 185 PRO B N 1
ATOM 2900 C CA . PRO B 1 185 ? 2.934 -10.812 -24.156 1 93.94 185 PRO B CA 1
ATOM 2901 C C . PRO B 1 185 ? 2.195 -9.516 -24.469 1 93.94 185 PRO B C 1
ATOM 2903 O O . PRO B 1 185 ? 2.125 -9.109 -25.641 1 93.94 185 PRO B O 1
ATOM 2906 N N . VAL B 1 186 ? 1.662 -8.922 -23.453 1 95.06 186 VAL B N 1
ATOM 2907 C CA . VAL B 1 186 ? 0.981 -7.637 -23.547 1 95.06 186 VAL B CA 1
ATOM 2908 C C . VAL B 1 186 ? 1.895 -6.531 -23.016 1 95.06 186 VAL B C 1
ATOM 2910 O O . VAL B 1 186 ? 2.477 -6.664 -21.938 1 95.06 186 VAL B O 1
ATOM 2913 N N . ALA B 1 187 ? 1.986 -5.469 -23.797 1 94.56 187 ALA B N 1
ATOM 2914 C CA . ALA B 1 187 ? 2.793 -4.324 -23.375 1 94.56 187 ALA B CA 1
ATOM 2915 C C . ALA B 1 187 ? 1.916 -3.225 -22.781 1 94.56 187 ALA B C 1
ATOM 2917 O O . ALA B 1 187 ? 0.812 -2.971 -23.281 1 94.56 187 ALA B O 1
ATOM 2918 N N . PHE B 1 188 ? 2.447 -2.588 -21.672 1 94 188 PHE B N 1
ATOM 2919 C CA 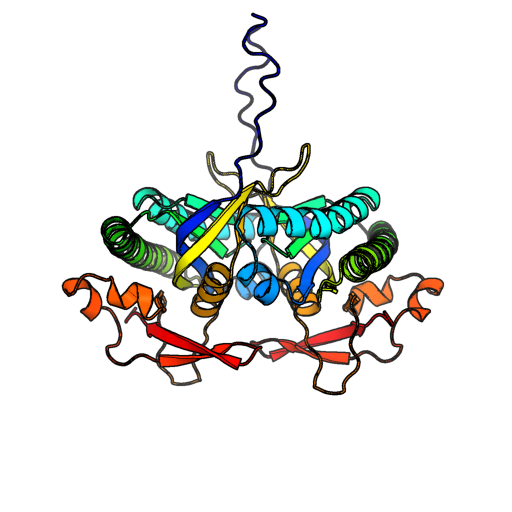. PHE B 1 188 ? 1.771 -1.433 -21.094 1 94 188 PHE B CA 1
ATOM 2920 C C . PHE B 1 188 ? 2.77 -0.507 -20.406 1 94 188 PHE B C 1
ATOM 2922 O O . PHE B 1 188 ? 3.959 -0.818 -20.328 1 94 188 PHE B O 1
ATOM 2929 N N . VAL B 1 189 ? 2.346 0.698 -20.047 1 90.75 189 VAL B N 1
ATOM 2930 C CA . VAL B 1 189 ? 3.199 1.655 -19.344 1 90.75 189 VAL B CA 1
ATOM 2931 C C . VAL B 1 189 ? 2.539 2.088 -18.047 1 90.75 189 VAL B C 1
ATOM 2933 O O . VAL B 1 189 ? 1.321 1.966 -17.891 1 90.75 189 VAL B O 1
ATOM 2936 N N . ASP B 1 190 ? 3.449 2.5 -17.125 1 84.06 190 ASP B N 1
ATOM 2937 C CA . ASP B 1 190 ? 2.865 3.045 -15.898 1 84.06 190 ASP B CA 1
ATOM 2938 C C . ASP B 1 190 ? 2.705 4.562 -15.992 1 84.06 190 ASP B C 1
ATOM 2940 O O . ASP B 1 190 ? 2.83 5.137 -17.078 1 84.06 190 ASP B O 1
ATOM 2944 N N . LYS B 1 191 ? 2.287 5.246 -14.828 1 71.38 191 LYS B N 1
ATOM 2945 C CA . LYS B 1 191 ? 1.996 6.676 -14.781 1 71.38 191 LYS B CA 1
ATOM 2946 C C . LYS B 1 191 ? 3.232 7.5 -15.125 1 71.38 191 LYS B C 1
ATOM 2948 O O . LYS B 1 191 ? 3.125 8.688 -15.438 1 71.38 191 LYS B O 1
ATOM 2953 N N . HIS B 1 192 ? 4.477 6.855 -15.078 1 75.12 192 HIS B N 1
ATOM 2954 C CA . HIS B 1 192 ? 5.719 7.535 -15.43 1 75.12 192 HIS B CA 1
ATOM 2955 C C . HIS B 1 192 ? 6.211 7.109 -16.812 1 75.12 192 HIS B C 1
ATOM 2957 O O . HIS B 1 192 ? 7.363 7.359 -17.156 1 75.12 192 HIS B O 1
ATOM 2963 N N . ASP B 1 193 ? 5.359 6.328 -17.531 1 84.44 193 ASP B N 1
ATOM 2964 C CA . ASP B 1 193 ? 5.605 5.883 -18.891 1 84.44 193 ASP B CA 1
ATOM 2965 C C . ASP B 1 193 ? 6.684 4.805 -18.938 1 84.44 193 ASP B C 1
ATOM 2967 O O . ASP B 1 193 ? 7.332 4.609 -19.969 1 84.44 193 ASP B O 1
ATOM 2971 N N . ARG B 1 194 ? 6.922 4.219 -17.859 1 89.25 194 ARG B N 1
ATOM 2972 C CA . ARG B 1 194 ? 7.82 3.068 -17.844 1 89.25 194 ARG B CA 1
ATOM 2973 C C . ARG B 1 194 ? 7.164 1.854 -18.5 1 89.25 194 ARG B C 1
ATOM 2975 O O . ARG B 1 194 ? 6.023 1.51 -18.172 1 89.25 194 ARG B O 1
ATOM 2982 N N . PRO B 1 195 ? 7.887 1.186 -19.359 1 95.06 195 PRO B N 1
ATOM 2983 C CA . PRO B 1 195 ? 7.293 0.061 -20.094 1 95.06 195 PRO B CA 1
ATOM 2984 C C . PRO B 1 195 ? 7.281 -1.229 -19.266 1 95.06 195 PRO B C 1
ATOM 2986 O O . PRO B 1 195 ? 8.234 -1.508 -18.531 1 95.06 195 PRO B O 1
ATOM 2989 N N . PHE B 1 196 ? 6.254 -1.994 -19.484 1 96.94 196 PHE B N 1
ATOM 2990 C CA . PHE B 1 196 ? 6.082 -3.307 -18.875 1 96.94 196 PHE B CA 1
ATOM 2991 C C . PHE B 1 196 ? 5.609 -4.328 -19.906 1 96.94 196 PHE B C 1
ATOM 2993 O O . PHE B 1 196 ? 4.969 -3.969 -20.906 1 96.94 196 PHE B O 1
ATOM 3000 N N . THR B 1 197 ? 6.008 -5.543 -19.719 1 96.75 197 THR B N 1
ATOM 3001 C CA . THR B 1 197 ? 5.559 -6.691 -20.5 1 96.75 197 THR B CA 1
ATOM 3002 C C . THR B 1 197 ? 4.918 -7.742 -19.594 1 96.75 197 THR B C 1
ATOM 3004 O O . THR B 1 197 ? 5.555 -8.242 -18.656 1 96.75 197 THR B O 1
ATOM 3007 N N . ALA B 1 198 ? 3.689 -8.109 -19.969 1 97.25 198 ALA B N 1
ATOM 3008 C CA . ALA B 1 198 ? 2.965 -8.992 -19.062 1 97.25 198 ALA B CA 1
ATOM 3009 C C . ALA B 1 198 ? 2.457 -10.234 -19.781 1 97.25 198 ALA B C 1
ATOM 3011 O O . ALA B 1 198 ? 2.055 -10.156 -20.953 1 97.25 198 ALA B O 1
ATOM 3012 N N . TYR B 1 199 ? 2.506 -11.352 -19.141 1 97.81 199 TYR B N 1
ATOM 3013 C CA . TYR B 1 199 ? 1.818 -12.578 -19.516 1 97.81 199 TYR B CA 1
ATOM 3014 C C . TYR B 1 199 ? 0.615 -12.836 -18.625 1 97.81 199 TYR B C 1
ATOM 3016 O O . TYR B 1 199 ? 0.745 -12.859 -17.391 1 97.81 199 TYR B O 1
ATOM 3024 N N . LEU B 1 200 ? -0.515 -12.992 -19.219 1 97.5 200 LEU B N 1
ATOM 3025 C CA . LEU B 1 200 ? -1.784 -13.055 -18.5 1 97.5 200 LEU B CA 1
ATOM 3026 C C . LEU B 1 200 ? -2.328 -14.477 -18.484 1 97.5 200 LEU B C 1
ATOM 3028 O O . LEU B 1 200 ? -2.307 -15.172 -19.5 1 97.5 200 LEU B O 1
ATOM 3032 N N . SER B 1 201 ? -2.773 -14.852 -17.297 1 97.25 201 SER B N 1
ATOM 3033 C CA . SER B 1 201 ? -3.336 -16.203 -17.188 1 97.25 201 SER B CA 1
ATOM 3034 C C . SER B 1 201 ? -4.633 -16.328 -17.984 1 97.25 201 SER B C 1
ATOM 3036 O O . SER B 1 201 ? -5.297 -15.32 -18.25 1 97.25 201 SER B O 1
ATOM 3038 N N . HIS B 1 202 ? -4.973 -17.547 -18.344 1 92.69 202 HIS B N 1
ATOM 3039 C CA . HIS B 1 202 ? -6.223 -17.812 -19.047 1 92.69 202 HIS B CA 1
ATOM 3040 C C . HIS B 1 202 ? -7.41 -17.766 -18.094 1 92.69 202 HIS B C 1
ATOM 3042 O O . HIS B 1 202 ? -8.562 -17.672 -18.531 1 92.69 202 HIS B O 1
ATOM 3048 N N . VAL B 1 203 ? -7.09 -17.797 -16.859 1 83.12 203 VAL B N 1
ATOM 3049 C CA . VAL B 1 203 ? -8.164 -17.703 -15.875 1 83.12 203 VAL B CA 1
ATOM 3050 C C . VAL B 1 203 ? -8.328 -16.266 -15.422 1 83.12 203 VAL B C 1
ATOM 3052 O O . VAL B 1 203 ? -7.379 -15.477 -15.469 1 83.12 203 VAL B O 1
#

InterPro domains:
  IPR001054 Adenylyl cyclase class-3/4/guanylyl cyclase [PF00211] (19-175)
  IPR001054 Adenylyl cyclase class-3/4/guanylyl cyclase [PS50125] (20-150)
  IPR001054 Adenylyl cyclase class-3/4/guanylyl cyclase [cd07302] (21-200)
  IPR029787 Nucleotide cyclase [G3DSA:3.30.70.1230] (15-192)
  IPR029787 Nucleotide cyclase [SSF55073] (17-200)
  IPR050697 Adenylyl/Guanylyl Cyclase Class-3/4 [PTHR43081] (19-173)

Nearest PDB structures (foldseek):
  1wc1-assembly2_B  TM=8.101E-01  e=9.127E-14  Limnospira platensis
  5mbg-assembly1_A-2  TM=8.414E-01  e=6.996E-12  Beggiatoa sp. PS
  5mbb-assembly1_A  TM=8.260E-01  e=5.176E-12  Beggiatoa sp. PS
  1wc6-assembly2_B-2  TM=7.895E-01  e=2.511E-12  Limnospira platensis
  4yut-assembly1_B  TM=7.983E-01  e=7.892E-12  Oscillatoria acuminata PCC 6304

Solvent-accessible surface area (backbone atoms only — not comparable to full-atom values): 21140 Å² total; per-residue (Å²): 137,70,83,83,59,80,77,72,76,69,71,48,65,42,36,73,41,36,31,41,33,39,24,34,36,47,42,51,43,67,69,52,45,73,76,40,55,31,58,51,38,30,52,52,42,34,64,51,48,44,50,42,52,53,29,38,45,75,44,66,34,42,80,68,48,74,63,65,61,24,42,36,32,37,33,83,17,83,51,69,68,43,36,30,51,47,42,44,34,46,52,52,23,49,54,51,26,47,53,53,42,44,48,51,20,60,76,66,71,46,79,49,47,55,28,32,5,36,23,55,40,65,28,29,36,30,30,34,40,60,93,90,45,84,44,65,48,66,38,50,63,42,56,57,48,10,46,48,44,30,64,58,71,63,56,90,91,48,80,69,40,31,37,24,27,25,60,66,38,54,71,42,38,52,74,86,59,50,74,52,30,50,87,72,65,45,77,50,61,50,102,83,64,49,78,45,49,34,31,34,23,77,82,135,71,81,83,57,82,78,72,78,68,71,50,66,42,37,75,43,36,30,41,33,38,23,35,37,47,43,50,42,67,68,51,44,73,75,40,55,30,58,52,38,30,51,53,41,33,64,52,47,44,51,42,52,53,28,38,45,75,45,64,34,43,78,70,49,76,64,65,63,26,42,35,31,35,34,82,17,83,52,69,69,45,36,31,50,46,42,44,34,46,51,52,23,50,54,51,25,48,52,52,40,44,49,50,19,61,76,68,72,46,80,50,47,55,28,30,5,37,25,56,40,66,28,32,36,29,29,35,39,60,92,88,45,84,44,65,47,66,38,50,62,41,57,56,49,10,44,48,44,30,64,60,70,62,56,92,90,46,79,69,41,33,38,24,27,25,60,66,37,54,71,41,38,53,73,87,60,50,74,52,30,50,88,71,66,45,77,49,59,50,102,83,64,49,79,46,50,34,32,34,22,78,82